Protein AF-A0A420Y438-F1 (afdb_monomer_lite)

Sequence (461 aa):
MMDTTGPNLALWRRELLKSQFRADVASGTARPLVLPFDALGSFLIPLIYLSIPHTRRPWLYRSRFLVLALMFGLNLNMMMRAASTNMAVAYATGLAATWGLLWGMTVLVWTRPQFDAARVERRRTKHRRENGSVHGEVMSGGVKKDIGDLIMEKAPDETVAAALMDGHEYYWQAYPADEGFLTRLDWAYDYVTGFRGAGWTTAIPPIPSFQRPDKPTTSSPVNLSSIPVTTITGYHRHRTVRGFLRSRLFHLTLGYLTLDFCLVTMRHDPYFIFGPDYSPHLLPPHLTSLPASLLEIYRSLLSLGIILSALYMIFSLSQVTQFLLSRRFPNATGCRGDLWQYPSVFGGFTTNILDNGLAGFWGGWWHQTFRMAFVAPTNYLIRWGILPQDKYHPLTQVVGSLVAFGQSSILHAAGSWTTLPREARPWSPPVFFLSSLLGITVQAGWEALLGKGLGRGVRCG

Secondary structure (DSSP, 8-state):
---S----HHHHHHHHHHHHHHHHHHTTS-EE--TTTTHIIIIIHHHHHHTS--TT-HHHHHTHHHHHHHHHHHHHHHHHHEE-SSHHHHHHHHHHHHHHHHHHHIIIII--HHHH-EEEEEEE----------------HHHHHHHHHHHHHH-SSHHHHHHHHTTEEEEEEE--TTS-HHHHHHHHHHHHH-TT-TTBTT--TTS--PPPPSS--TTPBP-GGGS-SB-TT--B--SSHHHHHHHHHHHHHHHHHHHHHHHHHHTTSHHHHH-TT-S-----TTTTTS-HHHHHHHHHHHHHHHHHHHHHHHHHHHHHHHHHHHHHSHHHHGGGGSGGG---SS--HIIIIIHHHHHHIIIIIS-GGGHHHHHHHHHHHHHTTSS-S-TTSHHHHHHHHHHHHHHHHHHHHHHHHTSS-TT--TTHHHHHHHHHHHHHHHHHHHHHHTT-TT-SGGGG-

Structure (mmCIF, N/CA/C/O backbone):
data_AF-A0A420Y438-F1
#
_entry.id   AF-A0A420Y438-F1
#
loop_
_atom_site.group_PDB
_atom_site.id
_atom_site.type_symbol
_atom_site.label_atom_id
_atom_site.label_alt_id
_atom_site.label_comp_id
_atom_site.label_asym_id
_atom_site.label_entity_id
_atom_site.label_seq_id
_atom_site.pdbx_PDB_ins_code
_atom_site.Cartn_x
_atom_site.Cartn_y
_atom_site.Cartn_z
_atom_site.occupancy
_atom_site.B_iso_or_equiv
_atom_site.auth_seq_id
_atom_site.auth_comp_id
_atom_site.auth_asym_id
_atom_site.auth_atom_id
_atom_site.pdbx_PDB_model_num
ATOM 1 N N . MET A 1 1 ? 17.530 -15.247 -47.870 1.00 35.25 1 MET A N 1
ATOM 2 C CA . MET A 1 1 ? 16.387 -15.714 -47.059 1.00 35.25 1 MET A CA 1
ATOM 3 C C . MET A 1 1 ? 16.973 -16.335 -45.805 1.00 35.25 1 MET A C 1
ATOM 5 O O . MET A 1 1 ? 17.429 -17.466 -45.860 1.00 35.25 1 MET A O 1
ATOM 9 N N . MET A 1 2 ? 17.125 -15.544 -44.741 1.00 31.03 2 MET A N 1
ATOM 10 C CA . MET A 1 2 ? 17.541 -16.069 -43.440 1.00 31.03 2 MET A CA 1
ATOM 11 C C . MET A 1 2 ? 16.325 -16.717 -42.787 1.00 31.03 2 MET A C 1
ATOM 13 O O . MET A 1 2 ? 15.243 -16.134 -42.777 1.00 31.03 2 MET A O 1
ATOM 17 N N . ASP A 1 3 ? 16.531 -17.935 -42.313 1.00 30.78 3 ASP A N 1
ATOM 18 C CA . ASP A 1 3 ? 15.550 -18.789 -41.668 1.00 30.78 3 ASP A CA 1
ATOM 19 C C . ASP A 1 3 ? 14.900 -18.077 -40.467 1.00 30.78 3 ASP A C 1
ATOM 21 O O . ASP A 1 3 ? 15.577 -17.654 -39.528 1.00 30.78 3 ASP A O 1
ATOM 25 N N . THR A 1 4 ? 13.582 -17.882 -40.513 1.00 36.56 4 THR A N 1
ATOM 26 C CA . THR A 1 4 ? 12.803 -17.188 -39.474 1.00 36.56 4 THR A CA 1
ATOM 27 C C . THR A 1 4 ? 12.482 -18.078 -38.269 1.00 36.56 4 THR A C 1
ATOM 29 O O . THR A 1 4 ? 11.767 -17.649 -37.366 1.00 36.56 4 THR A O 1
ATOM 32 N N . THR A 1 5 ? 13.017 -19.301 -38.197 1.00 40.12 5 THR A N 1
ATOM 33 C CA . THR A 1 5 ? 12.879 -20.206 -37.043 1.00 40.12 5 THR A CA 1
ATOM 34 C C . THR A 1 5 ? 13.937 -19.954 -35.964 1.00 40.12 5 THR A C 1
ATOM 36 O O . THR A 1 5 ? 14.477 -20.889 -35.369 1.00 40.12 5 THR A O 1
ATOM 39 N N . GLY A 1 6 ? 14.259 -18.687 -35.691 1.00 47.47 6 GLY A N 1
ATOM 40 C CA . GLY A 1 6 ? 15.076 -18.340 -34.532 1.00 47.47 6 GLY A CA 1
ATOM 41 C C . GLY A 1 6 ? 14.402 -18.828 -33.239 1.00 47.47 6 GLY A C 1
ATOM 42 O O . GLY A 1 6 ? 13.170 -18.778 -33.138 1.00 47.47 6 GLY A O 1
ATOM 43 N N . PRO A 1 7 ? 15.157 -19.302 -32.230 1.00 56.88 7 PRO A N 1
ATOM 44 C CA . PRO A 1 7 ? 14.576 -19.628 -30.936 1.00 56.88 7 PRO A CA 1
ATOM 45 C C . PRO A 1 7 ? 13.845 -18.393 -30.408 1.00 56.88 7 PRO A C 1
ATOM 47 O O . PRO A 1 7 ? 14.387 -17.289 -30.443 1.00 56.88 7 PRO A O 1
ATOM 50 N N . ASN A 1 8 ? 12.612 -18.569 -29.928 1.00 80.25 8 ASN A N 1
ATOM 51 C CA . ASN A 1 8 ? 11.868 -17.515 -29.244 1.00 80.25 8 ASN A CA 1
ATOM 52 C C . ASN A 1 8 ? 12.782 -16.915 -28.159 1.00 80.25 8 ASN A C 1
ATOM 54 O O . ASN A 1 8 ? 13.061 -17.569 -27.154 1.00 80.25 8 ASN A O 1
ATOM 58 N N . LEU A 1 9 ? 13.293 -15.702 -28.398 1.00 80.50 9 LEU A N 1
ATOM 59 C CA . LEU A 1 9 ? 14.367 -15.092 -27.605 1.00 80.50 9 LEU A CA 1
ATOM 60 C C . LEU A 1 9 ? 13.984 -14.990 -26.125 1.00 80.50 9 LEU A C 1
ATOM 62 O O . LEU A 1 9 ? 14.815 -15.213 -25.244 1.00 80.50 9 LEU A O 1
ATOM 66 N N . ALA A 1 10 ? 12.703 -14.734 -25.852 1.00 82.25 10 ALA A N 1
ATOM 67 C CA . ALA A 1 10 ? 12.161 -14.716 -24.502 1.00 82.25 10 ALA A CA 1
ATOM 68 C C . ALA A 1 10 ? 12.187 -16.110 -23.852 1.00 82.25 10 ALA A C 1
ATOM 70 O O . ALA A 1 10 ? 12.526 -16.226 -22.673 1.00 82.25 10 ALA A O 1
ATOM 71 N N . LEU A 1 11 ? 11.871 -17.178 -24.599 1.00 86.31 11 LEU A N 1
ATOM 72 C CA . LEU A 1 11 ? 12.008 -18.556 -24.107 1.00 86.31 11 LEU A CA 1
ATOM 73 C C . LEU A 1 11 ? 13.473 -18.916 -23.851 1.00 86.31 11 LEU A C 1
ATOM 75 O O . LEU A 1 11 ? 13.77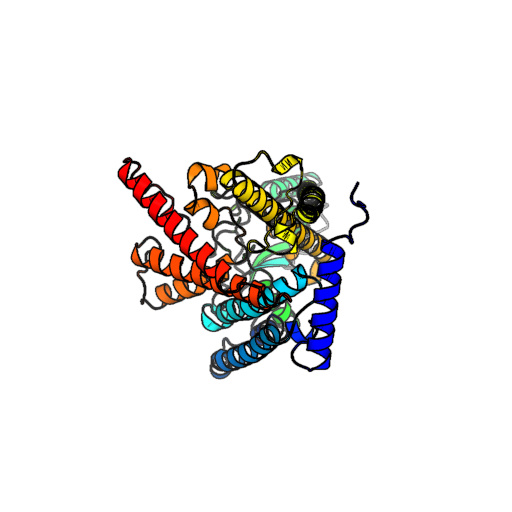7 -19.439 -22.782 1.00 86.31 11 LEU A O 1
ATOM 79 N N . TRP A 1 12 ? 14.378 -18.586 -24.774 1.00 87.56 12 TRP A N 1
ATOM 80 C CA . TRP A 1 12 ? 15.811 -18.830 -24.599 1.00 87.56 12 TRP A CA 1
ATOM 81 C C . TRP A 1 12 ? 16.357 -18.139 -23.340 1.00 87.56 12 TRP A C 1
ATOM 83 O O . TRP A 1 12 ? 16.942 -18.794 -22.475 1.00 87.56 12 TRP A O 1
ATOM 93 N N . ARG A 1 13 ? 16.084 -16.836 -23.172 1.00 86.81 13 ARG A N 1
ATOM 94 C CA . ARG A 1 13 ? 16.510 -16.071 -21.988 1.00 86.81 13 ARG A CA 1
ATOM 95 C C . ARG A 1 13 ? 15.905 -16.639 -20.704 1.00 86.81 13 ARG A C 1
ATOM 97 O O . ARG A 1 13 ? 16.582 -16.700 -19.680 1.00 86.81 13 ARG A O 1
ATOM 104 N N . ARG A 1 14 ? 14.651 -17.096 -20.746 1.00 88.44 14 ARG A N 1
ATOM 105 C CA . ARG A 1 14 ? 13.992 -17.737 -19.601 1.00 88.44 14 ARG A CA 1
ATOM 106 C C . ARG A 1 14 ? 14.677 -19.041 -19.197 1.00 88.44 14 ARG A C 1
ATOM 108 O O . ARG A 1 14 ? 14.833 -19.273 -17.999 1.00 88.44 14 ARG A O 1
ATOM 115 N N . GLU A 1 15 ? 15.072 -19.884 -20.148 1.00 91.50 15 GLU A N 1
ATOM 116 C CA . GLU A 1 15 ? 15.796 -21.121 -19.834 1.00 91.50 15 GLU A CA 1
ATOM 117 C C . GLU A 1 15 ? 17.186 -20.841 -19.253 1.00 91.50 15 GLU A C 1
ATOM 119 O O . GLU A 1 15 ? 17.556 -21.475 -18.266 1.00 91.50 15 GLU A O 1
ATOM 124 N N . LEU A 1 16 ? 17.892 -19.819 -19.750 1.00 90.75 16 LEU A N 1
ATOM 125 C CA . LEU A 1 16 ? 19.165 -19.374 -19.171 1.00 90.75 16 LEU A CA 1
ATOM 126 C C . LEU A 1 16 ? 19.017 -18.932 -17.702 1.00 90.75 16 LEU A C 1
ATOM 128 O O . LEU A 1 16 ? 19.791 -19.343 -16.835 1.00 90.75 16 LEU A O 1
ATOM 132 N N . LEU A 1 17 ? 17.993 -18.130 -17.392 1.00 91.44 17 LEU A N 1
ATOM 133 C CA . LEU A 1 17 ? 17.728 -17.696 -16.014 1.00 91.44 17 LEU A CA 1
ATOM 134 C C . LEU A 1 17 ? 17.332 -18.874 -15.110 1.00 91.44 17 LEU A C 1
ATOM 136 O O . LEU A 1 17 ? 17.726 -18.924 -13.945 1.00 91.44 17 LEU A O 1
ATOM 140 N N . LYS A 1 18 ? 16.589 -19.858 -15.635 1.00 93.25 18 LYS A N 1
ATOM 141 C CA . LYS A 1 18 ? 16.262 -21.088 -14.897 1.00 93.25 18 LYS A CA 1
ATOM 142 C C . LYS A 1 18 ? 17.501 -21.928 -14.607 1.00 93.25 18 LYS A C 1
ATOM 144 O O . LYS A 1 18 ? 17.624 -22.428 -13.489 1.00 93.25 18 LYS A O 1
ATOM 149 N N . SER A 1 19 ? 18.396 -22.112 -15.580 1.00 94.25 19 SER A N 1
ATOM 150 C CA . SER A 1 19 ? 19.634 -22.869 -15.367 1.00 94.25 19 SER A CA 1
ATOM 151 C C . SER A 1 19 ? 20.533 -22.177 -14.350 1.00 94.25 19 SER A C 1
ATOM 153 O O . SER A 1 19 ? 21.052 -22.848 -13.461 1.00 94.25 19 SER A O 1
ATOM 155 N N . GLN A 1 20 ? 20.637 -20.845 -14.417 1.00 92.81 20 GLN A N 1
ATOM 156 C CA . GLN A 1 20 ? 21.375 -20.064 -13.427 1.00 92.81 20 GLN A CA 1
ATOM 157 C C . GLN A 1 20 ? 20.793 -20.264 -12.022 1.00 92.81 20 GLN A C 1
ATOM 159 O O . GLN A 1 20 ? 21.519 -20.652 -11.115 1.00 92.81 20 GLN A O 1
ATOM 164 N N . PHE A 1 21 ? 19.476 -20.101 -11.850 1.00 94.12 21 PHE A N 1
ATOM 165 C CA . PHE A 1 21 ? 18.843 -20.289 -10.544 1.00 94.12 21 PHE A CA 1
ATOM 166 C C . PHE A 1 21 ? 19.051 -21.703 -9.987 1.00 94.12 21 PHE A C 1
ATOM 168 O O . PHE A 1 21 ? 19.290 -21.865 -8.796 1.00 94.12 21 PHE A O 1
ATOM 175 N N . ARG A 1 22 ? 19.001 -22.742 -10.832 1.00 95.38 22 ARG A N 1
ATOM 176 C CA . ARG A 1 22 ? 19.291 -24.121 -10.402 1.00 95.38 22 ARG A CA 1
ATOM 177 C C . ARG A 1 22 ? 20.730 -24.279 -9.912 1.00 95.38 22 ARG A C 1
ATOM 179 O O . ARG A 1 22 ? 20.937 -24.952 -8.908 1.00 95.38 22 ARG A O 1
ATOM 186 N N . ALA A 1 23 ? 21.699 -23.665 -10.590 1.00 94.81 23 ALA A N 1
ATOM 187 C CA . ALA A 1 23 ? 23.095 -23.674 -10.157 1.00 94.81 23 ALA A CA 1
ATOM 188 C C . ALA A 1 23 ? 23.290 -22.905 -8.837 1.00 94.81 23 ALA A C 1
ATOM 190 O O . ALA A 1 23 ? 23.966 -23.392 -7.929 1.00 94.81 23 ALA A O 1
ATOM 191 N N . ASP A 1 24 ? 22.646 -21.746 -8.690 1.00 93.88 24 ASP A N 1
ATOM 192 C CA . ASP A 1 24 ? 22.688 -20.946 -7.461 1.00 93.88 24 ASP A CA 1
ATOM 193 C C . ASP A 1 24 ? 22.048 -21.709 -6.274 1.00 93.88 24 ASP A C 1
ATOM 195 O O . ASP A 1 24 ? 22.575 -21.715 -5.161 1.00 93.88 24 ASP A O 1
ATOM 199 N N . VAL A 1 25 ? 20.963 -22.456 -6.509 1.00 95.88 25 VAL A N 1
ATOM 200 C CA . VAL A 1 25 ? 20.373 -23.356 -5.501 1.00 95.88 25 VAL A CA 1
ATOM 201 C C . VAL A 1 25 ? 21.295 -24.531 -5.167 1.00 95.88 25 VAL A C 1
ATOM 203 O O . VAL A 1 25 ? 21.498 -24.828 -3.992 1.00 95.88 25 VAL A O 1
ATOM 206 N N . ALA A 1 26 ? 21.880 -25.188 -6.172 1.00 96.38 26 ALA A N 1
ATOM 207 C CA . ALA A 1 26 ? 22.780 -26.326 -5.967 1.00 96.38 26 ALA A CA 1
ATOM 208 C C . ALA A 1 26 ? 24.056 -25.941 -5.194 1.00 96.38 26 ALA A C 1
ATOM 210 O O . ALA A 1 26 ? 24.563 -26.733 -4.405 1.00 96.38 26 ALA A O 1
ATOM 211 N N . SER A 1 27 ? 24.548 -24.716 -5.392 1.00 95.88 27 SER A N 1
ATOM 212 C CA . SER A 1 27 ? 25.692 -24.145 -4.665 1.00 95.88 27 SER A CA 1
ATOM 213 C C . SER A 1 27 ? 25.332 -23.554 -3.295 1.00 95.88 27 SER A C 1
ATOM 215 O O . SER A 1 27 ? 26.224 -23.154 -2.548 1.00 95.88 27 SER A O 1
ATOM 217 N N . GLY A 1 28 ? 24.044 -23.490 -2.943 1.00 93.75 28 GLY A N 1
ATOM 218 C CA . GLY A 1 28 ? 23.567 -22.937 -1.674 1.00 93.75 28 GLY A CA 1
ATOM 219 C C . GLY A 1 28 ? 23.594 -21.406 -1.583 1.00 93.75 28 GLY A C 1
ATOM 220 O O . GLY A 1 28 ? 23.395 -20.861 -0.493 1.00 93.75 28 GLY A O 1
ATOM 221 N N . THR A 1 29 ? 23.824 -20.699 -2.694 1.00 92.56 29 THR A N 1
ATOM 222 C CA . THR A 1 29 ? 23.830 -19.227 -2.747 1.00 92.56 29 THR A CA 1
ATOM 223 C C . THR A 1 29 ? 22.421 -18.645 -2.867 1.00 92.56 29 THR A C 1
ATOM 225 O O . THR A 1 29 ? 22.173 -17.548 -2.367 1.00 92.56 29 THR A O 1
ATOM 228 N N . ALA A 1 30 ? 21.478 -19.399 -3.440 1.00 94.00 30 ALA A N 1
ATOM 229 C CA . ALA A 1 30 ? 20.065 -19.041 -3.526 1.00 94.00 30 ALA A CA 1
ATOM 230 C C . ALA A 1 30 ? 19.152 -20.175 -3.034 1.00 94.00 30 ALA A C 1
ATOM 232 O O . ALA A 1 30 ? 19.544 -21.333 -2.919 1.00 94.00 30 ALA A O 1
ATOM 233 N N . ARG A 1 31 ? 17.893 -19.847 -2.750 1.00 94.88 31 ARG A N 1
ATOM 234 C CA . ARG A 1 31 ? 16.820 -20.797 -2.440 1.00 94.88 31 ARG A CA 1
ATOM 235 C C . ARG A 1 31 ? 15.478 -20.278 -2.960 1.00 94.88 31 ARG A C 1
ATOM 237 O O . ARG A 1 31 ? 15.314 -19.067 -3.126 1.00 94.88 31 ARG A O 1
ATOM 244 N N . PRO A 1 32 ? 14.492 -21.155 -3.202 1.00 94.19 32 PRO A N 1
ATOM 245 C CA . PRO A 1 32 ? 13.133 -20.700 -3.460 1.00 94.19 32 PRO A CA 1
ATOM 246 C C . PRO A 1 32 ? 12.549 -19.969 -2.242 1.00 94.19 32 PRO A C 1
ATOM 248 O O . PRO A 1 32 ? 12.932 -20.225 -1.095 1.00 94.19 32 PRO A O 1
ATOM 251 N N . LEU A 1 33 ? 11.590 -19.082 -2.507 1.00 92.81 33 LEU A N 1
ATOM 252 C CA . LEU A 1 33 ? 10.689 -18.546 -1.489 1.00 92.81 33 LEU A CA 1
ATOM 253 C C . LEU A 1 33 ? 9.838 -19.687 -0.907 1.00 92.81 33 LEU A C 1
ATOM 255 O O . LEU A 1 33 ? 9.180 -20.412 -1.654 1.00 92.81 33 LEU A O 1
ATOM 259 N N . VAL A 1 34 ? 9.819 -19.828 0.417 1.00 92.62 34 VAL A N 1
ATOM 260 C CA . VAL A 1 34 ? 9.090 -20.875 1.139 1.00 92.62 34 VAL A CA 1
ATOM 261 C C . VAL A 1 34 ? 8.120 -20.237 2.126 1.00 92.62 34 VAL A C 1
ATOM 263 O O . VAL A 1 34 ? 8.507 -19.697 3.161 1.00 92.62 34 VAL A O 1
ATOM 266 N N . LEU A 1 35 ? 6.826 -20.339 1.835 1.00 90.69 35 LEU A N 1
ATOM 267 C CA . LEU A 1 35 ? 5.767 -19.952 2.766 1.00 90.69 35 LEU A CA 1
ATOM 268 C C . LEU A 1 35 ? 5.387 -21.150 3.661 1.00 90.69 35 LEU A C 1
ATOM 270 O O . LEU A 1 35 ? 5.381 -22.278 3.171 1.00 90.69 35 LEU A O 1
ATOM 274 N N . PRO A 1 36 ? 5.058 -20.943 4.952 1.00 89.81 36 PRO A N 1
ATOM 275 C CA . PRO A 1 36 ? 4.949 -19.656 5.648 1.00 89.81 36 PRO A CA 1
ATOM 276 C C . PRO A 1 36 ? 6.272 -19.133 6.240 1.00 89.81 36 PRO A C 1
ATOM 278 O O . PRO A 1 36 ? 6.275 -18.054 6.826 1.00 89.81 36 PRO A O 1
ATOM 281 N N . PHE A 1 37 ? 7.387 -19.858 6.107 1.00 90.38 37 PHE A N 1
ATOM 282 C CA . PHE A 1 37 ? 8.651 -19.522 6.776 1.00 90.38 37 PHE A CA 1
ATOM 283 C C . PHE A 1 37 ? 9.185 -18.131 6.417 1.00 90.38 37 PHE A C 1
ATOM 285 O O . PHE A 1 37 ? 9.519 -17.355 7.307 1.00 90.38 37 PHE A O 1
ATOM 292 N N . ASP A 1 38 ? 9.188 -17.765 5.138 1.00 92.50 38 ASP A N 1
ATOM 293 C CA . ASP A 1 38 ? 9.621 -16.434 4.702 1.00 92.50 38 ASP A CA 1
ATOM 294 C C . ASP A 1 38 ? 8.644 -15.321 5.108 1.00 92.50 38 ASP A C 1
ATOM 296 O O . ASP A 1 38 ? 9.030 -14.163 5.218 1.00 92.50 38 ASP A O 1
ATOM 300 N N . ALA A 1 39 ? 7.395 -15.659 5.442 1.00 90.75 39 ALA A N 1
ATOM 301 C CA . ALA A 1 39 ? 6.437 -14.705 5.998 1.00 90.75 39 ALA A CA 1
ATOM 302 C C . ALA A 1 39 ? 6.586 -14.504 7.520 1.00 90.75 39 ALA A C 1
ATOM 304 O O . ALA A 1 39 ? 5.933 -13.617 8.080 1.00 90.75 39 ALA A O 1
ATOM 305 N N . LEU A 1 40 ? 7.435 -15.285 8.209 1.00 92.56 40 LEU A N 1
ATOM 306 C CA . LEU A 1 40 ? 7.624 -15.178 9.662 1.00 92.56 40 LEU A CA 1
ATOM 307 C C . LEU A 1 40 ? 8.073 -13.773 10.066 1.00 92.56 40 LEU A C 1
ATOM 309 O O . LEU A 1 40 ? 7.434 -13.132 10.902 1.00 92.56 40 LEU A O 1
ATOM 313 N N . GLY A 1 41 ? 9.152 -13.299 9.439 1.00 90.00 41 GLY A N 1
ATOM 314 C CA . GLY A 1 41 ? 9.749 -11.997 9.720 1.00 90.00 41 GLY A CA 1
ATOM 315 C C . GLY A 1 41 ? 8.877 -10.827 9.281 1.00 90.00 41 GLY A C 1
ATOM 316 O O . GLY A 1 41 ? 8.884 -9.794 9.942 1.00 90.00 41 GLY A O 1
ATOM 31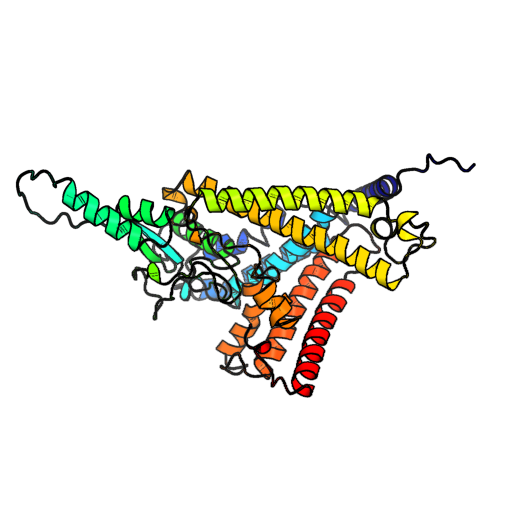7 N N . SER A 1 42 ? 8.142 -10.961 8.176 1.00 89.25 42 SER A N 1
ATOM 318 C CA . SER A 1 42 ? 7.386 -9.847 7.591 1.00 89.25 42 SER A CA 1
ATOM 319 C C . SER A 1 42 ? 5.976 -9.694 8.170 1.00 89.25 42 SER A C 1
ATOM 321 O O . SER A 1 42 ? 5.465 -8.578 8.220 1.00 89.25 42 SER A O 1
ATOM 323 N N . PHE A 1 43 ? 5.346 -10.790 8.614 1.00 89.75 43 PHE A N 1
ATOM 324 C CA . PHE A 1 43 ? 3.929 -10.796 9.001 1.00 89.75 43 PHE A CA 1
ATOM 325 C C . PHE A 1 43 ? 3.644 -11.480 10.339 1.00 89.75 43 PHE A C 1
ATOM 327 O O . PHE A 1 43 ? 2.965 -10.896 11.183 1.00 89.75 43 PHE A O 1
ATOM 334 N N . LEU A 1 44 ? 4.133 -12.704 10.560 1.00 93.81 44 LEU A N 1
ATOM 335 C CA . LEU A 1 44 ? 3.681 -13.507 11.707 1.00 93.81 44 LEU A CA 1
ATOM 336 C C . LEU A 1 44 ? 4.235 -13.001 13.042 1.00 93.81 44 LEU A C 1
ATOM 338 O O . LEU A 1 44 ? 3.491 -12.903 14.014 1.00 93.81 44 LEU A O 1
ATOM 342 N N . ILE A 1 45 ? 5.515 -12.636 13.097 1.00 95.50 45 ILE A N 1
ATOM 343 C CA . ILE A 1 45 ? 6.144 -12.112 14.316 1.00 95.50 45 ILE A CA 1
ATOM 344 C C . ILE A 1 45 ? 5.476 -10.819 14.815 1.00 95.50 45 ILE A C 1
ATOM 346 O O . ILE A 1 45 ? 5.063 -10.802 15.979 1.00 95.50 45 ILE A O 1
ATOM 350 N N . PRO A 1 46 ? 5.321 -9.748 14.004 1.00 94.62 46 PRO A N 1
ATOM 351 C CA . PRO A 1 46 ? 4.666 -8.531 14.482 1.00 94.62 46 PRO A CA 1
ATOM 352 C C . PRO A 1 46 ? 3.201 -8.779 14.863 1.00 94.62 46 PRO A C 1
ATOM 354 O O . PRO A 1 46 ? 2.733 -8.208 15.845 1.00 94.62 46 PRO A O 1
ATOM 357 N N . LEU A 1 47 ? 2.499 -9.671 14.154 1.00 96.19 47 LEU A N 1
ATOM 358 C CA . LEU A 1 47 ? 1.133 -10.075 14.487 1.00 96.19 47 LEU A CA 1
ATOM 359 C C . LEU A 1 47 ? 1.044 -10.737 15.871 1.00 96.19 47 LEU A C 1
ATOM 361 O O . LEU A 1 47 ? 0.254 -10.311 16.716 1.00 96.19 47 LEU A O 1
ATOM 365 N N . ILE A 1 48 ? 1.868 -11.758 16.121 1.00 96.50 48 ILE A N 1
ATOM 366 C CA . ILE A 1 48 ? 1.889 -12.479 17.400 1.00 96.50 48 ILE A CA 1
ATOM 367 C C . ILE A 1 48 ? 2.279 -11.526 18.526 1.00 96.50 48 ILE A C 1
ATOM 369 O O . ILE A 1 48 ? 1.599 -11.484 19.547 1.00 96.50 48 ILE A O 1
ATOM 373 N N . TYR A 1 49 ? 3.325 -10.720 18.324 1.00 97.56 49 TYR A N 1
ATOM 374 C CA . TYR A 1 49 ? 3.767 -9.743 19.314 1.00 97.56 49 TYR A CA 1
ATOM 375 C C . TYR A 1 49 ? 2.644 -8.759 19.667 1.00 97.56 49 TYR A C 1
ATOM 377 O O . TYR A 1 49 ? 2.322 -8.591 20.839 1.00 97.56 49 TYR A O 1
ATOM 385 N N . LEU A 1 50 ? 1.968 -8.172 18.673 1.00 96.94 50 LEU A N 1
ATOM 386 C CA . LEU A 1 50 ? 0.848 -7.253 18.905 1.00 96.94 50 LEU A CA 1
ATOM 387 C C . LEU A 1 50 ? -0.381 -7.910 19.546 1.00 96.94 50 LEU A C 1
ATOM 389 O O . LEU A 1 50 ? -1.204 -7.187 20.101 1.00 96.94 50 LEU A O 1
ATOM 393 N N . SER A 1 51 ? -0.495 -9.239 19.512 1.00 97.88 51 SER A N 1
ATOM 394 C CA . SER A 1 51 ? -1.577 -9.991 20.167 1.00 97.88 51 SER A CA 1
ATOM 395 C C . SER A 1 51 ? -1.345 -10.189 21.673 1.00 97.88 51 SER A C 1
ATOM 397 O O . SER A 1 51 ? -2.237 -10.657 22.392 1.00 97.88 51 SER A O 1
ATOM 399 N N . ILE A 1 52 ? -0.149 -9.858 22.172 1.00 97.38 52 ILE A N 1
ATOM 400 C CA . ILE A 1 52 ? 0.210 -9.945 23.589 1.00 97.38 52 ILE A CA 1
ATOM 401 C C . ILE A 1 52 ? 0.044 -8.555 24.229 1.00 97.38 52 ILE A C 1
ATOM 403 O O . ILE A 1 52 ? 0.555 -7.570 23.704 1.00 97.38 52 ILE A O 1
ATOM 407 N N . PRO A 1 53 ? -0.671 -8.406 25.360 1.00 96.38 53 PRO A N 1
ATOM 408 C CA . PRO A 1 53 ? -0.863 -7.100 25.991 1.00 96.38 53 PRO A CA 1
ATOM 409 C C . PRO A 1 53 ? 0.439 -6.485 26.521 1.00 96.38 53 PRO A C 1
ATOM 411 O O . PRO A 1 53 ? 1.073 -7.020 27.433 1.00 96.38 53 PRO A O 1
ATOM 414 N N . HIS A 1 54 ? 0.806 -5.321 25.987 1.00 94.75 54 HIS A N 1
ATOM 415 C CA . HIS A 1 54 ? 1.980 -4.533 26.378 1.00 94.75 54 HIS A CA 1
ATOM 416 C C . HIS A 1 54 ? 1.631 -3.373 27.311 1.00 94.75 54 HIS A C 1
ATOM 418 O O . HIS A 1 54 ? 2.495 -2.891 28.042 1.00 94.75 54 HIS A O 1
ATOM 424 N N . THR A 1 55 ? 0.370 -2.936 27.308 1.00 90.12 55 THR A N 1
ATOM 425 C CA . THR A 1 55 ? -0.101 -1.711 27.976 1.00 90.12 55 THR A CA 1
ATOM 426 C C . THR A 1 55 ? 0.191 -1.669 29.476 1.00 90.12 55 THR A C 1
ATOM 428 O O . THR A 1 55 ? 0.469 -0.601 30.011 1.00 90.12 55 THR A O 1
ATOM 431 N N . ARG A 1 56 ? 0.201 -2.828 30.149 1.00 92.94 56 ARG A N 1
ATOM 432 C CA . ARG A 1 56 ? 0.531 -2.975 31.581 1.00 92.94 56 ARG A CA 1
ATOM 433 C C . ARG A 1 56 ? 1.894 -3.643 31.830 1.00 92.94 56 ARG A C 1
ATOM 435 O O . ARG A 1 56 ? 2.198 -4.018 32.957 1.00 92.94 56 ARG A O 1
ATOM 442 N N . ARG A 1 57 ? 2.711 -3.852 30.787 1.00 95.06 57 ARG A N 1
ATOM 443 C CA . ARG A 1 57 ? 3.975 -4.617 30.844 1.00 95.06 57 ARG A CA 1
ATOM 444 C C . ARG A 1 57 ? 5.122 -3.845 30.172 1.00 95.06 57 ARG A C 1
ATOM 446 O O . ARG A 1 57 ? 5.488 -4.160 29.037 1.00 95.06 57 ARG A O 1
ATOM 453 N N . PRO A 1 58 ? 5.736 -2.859 30.858 1.00 94.81 58 PRO A N 1
ATOM 454 C CA . PRO A 1 58 ? 6.764 -2.001 30.261 1.00 94.81 58 PRO A CA 1
ATOM 455 C C . PRO A 1 58 ? 7.983 -2.761 29.724 1.00 94.81 58 PRO A C 1
ATOM 457 O O . PRO A 1 58 ? 8.513 -2.400 28.675 1.00 94.81 58 PRO A O 1
ATOM 460 N N . TRP A 1 59 ? 8.413 -3.830 30.403 1.00 96.56 59 TRP A N 1
ATOM 461 C CA . TRP A 1 59 ? 9.522 -4.678 29.947 1.00 96.56 59 TRP A CA 1
ATOM 462 C C . TRP A 1 59 ? 9.206 -5.345 28.601 1.00 96.56 59 TRP A C 1
ATOM 464 O O . TRP A 1 59 ? 10.029 -5.335 27.687 1.00 96.56 59 TRP A O 1
ATOM 474 N N . LEU A 1 60 ? 7.976 -5.839 28.443 1.00 96.19 60 LEU A N 1
ATOM 475 C CA . LEU A 1 60 ? 7.524 -6.486 27.220 1.00 96.19 60 LEU A CA 1
ATOM 476 C C . LEU A 1 60 ? 7.371 -5.458 26.097 1.00 96.19 60 LEU A C 1
ATOM 478 O O . LEU A 1 60 ? 7.806 -5.712 24.978 1.00 96.19 60 LEU A O 1
ATOM 482 N N . TYR A 1 61 ? 6.861 -4.262 26.400 1.00 96.75 61 TYR A N 1
ATOM 483 C CA . TYR A 1 61 ? 6.829 -3.157 25.441 1.00 96.75 61 TYR A CA 1
ATOM 484 C C . TYR A 1 61 ? 8.237 -2.759 24.968 1.00 96.75 61 TYR A C 1
ATOM 486 O O . TYR A 1 61 ? 8.424 -2.472 23.788 1.00 96.75 61 TYR A O 1
ATOM 494 N N . ARG A 1 62 ? 9.244 -2.759 25.856 1.00 96.81 62 ARG A N 1
ATOM 495 C CA . ARG A 1 62 ? 10.653 -2.493 25.500 1.00 96.81 62 ARG A CA 1
ATOM 496 C C . ARG A 1 62 ? 11.270 -3.610 24.651 1.00 96.81 62 ARG A C 1
ATOM 498 O O . ARG A 1 62 ? 12.094 -3.313 23.792 1.00 96.81 62 ARG A O 1
ATOM 505 N N . SER A 1 63 ? 10.829 -4.861 24.814 1.00 96.94 63 SER A N 1
ATOM 506 C CA . SER A 1 63 ? 11.310 -5.996 24.006 1.00 96.94 63 SER A CA 1
ATOM 507 C C . SER A 1 63 ? 11.013 -5.874 22.503 1.00 96.94 63 SER A C 1
ATOM 509 O O . SER A 1 63 ? 11.613 -6.597 21.712 1.00 96.94 63 SER A O 1
ATOM 511 N N . ARG A 1 64 ? 10.179 -4.910 22.077 1.00 96.75 64 ARG A N 1
ATOM 512 C CA . ARG A 1 64 ? 9.924 -4.604 20.660 1.00 96.75 64 ARG A CA 1
ATOM 513 C C . ARG A 1 64 ? 11.189 -4.439 19.817 1.00 96.75 64 ARG A C 1
ATOM 515 O O . ARG A 1 64 ? 11.163 -4.741 18.633 1.00 96.75 64 ARG A O 1
ATOM 522 N N . PHE A 1 65 ? 12.287 -3.961 20.408 1.00 97.50 65 PHE A N 1
ATOM 523 C CA . PHE A 1 65 ? 13.554 -3.785 19.698 1.00 97.50 65 PHE A CA 1
ATOM 524 C C . PHE A 1 65 ? 14.258 -5.123 19.449 1.00 97.50 65 PHE A C 1
ATOM 526 O O . PHE A 1 65 ? 14.849 -5.303 18.391 1.00 97.50 65 PHE A O 1
ATOM 533 N N . LEU A 1 66 ? 14.123 -6.088 20.367 1.00 97.44 66 LEU A N 1
ATOM 534 C CA . LEU A 1 66 ? 14.574 -7.466 20.148 1.00 97.44 66 LEU A CA 1
ATOM 535 C C . LEU A 1 66 ? 13.727 -8.146 19.069 1.00 97.44 66 LEU A C 1
ATOM 537 O O . LEU A 1 66 ? 14.264 -8.800 18.180 1.00 97.44 66 LEU A O 1
ATOM 541 N N . VAL A 1 67 ? 12.408 -7.934 19.107 1.00 97.38 67 VAL A N 1
ATOM 542 C CA . VAL A 1 67 ? 11.485 -8.419 18.070 1.00 97.38 67 VAL A CA 1
ATOM 543 C C . VAL A 1 67 ? 11.852 -7.831 16.708 1.00 97.38 67 VAL A C 1
ATOM 545 O O . VAL A 1 67 ? 11.962 -8.568 15.733 1.00 97.38 67 VAL A O 1
ATOM 548 N N . LEU A 1 68 ? 12.121 -6.526 16.646 1.00 97.25 68 LEU A N 1
ATOM 549 C CA . LEU A 1 68 ? 12.563 -5.858 15.426 1.00 97.25 68 LEU A CA 1
ATOM 550 C C . LEU A 1 68 ? 13.914 -6.392 14.930 1.00 97.25 68 LEU A C 1
ATOM 552 O O . LEU A 1 68 ? 14.066 -6.596 13.731 1.00 97.25 68 LEU A O 1
ATOM 556 N N . ALA A 1 69 ? 14.873 -6.658 15.821 1.00 97.75 69 ALA A N 1
ATOM 557 C CA . ALA A 1 69 ? 16.160 -7.250 15.451 1.00 97.75 69 ALA A CA 1
ATOM 558 C C . ALA A 1 69 ? 15.994 -8.661 14.857 1.00 97.75 69 ALA A C 1
ATOM 560 O O . ALA A 1 69 ? 16.616 -8.986 13.845 1.00 97.75 69 ALA A O 1
ATOM 561 N N . LEU A 1 70 ? 15.097 -9.476 15.423 1.00 97.50 70 LEU A N 1
ATOM 562 C CA . LEU A 1 70 ? 14.742 -10.781 14.863 1.00 97.50 70 LEU A CA 1
ATOM 563 C C . LEU A 1 70 ? 14.088 -10.643 13.481 1.00 97.50 70 LEU A C 1
ATOM 565 O O . LEU A 1 70 ? 14.484 -11.330 12.539 1.00 97.50 70 LEU A O 1
ATOM 569 N N . MET A 1 71 ? 13.120 -9.731 13.335 1.00 97.62 71 MET A N 1
ATOM 570 C CA . MET A 1 71 ? 12.504 -9.428 12.039 1.00 97.62 71 MET A CA 1
ATOM 571 C C . MET A 1 71 ? 13.562 -8.991 11.022 1.00 97.62 71 MET A C 1
ATOM 573 O O . MET A 1 71 ? 13.532 -9.454 9.884 1.00 97.62 71 MET A O 1
ATOM 577 N N . PHE A 1 72 ? 14.515 -8.149 11.427 1.00 96.94 72 PHE A N 1
ATOM 578 C CA . PHE A 1 72 ? 15.627 -7.709 10.588 1.00 96.94 72 PHE A CA 1
ATOM 579 C C . PHE A 1 72 ? 16.451 -8.886 10.073 1.00 96.94 72 PHE A C 1
ATOM 581 O O . PHE A 1 72 ? 16.592 -9.030 8.862 1.00 96.94 72 PHE A O 1
ATOM 588 N N . GLY A 1 73 ? 16.914 -9.773 10.958 1.00 97.38 73 GLY A N 1
ATOM 589 C CA . GLY A 1 73 ? 17.682 -10.955 10.559 1.00 97.38 73 GLY A CA 1
ATOM 590 C C . GLY A 1 73 ? 16.926 -11.868 9.586 1.00 97.38 73 GLY A C 1
ATOM 591 O O . GLY A 1 73 ? 17.487 -12.301 8.579 1.00 97.38 73 GLY A O 1
ATOM 592 N N . LEU A 1 74 ? 15.635 -12.114 9.836 1.00 96.88 74 LEU A N 1
ATOM 593 C CA . LEU A 1 74 ? 14.807 -12.975 8.984 1.00 96.88 74 LEU A CA 1
ATOM 594 C C . LEU A 1 74 ? 14.544 -12.365 7.602 1.00 96.88 74 LEU A C 1
ATOM 596 O O . LEU A 1 74 ? 14.732 -13.044 6.593 1.00 96.88 74 LEU A O 1
ATOM 600 N N . ASN A 1 75 ? 14.151 -11.088 7.539 1.00 96.94 75 ASN A N 1
ATOM 601 C CA . ASN A 1 75 ? 13.904 -10.411 6.263 1.00 96.94 75 ASN A CA 1
ATOM 602 C C . ASN A 1 75 ? 15.212 -10.181 5.487 1.00 96.94 75 ASN A C 1
ATOM 604 O O . ASN A 1 75 ? 15.209 -10.276 4.265 1.00 96.94 75 ASN A O 1
ATOM 608 N N . LEU A 1 76 ? 16.341 -9.939 6.166 1.00 95.50 76 LEU A N 1
ATOM 609 C CA . LEU A 1 76 ? 17.648 -9.849 5.512 1.00 95.50 76 LEU A CA 1
ATOM 610 C C . LEU A 1 76 ? 18.048 -11.198 4.902 1.00 95.50 76 LEU A C 1
ATOM 612 O O . LEU A 1 76 ? 18.449 -11.249 3.744 1.00 95.50 76 LEU A O 1
ATOM 616 N N . ASN A 1 77 ? 17.874 -12.305 5.629 1.00 94.94 77 ASN A N 1
ATOM 617 C CA . ASN A 1 77 ? 18.108 -13.644 5.084 1.00 94.94 77 ASN A CA 1
ATOM 618 C C . ASN A 1 77 ? 17.197 -13.957 3.884 1.00 94.94 77 ASN A C 1
ATOM 620 O O . ASN A 1 77 ? 17.661 -14.517 2.892 1.00 94.94 77 ASN A O 1
ATOM 624 N N . MET A 1 78 ? 15.916 -13.581 3.957 1.00 95.50 78 MET A N 1
ATOM 625 C CA . MET A 1 78 ? 14.982 -13.684 2.833 1.00 95.50 78 MET A CA 1
ATOM 626 C C . MET A 1 78 ? 15.479 -12.868 1.632 1.00 95.50 78 MET A C 1
ATOM 628 O O . MET A 1 78 ? 15.616 -13.419 0.549 1.00 95.50 78 MET A O 1
ATOM 632 N N . MET A 1 79 ? 15.843 -11.600 1.822 1.00 93.94 79 MET A N 1
ATOM 633 C CA . MET A 1 79 ? 16.331 -10.723 0.751 1.00 93.94 79 MET A CA 1
ATOM 634 C C . MET A 1 79 ? 17.654 -11.195 0.128 1.00 93.94 79 MET A C 1
ATOM 636 O O . MET A 1 79 ? 17.868 -11.008 -1.065 1.00 93.94 79 MET A O 1
ATOM 640 N N . MET A 1 80 ? 18.550 -11.798 0.914 1.00 93.06 80 MET A N 1
ATOM 641 C CA . MET A 1 80 ? 19.853 -12.260 0.422 1.00 93.06 80 MET A CA 1
ATOM 642 C C . MET A 1 80 ? 19.790 -13.601 -0.308 1.00 93.06 80 MET A C 1
ATOM 644 O O . MET A 1 80 ? 20.660 -13.867 -1.130 1.00 93.06 80 MET A O 1
ATOM 648 N N . ARG A 1 81 ? 18.828 -14.471 0.028 1.00 93.44 81 ARG A N 1
ATOM 649 C CA . ARG A 1 81 ? 18.839 -15.867 -0.437 1.00 93.44 81 ARG A CA 1
ATOM 650 C C . ARG A 1 81 ? 17.583 -16.297 -1.175 1.00 93.44 81 ARG A C 1
ATOM 652 O O . ARG A 1 81 ? 17.667 -17.218 -1.979 1.00 93.44 81 ARG A O 1
ATOM 659 N N . ALA A 1 82 ? 16.422 -15.715 -0.889 1.00 94.56 82 ALA A N 1
ATOM 660 C CA . ALA A 1 82 ? 15.177 -16.129 -1.521 1.00 94.56 82 ALA A CA 1
ATOM 661 C C . ALA A 1 82 ? 15.004 -15.436 -2.881 1.00 94.56 82 ALA A C 1
ATOM 663 O O . ALA A 1 82 ? 15.051 -14.212 -2.980 1.00 94.56 82 ALA A O 1
ATOM 664 N N . ALA A 1 83 ? 14.769 -16.229 -3.924 1.00 91.56 83 ALA A N 1
ATOM 665 C CA . ALA A 1 83 ? 14.472 -15.745 -5.269 1.00 91.56 83 ALA A CA 1
ATOM 666 C C . ALA A 1 83 ? 13.531 -16.713 -6.008 1.00 91.56 83 ALA A C 1
ATOM 668 O O . ALA A 1 83 ? 13.098 -17.737 -5.470 1.00 91.56 83 ALA A O 1
ATOM 669 N N . SER A 1 84 ? 13.177 -16.382 -7.253 1.00 91.94 84 SER A N 1
ATOM 670 C CA . SER A 1 84 ? 12.299 -17.207 -8.087 1.00 91.94 84 SER A CA 1
ATOM 671 C C . SER A 1 84 ? 12.628 -17.088 -9.571 1.00 91.94 84 SER A C 1
ATOM 673 O O . SER A 1 84 ? 13.006 -16.027 -10.055 1.00 91.94 84 SER A O 1
ATOM 675 N N . THR A 1 85 ? 12.388 -18.164 -10.325 1.00 89.94 85 THR A N 1
ATOM 676 C CA . THR A 1 85 ? 12.429 -18.144 -11.803 1.00 89.94 85 THR A CA 1
ATOM 677 C C . THR A 1 85 ? 11.293 -17.343 -12.428 1.00 89.94 85 THR A C 1
ATOM 679 O O . THR A 1 85 ? 11.349 -17.001 -13.609 1.00 89.94 85 THR A O 1
ATOM 682 N N . ASN A 1 86 ? 10.267 -17.011 -11.645 1.00 89.69 86 ASN A N 1
ATOM 683 C CA . ASN A 1 86 ? 9.269 -16.029 -12.022 1.00 89.69 86 ASN A CA 1
ATOM 684 C C . ASN A 1 86 ? 9.735 -14.641 -11.562 1.00 89.69 86 ASN A C 1
ATOM 686 O O . ASN A 1 86 ? 9.796 -14.377 -10.363 1.00 89.69 86 ASN A O 1
ATOM 690 N N . MET A 1 87 ? 10.015 -13.750 -12.517 1.00 86.88 87 MET A N 1
ATOM 691 C CA . MET A 1 87 ? 10.496 -12.388 -12.252 1.00 86.88 87 MET A CA 1
ATOM 692 C C . MET A 1 87 ? 9.580 -11.602 -11.305 1.00 86.88 87 MET A C 1
ATOM 694 O O . MET A 1 87 ? 10.080 -10.911 -10.424 1.00 86.88 87 MET A O 1
ATOM 698 N N . ALA A 1 88 ? 8.255 -11.722 -11.444 1.00 89.31 88 ALA A N 1
ATOM 699 C CA . ALA A 1 88 ? 7.314 -11.016 -10.578 1.00 89.31 88 ALA A CA 1
ATOM 700 C C . ALA A 1 88 ? 7.379 -11.536 -9.135 1.00 89.31 88 ALA A C 1
ATOM 702 O O . ALA A 1 88 ? 7.373 -10.742 -8.201 1.00 89.31 88 ALA A O 1
ATOM 703 N N . VAL A 1 89 ? 7.497 -12.855 -8.945 1.00 92.31 89 VAL A N 1
ATOM 704 C CA . VAL A 1 89 ? 7.664 -13.462 -7.611 1.00 92.31 89 VAL A CA 1
ATOM 705 C C . VAL A 1 89 ? 9.019 -13.095 -7.008 1.00 92.31 89 VAL A C 1
ATOM 707 O O . VAL A 1 89 ? 9.097 -12.798 -5.819 1.00 92.31 89 VAL A O 1
ATOM 710 N N . ALA A 1 90 ? 10.076 -13.081 -7.821 1.00 93.38 90 ALA A N 1
ATOM 711 C CA . ALA A 1 90 ? 11.408 -12.666 -7.403 1.00 93.38 90 ALA A CA 1
ATOM 712 C C . ALA A 1 90 ? 11.387 -11.206 -6.927 1.00 93.38 90 ALA A C 1
ATOM 714 O O . ALA A 1 90 ? 11.698 -10.940 -5.775 1.00 93.38 90 ALA A O 1
ATOM 715 N N . TYR A 1 91 ? 10.855 -10.290 -7.740 1.00 94.50 91 TYR A N 1
ATOM 716 C CA . TYR A 1 91 ? 10.695 -8.882 -7.373 1.00 94.50 91 TYR A CA 1
ATOM 717 C C . TYR A 1 91 ? 9.818 -8.692 -6.125 1.00 94.50 91 TYR A C 1
ATOM 719 O O . TYR A 1 91 ? 10.153 -7.934 -5.215 1.00 94.50 91 TYR A O 1
ATOM 727 N N . ALA A 1 92 ? 8.702 -9.422 -6.042 1.00 94.44 92 ALA A N 1
ATOM 728 C CA . ALA A 1 92 ? 7.819 -9.403 -4.880 1.00 94.44 92 ALA A CA 1
ATOM 729 C C . ALA A 1 92 ? 8.494 -9.934 -3.607 1.00 94.44 92 ALA A C 1
ATOM 731 O O . ALA A 1 92 ? 8.105 -9.528 -2.517 1.00 94.44 92 ALA A O 1
ATOM 732 N N . THR A 1 93 ? 9.507 -10.796 -3.722 1.00 95.44 93 THR A N 1
ATOM 733 C CA . THR A 1 93 ? 10.278 -11.301 -2.577 1.00 95.44 93 THR A CA 1
ATOM 734 C C . THR A 1 93 ? 11.063 -10.167 -1.923 1.00 95.44 93 THR A C 1
ATOM 736 O O . THR A 1 93 ? 10.926 -9.946 -0.721 1.00 95.44 93 THR A O 1
ATOM 739 N N . GLY A 1 94 ? 11.800 -9.373 -2.703 1.00 96.00 94 GLY A N 1
ATOM 740 C CA . GLY A 1 94 ? 12.488 -8.191 -2.183 1.00 96.00 94 GLY A CA 1
ATOM 741 C C . GLY A 1 94 ? 11.530 -7.143 -1.622 1.00 96.00 94 GLY A C 1
ATOM 742 O O . GLY A 1 94 ? 11.743 -6.644 -0.516 1.00 96.00 94 GLY A O 1
ATOM 743 N N . LEU A 1 95 ? 10.422 -6.879 -2.329 1.00 95.38 95 LEU A N 1
ATOM 744 C CA . LEU A 1 95 ? 9.368 -5.993 -1.828 1.00 95.38 95 LEU A CA 1
ATOM 745 C C . LEU A 1 95 ? 8.820 -6.475 -0.479 1.00 95.38 95 LEU A C 1
ATOM 747 O O . LEU A 1 95 ? 8.702 -5.676 0.443 1.00 95.38 95 LEU A O 1
ATOM 751 N N . ALA A 1 96 ? 8.485 -7.760 -0.349 1.00 95.50 96 ALA A N 1
ATOM 752 C CA . ALA A 1 96 ? 7.914 -8.326 0.870 1.00 95.50 96 ALA A CA 1
ATOM 753 C C . ALA A 1 96 ? 8.896 -8.262 2.046 1.00 95.50 96 ALA A C 1
ATOM 755 O O . ALA A 1 96 ? 8.493 -7.872 3.142 1.00 95.50 96 ALA A O 1
ATOM 756 N N . ALA A 1 97 ? 10.176 -8.567 1.812 1.00 96.25 97 ALA A N 1
ATOM 757 C CA . ALA A 1 97 ? 11.212 -8.494 2.836 1.00 96.25 97 ALA A CA 1
ATOM 758 C C . ALA A 1 97 ? 11.380 -7.061 3.371 1.00 96.25 97 ALA A C 1
ATOM 760 O O . ALA A 1 97 ? 11.303 -6.815 4.577 1.00 96.25 97 ALA A O 1
ATOM 761 N N . THR A 1 98 ? 11.550 -6.079 2.481 1.00 96.94 98 THR A N 1
ATOM 762 C CA . THR A 1 98 ? 11.704 -4.679 2.895 1.00 96.94 98 THR A CA 1
ATOM 763 C C . THR A 1 98 ? 10.408 -4.102 3.457 1.00 96.94 98 THR A C 1
ATOM 765 O O . THR A 1 98 ? 10.449 -3.399 4.466 1.00 96.94 98 THR A O 1
ATOM 768 N N . TRP A 1 99 ? 9.249 -4.427 2.878 1.00 96.12 99 TRP A N 1
ATOM 769 C CA . TRP A 1 99 ? 7.950 -4.033 3.428 1.00 96.12 99 TRP A CA 1
ATOM 770 C C . TRP A 1 99 ? 7.752 -4.580 4.840 1.00 96.12 99 TRP A C 1
ATOM 772 O O . TRP A 1 99 ? 7.331 -3.831 5.715 1.00 96.12 99 TRP A O 1
ATOM 782 N N . GLY A 1 100 ? 8.127 -5.835 5.097 1.00 95.06 100 GLY A N 1
ATOM 783 C CA . GLY A 1 100 ? 8.100 -6.435 6.430 1.00 95.06 100 GLY A CA 1
ATOM 784 C C . GLY A 1 100 ? 8.874 -5.621 7.467 1.00 95.06 100 GLY A C 1
ATOM 785 O O . GLY A 1 100 ? 8.409 -5.442 8.592 1.00 95.06 100 GLY A O 1
ATOM 786 N N . LEU A 1 101 ? 10.017 -5.049 7.077 1.00 96.25 101 LEU A N 1
ATOM 787 C CA . LEU A 1 101 ? 10.808 -4.167 7.937 1.00 96.25 101 LEU A CA 1
ATOM 788 C C . LEU A 1 101 ? 10.191 -2.779 8.090 1.00 96.25 101 LEU A C 1
ATOM 790 O O . LEU A 1 101 ? 10.065 -2.296 9.214 1.00 96.25 101 LEU A O 1
ATOM 794 N N . LEU A 1 102 ? 9.781 -2.139 6.993 1.00 96.94 102 LEU A N 1
ATOM 795 C CA . LEU A 1 102 ? 9.153 -0.815 7.035 1.00 96.94 102 LEU A CA 1
ATOM 796 C C . LEU A 1 102 ? 7.859 -0.837 7.856 1.00 96.94 102 LEU A C 1
ATOM 798 O O . LEU A 1 102 ? 7.640 0.019 8.718 1.00 96.94 102 LEU A O 1
ATOM 802 N N . TRP A 1 103 ? 7.023 -1.845 7.626 1.00 96.31 103 TRP A N 1
ATOM 803 C CA . TRP A 1 103 ? 5.783 -2.052 8.354 1.00 96.31 103 TRP A CA 1
ATOM 804 C C . TRP A 1 103 ? 6.039 -2.474 9.798 1.00 96.31 103 TRP A C 1
ATOM 806 O O . TRP A 1 103 ? 5.441 -1.904 10.706 1.00 96.31 103 TRP A O 1
ATOM 816 N N . GLY A 1 104 ? 7.000 -3.370 10.036 1.00 95.81 104 GLY A N 1
ATOM 817 C CA . GLY A 1 104 ? 7.460 -3.736 11.374 1.00 95.81 104 GLY A CA 1
ATOM 818 C C . GLY A 1 104 ? 7.887 -2.531 12.206 1.00 95.81 104 GLY A C 1
ATOM 819 O O . GLY A 1 104 ? 7.380 -2.320 13.304 1.00 95.81 104 GLY A O 1
ATOM 820 N N . MET A 1 105 ? 8.754 -1.674 11.665 1.00 96.94 105 MET A N 1
ATOM 821 C CA . MET A 1 105 ? 9.140 -0.424 12.326 1.00 96.94 105 MET A CA 1
ATOM 822 C C . MET A 1 105 ? 7.941 0.502 12.542 1.00 96.94 105 MET A C 1
ATOM 824 O O . MET A 1 105 ? 7.832 1.128 13.593 1.00 96.94 105 MET A O 1
ATOM 828 N N . THR A 1 106 ? 7.011 0.561 11.589 1.00 96.62 106 THR A N 1
ATOM 829 C CA . THR A 1 106 ? 5.794 1.370 11.716 1.00 96.62 106 THR A CA 1
ATOM 830 C C . THR A 1 106 ? 4.947 0.927 12.900 1.00 96.62 106 THR A C 1
ATOM 832 O O . THR A 1 106 ? 4.605 1.755 13.745 1.00 96.62 106 THR A O 1
ATOM 835 N N . VAL A 1 107 ? 4.637 -0.365 13.003 1.00 95.56 107 VAL A N 1
ATOM 836 C CA . VAL A 1 107 ? 3.737 -0.886 14.041 1.00 95.56 107 VAL A CA 1
ATOM 837 C C . VAL A 1 107 ? 4.413 -1.059 15.402 1.00 95.56 107 VAL A C 1
ATOM 839 O O . VAL A 1 107 ? 3.730 -1.005 16.422 1.00 95.56 107 VAL A O 1
ATOM 842 N N . LEU A 1 108 ? 5.736 -1.255 15.436 1.00 95.69 108 LEU A N 1
ATOM 843 C CA . LEU A 1 108 ? 6.484 -1.471 16.677 1.00 95.69 108 LEU A CA 1
ATOM 844 C C . LEU A 1 108 ? 7.118 -0.190 17.227 1.00 95.69 108 LEU A C 1
ATOM 846 O O . LEU A 1 108 ? 7.124 -0.002 18.440 1.00 95.69 108 LEU A O 1
ATOM 850 N N . VAL A 1 109 ? 7.677 0.673 16.374 1.00 95.75 109 VAL A N 1
ATOM 851 C CA . VAL A 1 109 ? 8.518 1.811 16.793 1.00 95.75 109 VAL A CA 1
ATOM 852 C C . VAL A 1 109 ? 7.817 3.148 16.579 1.00 95.75 109 VAL A C 1
ATOM 854 O O . VAL A 1 109 ? 7.702 3.937 17.517 1.00 95.75 109 VAL A O 1
ATOM 857 N N . TRP A 1 110 ? 7.349 3.415 15.358 1.00 96.69 110 TRP A N 1
ATOM 858 C CA . TRP A 1 110 ? 6.825 4.734 14.980 1.00 96.69 110 TRP A CA 1
ATOM 859 C C . TRP A 1 110 ? 5.416 4.997 15.506 1.00 96.69 110 TRP A C 1
ATOM 861 O O . TRP A 1 110 ? 5.006 6.148 15.670 1.00 96.69 110 TRP A O 1
ATOM 871 N N . THR A 1 111 ? 4.670 3.934 15.788 1.00 94.69 111 THR A N 1
ATOM 872 C CA . THR A 1 111 ? 3.317 3.997 16.336 1.00 94.69 111 THR A CA 1
ATOM 873 C C . THR A 1 111 ? 3.203 3.159 17.603 1.00 94.69 111 THR A C 1
ATOM 875 O O . THR A 1 111 ? 4.109 2.414 17.969 1.00 94.69 111 THR A O 1
ATOM 878 N N . ARG A 1 112 ? 2.076 3.309 18.305 1.00 94.56 112 ARG A N 1
ATOM 879 C CA . ARG A 1 112 ? 1.769 2.556 19.525 1.00 94.56 112 ARG A CA 1
ATOM 880 C C . ARG A 1 112 ? 0.346 2.003 19.436 1.00 94.56 112 ARG A C 1
ATOM 882 O O . ARG A 1 112 ? -0.538 2.500 20.133 1.00 94.56 112 ARG A O 1
ATOM 889 N N . PRO A 1 113 ? 0.092 1.005 18.568 1.00 94.75 113 PRO A N 1
ATOM 890 C CA . PRO A 1 113 ? -1.270 0.604 18.220 1.00 94.75 113 PRO A CA 1
ATOM 891 C C . PRO A 1 113 ? -2.110 0.219 19.440 1.00 94.75 113 PRO A C 1
ATOM 893 O O . PRO A 1 113 ? -3.234 0.682 19.573 1.00 94.75 113 PRO A O 1
ATOM 896 N N . GLN A 1 114 ? -1.539 -0.534 20.387 1.00 94.94 114 GLN A N 1
ATOM 897 C CA . GLN A 1 114 ? -2.267 -0.967 21.586 1.00 94.94 114 GLN A CA 1
ATOM 898 C C . GLN A 1 114 ? -2.683 0.173 22.535 1.00 94.94 114 GLN A C 1
ATOM 900 O O . GLN A 1 114 ? -3.500 -0.045 23.424 1.00 94.94 114 GLN A O 1
ATOM 905 N N . PHE A 1 115 ? -2.089 1.358 22.386 1.00 92.94 115 PHE A N 1
ATOM 906 C CA . PHE A 1 115 ? -2.336 2.518 23.242 1.00 92.94 115 PHE A CA 1
ATOM 907 C C . PHE A 1 115 ? -3.247 3.533 22.550 1.00 92.94 115 PHE A C 1
ATOM 909 O O . PHE A 1 115 ? -4.149 4.079 23.175 1.00 92.94 115 PHE A O 1
ATOM 916 N N . ASP A 1 116 ? -3.005 3.764 21.257 1.00 91.88 116 ASP A N 1
ATOM 917 C CA . ASP A 1 116 ? -3.529 4.932 20.549 1.00 91.88 116 ASP A CA 1
ATOM 918 C C . ASP A 1 116 ? -4.558 4.562 19.454 1.00 91.88 116 ASP A C 1
ATOM 920 O O . ASP A 1 116 ? -5.303 5.428 18.990 1.00 91.88 116 ASP A O 1
ATOM 924 N N . ALA A 1 117 ? -4.600 3.301 18.999 1.00 94.12 117 ALA A N 1
ATOM 925 C CA . ALA A 1 117 ? -5.457 2.889 17.887 1.00 94.12 117 ALA A CA 1
ATOM 926 C C . ALA A 1 117 ? -6.804 2.328 18.361 1.00 94.12 117 ALA A C 1
ATOM 928 O O . ALA A 1 117 ? -6.889 1.566 19.325 1.00 94.12 117 ALA A O 1
ATOM 929 N N . ALA A 1 118 ? -7.856 2.662 17.615 1.00 94.81 118 ALA A N 1
ATOM 930 C CA . ALA A 1 118 ? -9.167 2.047 17.743 1.00 94.81 118 ALA A CA 1
ATOM 931 C C . ALA A 1 118 ? -9.730 1.736 16.353 1.00 94.81 118 ALA A C 1
ATOM 933 O O . ALA A 1 118 ? -9.505 2.500 15.408 1.00 94.81 118 ALA A O 1
ATOM 934 N N . ARG A 1 119 ? -10.464 0.627 16.244 1.00 95.19 119 ARG A N 1
ATOM 935 C CA . ARG A 1 119 ? -11.199 0.247 15.032 1.00 95.19 119 ARG A CA 1
ATOM 936 C C . ARG A 1 119 ? -12.693 0.433 15.212 1.00 95.19 119 ARG A C 1
ATOM 938 O O . ARG A 1 119 ? -13.191 0.365 16.330 1.00 95.19 119 ARG A O 1
ATOM 945 N N . VAL A 1 120 ? -13.404 0.625 14.117 1.00 95.88 120 VAL A N 1
ATOM 946 C CA . VAL A 1 120 ? -14.857 0.513 14.072 1.00 95.88 120 VAL A CA 1
ATOM 947 C C . VAL A 1 120 ? -15.222 -0.963 14.141 1.00 95.88 120 VAL A C 1
ATOM 949 O O . VAL A 1 120 ? -14.861 -1.741 13.261 1.00 95.88 120 VAL A O 1
ATOM 952 N N . GLU A 1 121 ? -15.960 -1.334 15.179 1.00 94.88 121 GLU A N 1
ATOM 953 C CA . GLU A 1 121 ? -16.505 -2.674 15.369 1.00 94.88 121 GLU A CA 1
ATOM 954 C C . GLU A 1 121 ? -18.012 -2.592 15.625 1.00 94.88 121 GLU A C 1
ATOM 956 O O . GLU A 1 121 ? -18.535 -1.531 15.982 1.00 94.88 121 GLU A O 1
ATOM 961 N N . ARG A 1 122 ? -18.720 -3.707 15.439 1.00 93.38 122 ARG A N 1
ATOM 962 C CA . ARG A 1 122 ? -20.146 -3.809 15.751 1.00 93.38 122 ARG A CA 1
ATOM 963 C C . ARG A 1 122 ? -20.429 -4.832 16.838 1.00 93.38 122 ARG A C 1
ATOM 965 O O . ARG A 1 122 ? -19.764 -5.857 16.949 1.00 93.38 122 ARG A O 1
ATOM 972 N N . ARG A 1 123 ? -21.471 -4.577 17.623 1.00 91.75 123 ARG A N 1
ATOM 973 C CA . ARG A 1 123 ? -22.000 -5.512 18.627 1.00 91.75 123 ARG A CA 1
ATOM 974 C C . ARG A 1 123 ? -23.517 -5.504 18.593 1.00 91.75 123 ARG A C 1
ATOM 976 O O . ARG A 1 123 ? -24.112 -4.511 18.193 1.00 91.75 123 ARG A O 1
ATOM 983 N N . ARG A 1 124 ? -24.145 -6.589 19.041 1.00 90.81 124 ARG A N 1
ATOM 984 C CA . ARG A 1 124 ? -25.597 -6.601 19.245 1.00 90.81 124 ARG A CA 1
ATOM 985 C C . ARG A 1 124 ? -25.966 -5.689 20.406 1.00 90.81 124 ARG A C 1
ATOM 987 O O . ARG A 1 124 ? -25.381 -5.798 21.488 1.00 90.81 124 ARG A O 1
ATOM 994 N N . THR A 1 125 ? -26.945 -4.820 20.193 1.00 84.50 125 THR A N 1
ATOM 995 C CA . THR A 1 125 ? -27.493 -3.972 21.246 1.00 84.50 125 THR A CA 1
ATOM 996 C C . THR A 1 125 ? -28.151 -4.877 22.284 1.00 84.50 125 THR A C 1
ATOM 998 O O . THR A 1 125 ? -29.101 -5.607 21.995 1.00 84.50 125 THR A O 1
ATOM 1001 N N . LYS A 1 126 ? -27.641 -4.860 23.521 1.00 67.31 126 LYS A N 1
ATOM 1002 C CA . LYS A 1 126 ? -28.339 -5.473 24.653 1.00 67.31 126 LYS A CA 1
ATOM 1003 C C . LYS A 1 126 ? -29.541 -4.589 24.960 1.00 67.31 126 LYS A C 1
ATOM 1005 O O . LYS A 1 126 ? -29.433 -3.679 25.776 1.00 67.31 126 LYS A O 1
ATOM 1010 N N . HIS A 1 127 ? -30.683 -4.824 24.317 1.00 52.62 127 HIS A N 1
ATOM 1011 C CA . HIS A 1 127 ? -31.920 -4.268 24.846 1.00 52.62 127 HIS A CA 1
ATOM 1012 C C . HIS A 1 127 ? -32.086 -4.821 26.266 1.00 52.62 127 HIS A C 1
ATOM 1014 O O . HIS A 1 127 ? -32.196 -6.029 26.479 1.00 52.62 127 HIS A O 1
ATOM 1020 N N . ARG A 1 128 ? -31.992 -3.907 27.232 1.00 42.41 128 ARG A N 1
ATOM 1021 C CA . ARG A 1 128 ? -32.269 -4.069 28.656 1.00 42.41 128 ARG A CA 1
ATOM 1022 C C . ARG A 1 128 ? -33.550 -4.900 28.796 1.00 42.41 128 ARG A C 1
ATOM 1024 O O . ARG A 1 128 ? -34.641 -4.386 28.574 1.00 42.41 128 ARG A O 1
ATOM 1031 N N . ARG A 1 129 ? -33.426 -6.190 29.134 1.00 36.38 129 ARG A N 1
ATOM 1032 C CA . ARG A 1 129 ? -34.508 -6.944 29.782 1.00 36.38 129 ARG A CA 1
ATOM 1033 C C . ARG A 1 129 ? -34.680 -6.328 31.167 1.00 36.38 129 ARG A C 1
ATOM 1035 O O . ARG A 1 129 ? -34.191 -6.868 32.150 1.00 36.38 129 ARG A O 1
ATOM 1042 N N . GLU A 1 130 ? -35.294 -5.160 31.234 1.00 38.44 130 GLU A N 1
ATOM 1043 C CA . GLU A 1 130 ? -35.905 -4.708 32.470 1.00 38.44 130 GLU A CA 1
ATOM 1044 C C . GLU A 1 130 ? -37.390 -4.996 32.389 1.00 38.44 130 GLU A C 1
ATOM 1046 O O . GLU A 1 130 ? -38.113 -4.423 31.582 1.00 38.44 130 GLU A O 1
ATOM 1051 N N . ASN A 1 131 ? -37.773 -5.985 33.192 1.00 38.06 131 ASN A N 1
ATOM 1052 C CA . ASN A 1 131 ? -39.042 -6.133 33.885 1.00 38.06 131 ASN A CA 1
ATOM 1053 C C . ASN A 1 131 ? -40.147 -5.161 33.459 1.00 38.06 131 ASN A C 1
ATOM 1055 O O . ASN A 1 131 ? -40.340 -4.101 34.044 1.00 38.06 131 ASN A O 1
ATOM 1059 N N . GLY A 1 132 ? -40.932 -5.614 32.494 1.00 35.81 132 GLY A N 1
ATOM 1060 C CA . GLY A 1 132 ? -42.272 -5.129 32.233 1.00 35.81 132 GLY A CA 1
ATOM 1061 C C . GLY A 1 132 ? -43.055 -6.289 31.655 1.00 35.81 132 GLY A C 1
ATOM 1062 O O . GLY A 1 132 ? -43.056 -6.499 30.447 1.00 35.81 132 GLY A O 1
ATOM 1063 N N . SER A 1 133 ? -43.668 -7.093 32.520 1.00 42.31 133 SER A N 1
ATOM 1064 C CA . SER A 1 133 ? -44.767 -7.961 32.119 1.00 42.31 133 SER A CA 1
ATOM 1065 C C . SER A 1 133 ? -45.900 -7.058 31.633 1.00 42.31 133 SER A C 1
ATOM 1067 O O . SER A 1 133 ? -46.697 -6.579 32.436 1.00 42.31 133 SER A O 1
ATOM 1069 N N . VAL A 1 134 ? -45.951 -6.774 30.338 1.00 39.25 134 VAL A N 1
ATOM 1070 C CA . VAL A 1 134 ? -47.134 -6.190 29.713 1.00 39.25 134 VAL A CA 1
ATOM 1071 C C . VAL A 1 134 ? -47.438 -7.019 28.481 1.00 39.25 134 VAL A C 1
ATOM 1073 O O . VAL A 1 134 ? -46.548 -7.385 27.715 1.00 39.25 134 VAL A O 1
ATOM 1076 N N . HIS A 1 135 ? -48.706 -7.401 28.408 1.00 36.84 135 HIS A N 1
ATOM 1077 C CA . HIS A 1 135 ? -49.333 -8.263 27.426 1.00 36.84 135 HIS A CA 1
ATOM 1078 C C . HIS A 1 135 ? -48.847 -8.056 25.991 1.00 36.84 135 HIS A C 1
ATOM 1080 O O . HIS A 1 135 ? -48.524 -6.949 25.575 1.00 36.84 135 HIS A O 1
ATOM 1086 N N . GLY A 1 136 ? -48.853 -9.157 25.232 1.00 42.47 136 GLY A N 1
ATOM 1087 C CA . GLY A 1 136 ? -48.557 -9.176 23.808 1.00 42.47 136 GLY A CA 1
ATOM 1088 C C . GLY A 1 136 ? -49.414 -8.180 23.040 1.00 42.47 136 GLY A C 1
ATOM 1089 O O . GLY A 1 136 ? -50.557 -8.464 22.699 1.00 42.47 136 GLY A O 1
ATOM 1090 N N . GLU A 1 137 ? -48.822 -7.034 22.737 1.00 38.25 137 GLU A N 1
ATOM 1091 C CA . GLU A 1 137 ? -49.322 -6.110 21.740 1.00 38.25 137 GLU A CA 1
ATOM 1092 C C . GLU A 1 137 ?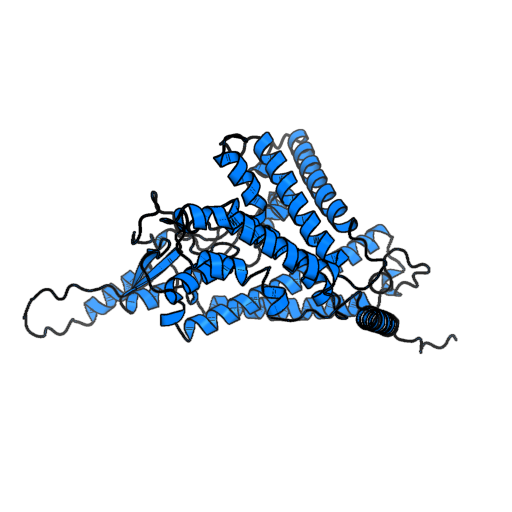 -48.558 -6.384 20.447 1.00 38.25 137 GLU A C 1
ATOM 1094 O O . GLU A 1 137 ? -47.328 -6.298 20.363 1.00 38.25 137 GLU A O 1
ATOM 1099 N N . VAL A 1 138 ? -49.308 -6.804 19.435 1.00 45.00 138 VAL A N 1
ATOM 1100 C CA . VAL A 1 138 ? -48.826 -6.981 18.072 1.00 45.00 138 VAL A CA 1
ATOM 1101 C C . VAL A 1 138 ? -48.308 -5.622 17.607 1.00 45.00 138 VAL A C 1
ATOM 1103 O O . VAL A 1 138 ? -49.097 -4.740 17.282 1.00 45.00 138 VAL A O 1
ATOM 1106 N N . MET A 1 139 ? -46.983 -5.429 17.596 1.00 47.72 139 MET A N 1
ATOM 1107 C CA . MET A 1 139 ? -46.382 -4.229 17.012 1.00 47.72 139 MET A CA 1
ATOM 1108 C C . MET A 1 139 ? -46.878 -4.087 15.568 1.00 47.72 139 MET A C 1
ATOM 1110 O O . MET A 1 139 ? -46.517 -4.886 14.699 1.00 47.72 139 MET A O 1
ATOM 1114 N N . SER A 1 140 ? -47.733 -3.086 15.350 1.00 50.81 140 SER A N 1
ATOM 1115 C CA . SER A 1 140 ? -48.342 -2.742 14.067 1.00 50.81 140 SER A CA 1
ATOM 1116 C C . SER A 1 140 ? -47.285 -2.625 12.964 1.00 50.81 140 SER A C 1
ATOM 1118 O O . SER A 1 140 ? -46.213 -2.046 13.163 1.00 50.81 140 SER A O 1
ATOM 1120 N N . GLY A 1 141 ? -47.594 -3.153 11.775 1.00 56.84 141 GLY A N 1
ATOM 1121 C CA . GLY A 1 141 ? -46.709 -3.118 10.607 1.00 56.84 141 GLY A CA 1
ATOM 1122 C C . GLY A 1 141 ? -46.289 -1.707 10.169 1.00 56.84 141 GLY A C 1
ATOM 1123 O O . GLY A 1 141 ? -45.246 -1.575 9.534 1.00 56.84 141 GLY A O 1
ATOM 1124 N N . GLY A 1 142 ? -47.037 -0.664 10.554 1.00 60.72 142 GLY A N 1
ATOM 1125 C CA . GLY A 1 142 ? -46.680 0.737 10.289 1.00 60.72 142 GLY A CA 1
ATOM 1126 C C . GLY A 1 142 ? -45.408 1.182 11.019 1.00 60.72 142 GLY A C 1
ATOM 1127 O O . GLY A 1 142 ? -44.479 1.665 10.387 1.00 60.72 142 GLY A O 1
ATOM 1128 N N . VAL A 1 143 ? -45.293 0.894 12.320 1.00 62.09 143 VAL A N 1
ATOM 1129 C CA . VAL A 1 143 ? -44.142 1.324 13.143 1.00 62.09 143 VAL A CA 1
ATOM 1130 C C . VAL A 1 143 ? -42.847 0.620 12.723 1.00 62.09 143 VAL A C 1
ATOM 1132 O O . VAL A 1 143 ? -41.778 1.226 12.700 1.00 62.09 143 VAL A O 1
ATOM 1135 N N . LYS A 1 144 ? -42.924 -0.662 12.338 1.00 63.19 144 LYS A N 1
ATOM 1136 C CA . LYS A 1 144 ? -41.760 -1.387 11.797 1.00 63.19 144 LYS A CA 1
ATOM 1137 C C . LYS A 1 144 ? -41.292 -0.821 10.458 1.00 63.19 144 LYS A C 1
ATOM 1139 O O . LYS A 1 144 ? -40.091 -0.822 10.199 1.00 63.19 144 LYS A O 1
ATOM 1144 N N . LYS A 1 145 ? -42.225 -0.357 9.623 1.00 68.00 145 LYS A N 1
ATOM 1145 C CA . LYS A 1 145 ? -41.915 0.271 8.339 1.00 68.00 145 LYS A CA 1
ATOM 1146 C C . LYS A 1 145 ? -41.234 1.626 8.547 1.00 68.00 145 LYS A C 1
ATOM 1148 O O . LYS A 1 145 ? -40.163 1.831 7.993 1.00 68.00 145 LYS A O 1
ATOM 1153 N N . ASP A 1 146 ? -41.759 2.456 9.447 1.00 73.12 146 ASP A N 1
ATOM 1154 C CA . ASP A 1 146 ? -41.182 3.770 9.762 1.00 73.12 146 ASP A CA 1
ATOM 1155 C C . ASP A 1 146 ? -39.763 3.662 10.351 1.00 73.12 146 ASP A C 1
ATOM 1157 O O . ASP A 1 146 ? -38.860 4.403 9.964 1.00 73.12 146 ASP A O 1
ATOM 1161 N N . ILE A 1 147 ? -39.518 2.695 11.246 1.00 74.81 147 ILE A N 1
ATOM 1162 C CA . ILE A 1 147 ? -38.171 2.433 11.785 1.00 74.81 147 ILE A CA 1
ATOM 1163 C C . ILE A 1 147 ? -37.224 1.931 10.685 1.00 74.81 147 ILE A C 1
ATOM 1165 O O . ILE A 1 147 ? -36.062 2.338 10.642 1.00 74.81 147 ILE A O 1
ATOM 1169 N N . GLY A 1 148 ? -37.705 1.059 9.794 1.00 73.94 148 GLY A N 1
ATOM 1170 C CA . GLY A 1 148 ? -36.932 0.565 8.655 1.00 73.94 148 GLY A CA 1
ATOM 1171 C C . GLY A 1 148 ? -36.511 1.689 7.708 1.00 73.94 148 GLY A C 1
ATOM 1172 O O . GLY A 1 148 ? -35.334 1.784 7.360 1.00 73.94 148 GLY A O 1
ATOM 1173 N N . ASP A 1 149 ? -37.439 2.579 7.365 1.00 75.69 149 ASP A N 1
ATOM 1174 C CA . ASP A 1 149 ? -37.186 3.712 6.474 1.00 75.69 149 ASP A CA 1
ATOM 1175 C C . ASP A 1 149 ? -36.176 4.699 7.098 1.00 75.69 149 ASP A C 1
ATOM 1177 O O . ASP A 1 149 ? -35.214 5.102 6.438 1.00 75.69 149 ASP A O 1
ATOM 1181 N N . LEU A 1 150 ? -36.287 4.982 8.403 1.00 77.25 150 LEU A N 1
ATOM 1182 C CA . LEU A 1 150 ? -35.320 5.809 9.144 1.00 77.25 150 LEU A CA 1
ATOM 1183 C C . LEU A 1 150 ? -33.909 5.195 9.202 1.00 77.25 150 LEU A C 1
ATOM 1185 O O . LEU A 1 150 ? -32.908 5.916 9.147 1.00 77.25 150 LEU A O 1
ATOM 1189 N N . ILE A 1 151 ? -33.801 3.869 9.341 1.00 80.25 151 ILE A N 1
ATOM 1190 C CA . ILE A 1 151 ? -32.509 3.164 9.321 1.00 80.25 151 ILE A CA 1
ATOM 1191 C C . ILE A 1 151 ? -31.881 3.257 7.932 1.00 80.25 151 ILE A C 1
ATOM 1193 O O . ILE A 1 151 ? -30.686 3.536 7.821 1.00 80.25 151 ILE A O 1
ATOM 1197 N N . MET A 1 152 ? -32.675 3.053 6.881 1.00 75.50 152 MET A N 1
ATOM 1198 C CA . MET A 1 152 ? -32.206 3.129 5.497 1.00 75.50 152 MET A CA 1
ATOM 1199 C C . MET A 1 152 ? -31.733 4.539 5.129 1.00 75.50 152 MET A C 1
ATOM 1201 O O . MET A 1 152 ? -30.763 4.674 4.386 1.00 75.50 152 MET A O 1
ATOM 1205 N N . GLU A 1 153 ? -32.357 5.579 5.684 1.00 78.69 153 GLU A N 1
ATOM 1206 C CA . GLU A 1 153 ? -31.928 6.969 5.500 1.00 78.69 153 GLU A CA 1
ATOM 1207 C C . GLU A 1 153 ? -30.591 7.273 6.200 1.00 78.69 153 GLU A C 1
ATOM 1209 O O . GLU A 1 153 ? -29.734 7.969 5.651 1.00 78.69 153 GLU A O 1
ATOM 1214 N N . LYS A 1 154 ? -30.378 6.735 7.410 1.00 83.12 154 LYS A N 1
ATOM 1215 C CA . LYS A 1 154 ? -29.180 7.016 8.224 1.00 83.12 154 LYS A CA 1
ATOM 1216 C C . LYS A 1 154 ? -27.987 6.111 7.921 1.00 83.12 154 LYS A C 1
ATOM 1218 O O . LYS A 1 154 ? -26.853 6.466 8.253 1.00 83.12 154 LYS A O 1
ATOM 1223 N N . ALA A 1 155 ? -28.215 4.939 7.336 1.00 92.56 155 ALA A N 1
ATOM 1224 C CA . ALA A 1 155 ? -27.155 3.991 7.044 1.00 92.56 155 ALA A CA 1
ATOM 1225 C C . ALA A 1 155 ? -26.270 4.478 5.878 1.00 92.56 155 ALA A C 1
ATOM 1227 O O . ALA A 1 155 ? -26.769 4.842 4.813 1.00 92.56 155 ALA A O 1
ATOM 1228 N N . PRO A 1 156 ? -24.934 4.441 6.018 1.00 94.44 156 PRO A N 1
ATOM 1229 C CA . PRO A 1 156 ? -24.027 4.896 4.972 1.00 94.44 156 PRO A CA 1
ATOM 1230 C C . PRO A 1 156 ? -24.057 4.004 3.724 1.00 94.44 156 PRO A C 1
ATOM 1232 O O . PRO A 1 156 ? -23.657 4.472 2.651 1.00 94.44 156 PRO A O 1
ATOM 1235 N N . ASP A 1 157 ? -24.455 2.738 3.858 1.00 96.06 157 ASP A N 1
ATOM 1236 C CA . ASP A 1 157 ? -24.544 1.738 2.795 1.00 96.06 157 ASP A CA 1
ATOM 1237 C C . ASP A 1 157 ? -25.443 0.556 3.204 1.00 96.06 157 ASP A C 1
ATOM 1239 O O . ASP A 1 157 ? -25.842 0.428 4.364 1.00 96.06 157 ASP A O 1
ATOM 1243 N N . GLU A 1 158 ? -25.757 -0.320 2.244 1.00 95.69 158 GLU A N 1
ATOM 1244 C CA . GLU A 1 158 ? -26.672 -1.449 2.462 1.00 95.69 158 GLU A CA 1
ATOM 1245 C C . GLU A 1 158 ? -26.163 -2.476 3.486 1.00 95.69 158 GLU A C 1
ATOM 1247 O O . GLU A 1 158 ? -26.970 -3.134 4.142 1.00 95.69 158 GLU A O 1
ATOM 1252 N N . THR A 1 159 ? -24.841 -2.627 3.644 1.00 95.81 159 THR A N 1
ATOM 1253 C CA . THR A 1 159 ? -24.275 -3.580 4.611 1.00 95.81 159 THR A CA 1
ATOM 1254 C C . THR A 1 159 ? -24.448 -3.085 6.038 1.00 95.81 159 THR A C 1
ATOM 1256 O O . THR A 1 159 ? -24.848 -3.859 6.908 1.00 95.81 159 THR A O 1
ATOM 1259 N N . VAL A 1 160 ? -24.254 -1.783 6.257 1.00 95.81 160 VAL A N 1
ATOM 1260 C CA . VAL A 1 160 ? -24.539 -1.155 7.547 1.00 95.81 160 VAL A CA 1
ATOM 1261 C C . VAL A 1 160 ? -26.041 -1.144 7.823 1.00 95.81 160 VAL A C 1
ATOM 1263 O O . VAL A 1 160 ? -26.445 -1.490 8.929 1.00 95.81 160 VAL A O 1
ATOM 1266 N N . ALA A 1 161 ? -26.880 -0.839 6.827 1.00 95.56 161 ALA A N 1
ATOM 1267 C CA . ALA A 1 161 ? -28.335 -0.882 6.986 1.00 95.56 161 ALA A CA 1
ATOM 1268 C C . ALA A 1 161 ? -28.816 -2.268 7.444 1.00 95.56 161 ALA A C 1
ATOM 1270 O O . ALA A 1 161 ? -29.566 -2.381 8.412 1.00 95.56 161 ALA A O 1
ATOM 1271 N N . ALA A 1 162 ? -28.323 -3.332 6.800 1.00 93.56 162 ALA A N 1
ATOM 1272 C CA . ALA A 1 162 ? -28.635 -4.707 7.176 1.00 93.56 162 ALA A CA 1
ATOM 1273 C C . ALA A 1 162 ? -28.192 -5.045 8.609 1.00 93.56 162 ALA A C 1
ATOM 1275 O O . ALA A 1 162 ? -28.938 -5.686 9.345 1.00 93.56 162 ALA A O 1
ATOM 1276 N N . ALA A 1 163 ? -27.005 -4.593 9.026 1.00 93.62 163 ALA A N 1
ATOM 1277 C CA . ALA A 1 163 ? -26.514 -4.818 10.382 1.00 93.62 163 ALA A CA 1
ATOM 1278 C C . ALA A 1 163 ? -27.367 -4.095 11.439 1.00 93.62 163 ALA A C 1
ATOM 1280 O O . ALA A 1 163 ? -27.713 -4.698 12.456 1.00 93.62 163 ALA A O 1
ATOM 1281 N N . LEU A 1 164 ? -27.741 -2.835 11.184 1.00 93.69 164 LEU A N 1
ATOM 1282 C CA . LEU A 1 164 ? -28.617 -2.053 12.063 1.00 93.69 164 LEU A CA 1
ATOM 1283 C C . LEU A 1 164 ? -30.005 -2.701 12.195 1.00 93.69 164 LEU A C 1
ATOM 1285 O O . LEU A 1 164 ? -30.531 -2.791 13.302 1.00 93.69 164 LEU A O 1
ATOM 1289 N N . MET A 1 165 ? -30.571 -3.217 11.096 1.00 91.81 165 MET A N 1
ATOM 1290 C CA . MET A 1 165 ? -31.840 -3.959 11.124 1.00 91.81 165 MET A CA 1
ATOM 1291 C C . MET A 1 165 ? -31.761 -5.265 11.935 1.00 91.81 165 MET A C 1
ATOM 1293 O O . MET A 1 165 ? -32.749 -5.639 12.562 1.00 91.81 165 MET A O 1
ATOM 1297 N N . ASP A 1 166 ? -30.600 -5.932 11.988 1.00 90.88 166 ASP A N 1
ATOM 1298 C CA . ASP A 1 166 ? -30.361 -7.099 12.865 1.00 90.88 166 ASP A CA 1
ATOM 1299 C C . ASP A 1 166 ? -30.076 -6.704 14.333 1.00 90.88 166 ASP A C 1
ATOM 1301 O O . ASP A 1 166 ? -29.665 -7.532 15.147 1.00 90.88 166 ASP A O 1
ATOM 1305 N N . GLY A 1 167 ? -30.258 -5.429 14.694 1.00 91.81 167 GLY A N 1
ATOM 1306 C CA . GLY A 1 167 ? -30.064 -4.935 16.057 1.00 91.81 167 GLY A CA 1
ATOM 1307 C C . GLY A 1 167 ? -28.596 -4.785 16.459 1.00 91.81 167 GLY A C 1
ATOM 1308 O O . GLY A 1 167 ? -28.262 -4.952 17.635 1.00 91.81 167 GLY A O 1
ATOM 1309 N N . HIS A 1 168 ? -27.704 -4.514 15.502 1.00 93.44 168 HIS A N 1
ATOM 1310 C CA . HIS A 1 168 ? -26.324 -4.140 15.806 1.00 93.44 168 HIS A CA 1
ATOM 1311 C C . HIS A 1 168 ? -26.168 -2.631 15.994 1.00 93.44 168 HIS A C 1
ATOM 1313 O O . HIS A 1 168 ? -26.830 -1.832 15.341 1.00 93.44 168 HIS A O 1
ATOM 1319 N N . GLU A 1 169 ? -25.200 -2.252 16.821 1.00 94.00 169 GLU A N 1
ATOM 1320 C CA . GLU A 1 169 ? -24.675 -0.895 16.924 1.00 94.00 169 GLU A CA 1
ATOM 1321 C C . GLU A 1 169 ? -23.173 -0.876 16.617 1.00 94.00 169 GLU A C 1
ATOM 1323 O O . GLU A 1 169 ? -22.467 -1.860 16.859 1.00 94.00 169 GLU A O 1
ATOM 1328 N N . TYR A 1 170 ? -22.688 0.256 16.102 1.00 95.06 170 TYR A N 1
ATOM 1329 C CA . TYR A 1 170 ? -21.284 0.469 15.746 1.00 95.06 170 TYR A CA 1
ATOM 1330 C C . TYR A 1 170 ? -20.578 1.322 16.800 1.00 95.06 170 TYR A C 1
ATOM 1332 O O . TYR A 1 170 ? -21.080 2.374 17.205 1.00 95.06 170 TYR A O 1
ATOM 1340 N N . TYR A 1 171 ? -19.391 0.890 17.215 1.00 94.38 171 TYR A N 1
ATOM 1341 C CA . TYR A 1 171 ? -18.605 1.539 18.258 1.00 94.38 171 TYR A CA 1
ATOM 1342 C C . TYR A 1 171 ? -17.105 1.516 17.945 1.00 94.38 171 TYR A C 1
ATOM 1344 O O . TYR A 1 171 ? -16.614 0.694 17.172 1.00 94.38 171 TYR A O 1
ATOM 1352 N N . TRP A 1 172 ? -16.359 2.422 18.575 1.00 94.94 172 TRP A N 1
ATOM 1353 C CA . TRP A 1 172 ? -14.901 2.424 18.537 1.00 94.94 172 TRP A CA 1
ATOM 1354 C C . TRP A 1 172 ? -14.336 1.421 19.550 1.00 94.94 172 TRP A C 1
ATOM 1356 O O . TRP A 1 172 ? -14.511 1.553 20.765 1.00 94.94 172 TRP A O 1
ATOM 1366 N N . GLN A 1 173 ? -13.637 0.408 19.047 1.00 94.44 173 GLN A N 1
ATOM 1367 C CA . GLN A 1 173 ? -12.964 -0.623 19.822 1.00 94.44 173 GLN A CA 1
ATOM 1368 C C . GLN A 1 173 ? -11.463 -0.324 19.922 1.00 94.44 173 GLN A C 1
ATOM 1370 O O . GLN A 1 173 ? -10.706 -0.518 18.966 1.00 94.44 173 GLN A O 1
ATOM 1375 N N . ALA A 1 174 ? -11.030 0.122 21.102 1.00 94.56 174 ALA A N 1
ATOM 1376 C CA . ALA A 1 174 ? -9.618 0.171 21.476 1.00 94.56 174 ALA A CA 1
ATOM 1377 C C . ALA A 1 174 ? -9.034 -1.247 21.639 1.00 94.56 174 ALA A C 1
ATOM 1379 O O . ALA A 1 174 ? -9.758 -2.241 21.571 1.00 94.56 174 ALA A O 1
ATOM 1380 N N . TYR A 1 175 ? -7.725 -1.353 21.873 1.00 95.00 175 TYR A N 1
ATOM 1381 C CA . TYR A 1 175 ? -7.075 -2.650 22.057 1.00 95.00 175 TYR A CA 1
ATOM 1382 C C . TYR A 1 175 ? -7.722 -3.473 23.192 1.00 95.00 175 TYR A C 1
ATOM 1384 O O . TYR A 1 175 ? -7.769 -3.004 24.335 1.00 95.00 175 TYR A O 1
ATOM 1392 N N . PRO A 1 176 ? -8.190 -4.706 22.918 1.00 94.50 176 PRO A N 1
ATOM 1393 C CA . PRO A 1 176 ? -8.923 -5.515 23.885 1.00 94.50 176 PRO A CA 1
ATOM 1394 C C . PRO A 1 176 ? -7.965 -6.228 24.856 1.00 94.50 176 PRO A C 1
ATOM 1396 O O . PRO A 1 176 ? -7.782 -7.444 24.813 1.00 94.50 176 PRO A O 1
ATOM 1399 N N . ALA A 1 177 ? -7.303 -5.457 25.724 1.00 93.56 177 ALA A N 1
ATOM 1400 C CA . ALA A 1 177 ? -6.230 -5.945 26.596 1.00 93.56 177 ALA A CA 1
ATOM 1401 C C . ALA A 1 177 ? -6.663 -7.107 27.508 1.00 93.56 177 ALA A C 1
ATOM 1403 O O . ALA A 1 177 ? -5.894 -8.056 27.686 1.00 93.56 177 ALA A O 1
ATOM 1404 N N . ASP A 1 178 ? -7.888 -7.033 28.032 1.00 93.75 178 ASP A N 1
ATOM 1405 C CA . ASP A 1 178 ? -8.447 -7.964 29.018 1.00 93.75 178 ASP A CA 1
ATOM 1406 C C . ASP A 1 178 ? -9.208 -9.153 28.388 1.00 93.75 178 ASP A C 1
ATOM 1408 O O . ASP A 1 178 ? -9.687 -10.026 29.105 1.00 93.75 178 ASP A O 1
ATOM 1412 N N . GLU A 1 179 ? -9.292 -9.226 27.055 1.00 94.25 179 GLU A N 1
ATOM 1413 C CA . GLU A 1 179 ? -10.014 -10.288 26.336 1.00 94.25 179 GLU A CA 1
ATOM 1414 C C . GLU A 1 179 ? -9.163 -11.549 26.092 1.00 94.25 179 GLU A C 1
ATOM 1416 O O . GLU A 1 179 ? -7.965 -11.605 26.377 1.00 94.25 179 GLU A O 1
ATOM 1421 N N . GLY A 1 180 ? -9.766 -12.592 25.519 1.00 96.12 180 GLY A N 1
ATOM 1422 C CA . GLY A 1 180 ? -9.053 -13.802 25.097 1.00 96.12 180 GLY A CA 1
ATOM 1423 C C . GLY A 1 180 ? -7.983 -13.551 24.020 1.00 96.12 180 GLY A C 1
ATOM 1424 O O . GLY A 1 180 ? -8.016 -12.564 23.283 1.00 96.12 180 GLY A O 1
ATOM 1425 N N . PHE A 1 181 ? -7.028 -14.482 23.890 1.00 96.81 181 PHE A N 1
ATOM 1426 C CA . PHE A 1 181 ? -5.956 -14.384 22.887 1.00 96.81 181 PHE A CA 1
ATOM 1427 C C . PHE A 1 181 ? -6.494 -14.256 21.457 1.00 96.81 181 PHE A C 1
ATOM 1429 O O . PHE A 1 181 ? -5.995 -13.423 20.710 1.00 96.81 181 PHE A O 1
ATOM 1436 N N . LEU A 1 182 ? -7.530 -15.019 21.095 1.00 95.88 182 LEU A N 1
ATOM 1437 C CA . LEU A 1 182 ? -8.113 -14.977 19.750 1.00 95.88 182 LEU A CA 1
ATOM 1438 C C . LEU A 1 182 ? -8.728 -13.612 19.416 1.00 95.88 182 LEU A C 1
ATOM 1440 O O . LEU A 1 182 ? -8.566 -13.142 18.297 1.00 95.88 182 LEU A O 1
ATOM 1444 N N . THR A 1 183 ? -9.350 -12.936 20.385 1.00 94.81 183 THR A N 1
ATOM 1445 C CA . THR A 1 183 ? -9.884 -11.577 20.203 1.00 94.81 183 THR A CA 1
ATOM 1446 C C . THR A 1 183 ? -8.764 -10.568 19.947 1.00 94.81 183 THR A C 1
ATOM 1448 O O . THR A 1 183 ? -8.875 -9.711 19.074 1.00 94.81 183 THR A O 1
ATOM 1451 N N . ARG A 1 184 ? -7.645 -10.682 20.676 1.00 96.94 184 ARG A N 1
ATOM 1452 C CA . ARG A 1 184 ? -6.468 -9.825 20.456 1.00 96.94 184 ARG A CA 1
ATOM 1453 C C . ARG A 1 184 ? -5.759 -10.138 19.145 1.00 96.94 184 ARG A C 1
ATOM 1455 O O . ARG A 1 184 ? -5.297 -9.213 18.485 1.00 96.94 184 ARG A O 1
ATOM 1462 N N . LEU A 1 185 ? -5.702 -11.413 18.768 1.00 97.19 185 LEU A N 1
ATOM 1463 C CA . LEU A 1 185 ? -5.160 -11.855 17.489 1.00 97.19 185 LEU A CA 1
ATOM 1464 C C . LEU A 1 185 ? -5.994 -11.327 16.324 1.00 97.19 185 LEU A C 1
ATOM 1466 O O . LEU A 1 185 ? -5.418 -10.820 15.370 1.00 97.19 185 LEU A O 1
ATOM 1470 N N . ASP A 1 186 ? -7.324 -11.381 16.415 1.00 95.75 186 ASP A N 1
ATOM 1471 C CA . ASP A 1 186 ? -8.220 -10.791 15.418 1.00 95.75 186 ASP A CA 1
ATOM 1472 C C . ASP A 1 186 ? -7.995 -9.278 15.285 1.00 95.75 186 ASP A C 1
ATOM 1474 O O . ASP A 1 186 ? -7.820 -8.774 14.175 1.00 95.75 186 ASP A O 1
ATOM 1478 N N . TRP A 1 187 ? -7.928 -8.565 16.413 1.00 96.38 187 TRP A N 1
ATOM 1479 C CA . TRP A 1 187 ? -7.652 -7.128 16.438 1.00 96.38 187 TRP A CA 1
ATOM 1480 C C . TRP A 1 187 ? -6.291 -6.793 15.814 1.00 96.38 187 TRP A C 1
ATOM 1482 O O . TRP A 1 187 ? -6.183 -5.893 14.980 1.00 96.38 187 TRP A O 1
ATOM 1492 N N . ALA A 1 188 ? -5.243 -7.539 16.177 1.00 97.25 188 ALA A N 1
ATOM 1493 C CA . ALA A 1 188 ? -3.896 -7.338 15.653 1.00 97.25 188 ALA A CA 1
ATOM 1494 C C . ALA A 1 188 ? -3.807 -7.695 14.164 1.00 97.25 188 ALA A C 1
ATOM 1496 O O . ALA A 1 188 ? -3.165 -6.973 13.403 1.00 97.25 188 ALA A O 1
ATOM 1497 N N . TYR A 1 189 ? -4.479 -8.765 13.733 1.00 95.94 189 TYR A N 1
ATOM 1498 C CA . TYR A 1 189 ? -4.563 -9.171 12.332 1.00 95.94 189 TYR A CA 1
ATOM 1499 C C . TYR A 1 189 ? -5.211 -8.079 11.492 1.00 95.94 189 TYR A C 1
ATOM 1501 O O . TYR A 1 189 ? -4.664 -7.689 10.462 1.00 95.94 189 TYR A O 1
ATOM 1509 N N . ASP A 1 190 ? -6.332 -7.541 11.963 1.00 95.62 190 ASP A N 1
ATOM 1510 C CA . ASP A 1 190 ? -7.031 -6.445 11.303 1.00 95.62 190 ASP A CA 1
ATOM 1511 C C . ASP A 1 190 ? -6.148 -5.203 11.150 1.00 95.62 190 ASP A C 1
ATOM 1513 O O . ASP A 1 190 ? -6.043 -4.637 10.066 1.00 95.62 190 ASP A O 1
ATOM 1517 N N . TYR A 1 191 ? -5.435 -4.822 12.213 1.00 95.69 191 TYR A N 1
ATOM 1518 C CA . TYR A 1 191 ? -4.541 -3.667 12.180 1.00 95.69 191 TYR A CA 1
ATOM 1519 C C . TYR A 1 191 ? -3.354 -3.875 11.231 1.00 95.69 191 TYR A C 1
ATOM 1521 O O . TYR A 1 191 ? -3.016 -3.001 10.435 1.00 95.69 191 TYR A O 1
ATOM 1529 N N . VAL A 1 192 ? -2.706 -5.042 11.310 1.00 94.19 192 VAL A N 1
ATOM 1530 C CA . VAL A 1 192 ? -1.502 -5.359 10.527 1.00 94.19 192 VAL A CA 1
ATOM 1531 C C . VAL A 1 192 ? -1.825 -5.532 9.044 1.00 94.19 192 VAL A C 1
ATOM 1533 O O . VAL A 1 192 ? -0.979 -5.202 8.215 1.00 94.19 192 VAL A O 1
ATOM 1536 N N . THR A 1 193 ? -3.013 -6.032 8.700 1.00 91.75 193 THR A N 1
ATOM 1537 C CA . THR A 1 193 ? -3.429 -6.257 7.303 1.00 91.75 193 THR A CA 1
ATOM 1538 C C . THR A 1 193 ? -4.223 -5.091 6.709 1.00 91.75 193 THR A C 1
ATOM 1540 O O . THR A 1 193 ? -4.257 -4.923 5.488 1.00 91.75 193 THR A O 1
ATOM 1543 N N . GLY A 1 194 ? -4.788 -4.220 7.546 1.00 91.19 194 GLY A N 1
ATOM 1544 C CA . GLY A 1 194 ? -5.455 -2.982 7.160 1.00 91.19 194 GLY A CA 1
ATOM 1545 C C . GLY A 1 194 ? -4.478 -1.862 6.799 1.00 91.19 194 GLY A C 1
ATOM 1546 O O . GLY A 1 194 ? -4.512 -0.802 7.413 1.00 91.19 194 GLY A O 1
ATOM 1547 N N . PHE A 1 195 ? -3.628 -2.047 5.781 1.00 89.81 195 PHE A N 1
ATOM 1548 C CA . PHE A 1 195 ? -2.532 -1.116 5.438 1.00 89.81 195 PHE A CA 1
ATOM 1549 C C . PHE A 1 195 ? -2.951 0.356 5.258 1.00 89.81 195 PHE A C 1
ATOM 1551 O O . PHE A 1 195 ? -2.181 1.272 5.539 1.00 89.81 195 PHE A O 1
ATOM 1558 N N . ARG A 1 196 ? -4.185 0.598 4.797 1.00 94.81 196 ARG A N 1
ATOM 1559 C CA . ARG A 1 196 ? -4.748 1.949 4.605 1.00 94.81 196 ARG A CA 1
ATOM 1560 C C . ARG A 1 196 ? -5.550 2.444 5.814 1.00 94.81 196 ARG A C 1
ATOM 1562 O O . ARG A 1 196 ? -5.905 3.618 5.867 1.00 94.81 196 ARG A O 1
ATOM 1569 N N . GLY A 1 197 ? -5.831 1.559 6.766 1.00 95.00 197 GLY A N 1
ATOM 1570 C CA . GLY A 1 197 ? -6.571 1.839 7.990 1.00 95.00 197 GLY A CA 1
ATOM 1571 C C . GLY A 1 197 ? -8.047 2.169 7.767 1.00 95.00 197 GLY A C 1
ATOM 1572 O O . GLY A 1 197 ? -8.585 2.982 8.508 1.00 95.00 197 GLY A O 1
ATOM 1573 N N . ALA A 1 198 ? -8.717 1.601 6.757 1.00 95.38 198 ALA A N 1
ATOM 1574 C CA . ALA A 1 198 ? -10.167 1.779 6.619 1.00 95.38 198 ALA A CA 1
ATOM 1575 C C . ALA A 1 198 ? -10.866 1.304 7.909 1.00 95.38 198 ALA A C 1
ATOM 1577 O O . ALA A 1 198 ? -10.581 0.219 8.401 1.00 95.38 198 ALA A O 1
ATOM 1578 N N . GLY A 1 199 ? -11.705 2.152 8.510 1.00 94.88 199 GLY A N 1
ATOM 1579 C CA . GLY A 1 199 ? -12.325 1.871 9.815 1.00 94.88 199 GLY A CA 1
ATOM 1580 C C . GLY A 1 199 ? -11.427 2.050 11.033 1.00 94.88 199 GLY A C 1
ATOM 1581 O O . GLY A 1 199 ? -11.875 1.777 12.138 1.00 94.88 199 GLY A O 1
ATOM 1582 N N . TRP A 1 200 ? -10.193 2.520 10.877 1.00 96.19 200 TRP A N 1
ATOM 1583 C CA . TRP A 1 200 ? -9.278 2.761 11.989 1.00 96.19 200 TRP A CA 1
ATOM 1584 C C . TRP A 1 200 ? -9.112 4.251 12.272 1.00 96.19 200 TRP A C 1
ATOM 1586 O O . TRP A 1 200 ? -9.118 5.082 11.365 1.00 96.19 200 TRP A O 1
ATOM 1596 N N . THR A 1 201 ? -8.845 4.613 13.528 1.00 94.31 201 THR A N 1
ATOM 1597 C CA . THR A 1 201 ? -8.431 5.985 13.882 1.00 94.31 201 THR A CA 1
ATOM 1598 C C . THR A 1 201 ? -7.109 6.388 13.222 1.00 94.31 201 THR A C 1
ATOM 1600 O O . THR A 1 201 ? -6.812 7.574 13.083 1.00 94.31 201 THR A O 1
ATOM 1603 N N . THR A 1 202 ? -6.328 5.409 12.765 1.00 93.38 202 THR A N 1
ATOM 1604 C CA . THR A 1 202 ? -5.076 5.580 12.022 1.00 93.38 202 THR A CA 1
ATOM 1605 C C . THR A 1 202 ? -5.263 5.606 10.500 1.00 93.38 202 THR A C 1
ATOM 1607 O O . THR A 1 202 ? -4.261 5.646 9.791 1.00 93.38 202 THR A O 1
ATOM 1610 N N . ALA A 1 203 ? -6.505 5.630 9.988 1.00 95.25 203 ALA A N 1
ATOM 1611 C CA . ALA A 1 203 ? -6.805 5.736 8.557 1.00 95.25 203 ALA A CA 1
ATOM 1612 C C . ALA A 1 203 ? -5.973 6.820 7.863 1.00 95.25 203 ALA A C 1
ATOM 1614 O O . ALA A 1 203 ? -5.836 7.942 8.374 1.00 95.25 203 ALA A O 1
ATOM 1615 N N . ILE A 1 204 ? -5.454 6.501 6.675 1.00 94.94 204 ILE A N 1
ATOM 1616 C CA . ILE A 1 204 ? -4.735 7.485 5.866 1.00 94.94 204 ILE A CA 1
ATOM 1617 C C . ILE A 1 204 ? -5.699 8.593 5.397 1.00 94.94 204 ILE A C 1
ATOM 1619 O O . ILE A 1 204 ? -6.829 8.284 5.018 1.00 94.94 204 ILE A O 1
ATOM 1623 N N . PRO A 1 205 ? -5.281 9.873 5.364 1.00 92.25 205 PRO A N 1
ATOM 1624 C CA . PRO A 1 205 ? -6.182 10.977 5.017 1.00 92.25 205 PRO A CA 1
ATOM 1625 C C . PRO A 1 205 ? -6.910 10.857 3.663 1.00 92.25 205 PRO A C 1
ATOM 1627 O O . PRO A 1 205 ? -8.065 11.269 3.594 1.00 92.25 205 PRO A O 1
ATOM 1630 N N . PRO A 1 206 ? -6.307 10.296 2.588 1.00 94.00 206 PRO A N 1
ATOM 1631 C CA . PRO A 1 206 ? -6.976 10.258 1.288 1.00 94.00 206 PRO A CA 1
ATOM 1632 C C . PRO A 1 206 ? -8.238 9.387 1.209 1.00 94.00 206 PRO A C 1
ATOM 1634 O O . PRO A 1 206 ? -9.019 9.577 0.279 1.00 94.00 206 PRO A O 1
ATOM 1637 N N . ILE A 1 207 ? -8.449 8.422 2.114 1.00 95.69 207 ILE A N 1
ATOM 1638 C CA . ILE A 1 207 ? -9.563 7.463 2.000 1.00 95.69 207 ILE A CA 1
ATOM 1639 C C . ILE A 1 207 ? -10.803 7.882 2.792 1.00 95.69 207 ILE A C 1
ATOM 1641 O O . ILE A 1 207 ? -10.674 8.576 3.802 1.00 95.69 207 ILE A O 1
ATOM 1645 N N . PRO A 1 208 ? -12.009 7.426 2.389 1.00 96.81 208 PRO A N 1
ATOM 1646 C CA . PRO A 1 208 ? -13.199 7.577 3.213 1.00 96.81 208 PRO A CA 1
ATOM 1647 C C . PRO A 1 208 ? -12.957 6.993 4.605 1.00 96.81 208 PRO A C 1
ATOM 1649 O O . PRO A 1 208 ? -12.556 5.837 4.744 1.00 96.81 208 PRO A O 1
ATOM 1652 N N . SER A 1 209 ? -13.186 7.798 5.635 1.00 96.06 209 SER A N 1
ATOM 1653 C CA . SER A 1 209 ? -13.046 7.393 7.030 1.00 96.06 209 SER A CA 1
ATOM 1654 C C . SER A 1 209 ? -14.128 8.053 7.873 1.00 96.06 209 SER A C 1
ATOM 1656 O O . SER A 1 209 ? -14.644 9.114 7.520 1.00 96.06 209 SER A O 1
ATOM 1658 N N . PHE A 1 210 ? -14.504 7.392 8.965 1.00 95.75 210 PHE A N 1
ATOM 1659 C CA . PHE A 1 210 ? -15.405 7.967 9.955 1.00 95.75 210 PHE A CA 1
ATOM 1660 C C . PHE A 1 210 ? -14.694 9.074 10.734 1.00 95.75 210 PHE A C 1
ATOM 1662 O O . PHE A 1 210 ? -13.474 9.034 10.927 1.00 95.75 210 PHE A O 1
ATOM 1669 N N . GLN A 1 211 ? -15.470 10.033 11.230 1.00 92.81 211 GLN A N 1
ATOM 1670 C CA . GLN A 1 211 ? -14.975 11.038 12.157 1.00 92.81 211 GLN A CA 1
ATOM 1671 C C . GLN A 1 211 ? -14.356 10.353 13.379 1.00 92.81 211 GLN A C 1
ATOM 1673 O O . GLN A 1 211 ? -14.979 9.511 14.031 1.00 92.81 211 GLN A O 1
ATOM 1678 N N . ARG A 1 212 ? -13.103 10.712 13.665 1.00 90.06 212 ARG A N 1
ATOM 1679 C CA . ARG A 1 212 ? -12.351 10.168 14.797 1.00 90.06 212 ARG A CA 1
ATOM 1680 C C . ARG A 1 212 ? -12.972 10.664 16.107 1.00 90.06 212 ARG A C 1
ATOM 1682 O O . ARG A 1 212 ? -13.406 11.814 16.153 1.00 90.06 212 ARG A O 1
ATOM 1689 N N . PRO A 1 213 ? -12.997 9.838 17.162 1.00 84.44 213 PRO A N 1
ATOM 1690 C CA . PRO A 1 213 ? -13.446 10.289 18.469 1.00 84.44 213 PRO A CA 1
ATOM 1691 C C . PRO A 1 213 ? -12.414 11.257 19.071 1.00 84.44 213 PRO A C 1
ATOM 1693 O O . PRO A 1 213 ? -11.211 11.075 18.876 1.00 84.44 213 PRO A O 1
ATOM 1696 N N . ASP A 1 214 ? -12.875 12.258 19.827 1.00 74.56 214 ASP A N 1
ATOM 1697 C CA . ASP A 1 214 ? -12.003 13.276 20.445 1.00 74.56 214 ASP A CA 1
ATOM 1698 C C . ASP A 1 214 ? -10.999 12.671 21.433 1.00 74.56 214 ASP A C 1
ATOM 1700 O O . ASP A 1 214 ? -9.880 13.159 21.600 1.00 74.56 214 ASP A O 1
ATOM 1704 N N . LYS A 1 215 ? -11.390 11.573 22.085 1.00 68.38 215 LYS A N 1
ATOM 1705 C CA . LYS A 1 215 ? -10.514 10.735 22.902 1.00 68.38 215 LYS A CA 1
ATOM 1706 C C . LYS A 1 215 ? -10.719 9.280 22.487 1.00 68.38 215 LYS A C 1
ATOM 1708 O O . LYS A 1 215 ? -11.864 8.885 22.273 1.00 68.38 215 LYS A O 1
ATOM 1713 N N . PRO A 1 216 ? -9.658 8.463 22.377 1.00 60.50 216 PRO A N 1
ATOM 1714 C CA . PRO A 1 216 ? -9.793 7.030 22.157 1.00 60.50 216 PRO A CA 1
ATOM 1715 C C . PRO A 1 216 ? -10.394 6.388 23.414 1.00 60.50 216 PRO A C 1
ATOM 1717 O O . PRO A 1 216 ? -9.688 5.921 24.302 1.00 60.50 216 PRO A O 1
ATOM 1720 N N . THR A 1 217 ? -11.717 6.422 23.524 1.00 59.69 217 THR A N 1
ATOM 1721 C CA . THR A 1 217 ? -12.470 5.770 24.591 1.00 59.69 217 THR A CA 1
ATOM 1722 C C . THR A 1 217 ? -13.111 4.503 24.054 1.00 59.69 217 THR A C 1
ATOM 1724 O O . THR A 1 217 ? -13.775 4.497 23.017 1.00 59.69 217 THR A O 1
ATOM 1727 N N . THR A 1 218 ? -12.897 3.407 24.774 1.00 66.19 218 THR A N 1
ATOM 1728 C CA . THR A 1 218 ? -13.526 2.117 24.505 1.00 66.19 218 THR A CA 1
ATOM 1729 C C . THR A 1 218 ? -15.047 2.280 24.495 1.00 66.19 218 THR A C 1
ATOM 1731 O O . THR A 1 218 ? -15.615 2.784 25.460 1.00 66.19 218 THR A O 1
ATOM 1734 N N . SER A 1 219 ? -15.712 1.794 23.445 1.00 82.56 219 SER A N 1
ATOM 1735 C CA . SER A 1 219 ? -17.180 1.749 23.316 1.00 82.56 219 SER A CA 1
ATOM 1736 C C . SER A 1 219 ? -17.898 3.057 22.969 1.00 82.56 219 SER A C 1
ATOM 1738 O O . SER A 1 219 ? -19.124 3.093 23.062 1.00 82.56 219 SER A O 1
ATOM 1740 N N . SER A 1 220 ? -17.201 4.109 22.531 1.00 87.56 220 SER A N 1
ATOM 1741 C CA . SER A 1 220 ? -17.888 5.298 22.006 1.00 87.56 220 SER A CA 1
ATOM 1742 C C . SER A 1 220 ? -18.653 4.973 20.719 1.00 87.56 220 SER A C 1
ATOM 1744 O O . SER A 1 220 ? -18.090 4.295 19.854 1.00 87.56 220 SER A O 1
ATOM 1746 N N . PRO A 1 221 ? -19.897 5.460 20.553 1.00 91.94 221 PRO A N 1
ATOM 1747 C CA . PRO A 1 221 ? -20.667 5.224 19.338 1.00 91.94 221 PRO A CA 1
ATOM 1748 C C . PRO A 1 221 ? -19.989 5.868 18.123 1.00 91.94 221 PRO A C 1
ATOM 1750 O O . PRO A 1 221 ? -19.390 6.942 18.217 1.00 91.94 221 PRO A O 1
ATOM 1753 N N . VAL A 1 222 ? -20.081 5.206 16.970 1.00 93.62 222 VAL A N 1
ATOM 1754 C CA . VAL A 1 222 ? -19.542 5.721 15.703 1.00 93.62 222 VAL A CA 1
ATOM 1755 C C . VAL A 1 222 ? -20.579 6.619 15.037 1.00 93.62 222 VAL A C 1
ATOM 1757 O O . VAL A 1 222 ? -21.724 6.217 14.836 1.00 93.62 222 VAL A O 1
ATOM 1760 N N . ASN A 1 223 ? -20.172 7.825 14.634 1.00 93.25 223 ASN A N 1
ATOM 1761 C CA . ASN A 1 223 ? -21.016 8.697 13.823 1.00 93.25 223 ASN A CA 1
ATOM 1762 C C . ASN A 1 223 ? -21.100 8.167 12.378 1.00 93.25 223 ASN A C 1
ATOM 1764 O O . ASN A 1 223 ? -20.258 8.492 11.538 1.00 93.25 223 ASN A O 1
ATOM 1768 N N . LEU A 1 224 ? -22.106 7.342 12.085 1.00 94.25 224 LEU A N 1
ATOM 1769 C CA . LEU A 1 224 ? -22.251 6.659 10.794 1.00 94.25 224 LEU A CA 1
ATOM 1770 C C . LEU A 1 224 ? -22.478 7.603 9.602 1.00 94.25 224 LEU A C 1
ATOM 1772 O O . LEU A 1 224 ? -22.096 7.256 8.486 1.00 94.25 224 LEU A O 1
ATOM 1776 N N . SER A 1 225 ? -23.029 8.801 9.817 1.00 92.56 225 SER A N 1
ATOM 1777 C CA . SER A 1 225 ? -23.235 9.787 8.746 1.00 92.56 225 SER A CA 1
ATOM 1778 C C . SER A 1 225 ? -21.961 10.553 8.376 1.00 92.56 225 SER A C 1
ATOM 1780 O O . SER A 1 225 ? -21.921 11.216 7.342 1.00 92.56 225 SER A O 1
ATOM 1782 N N . SER A 1 226 ? -20.896 10.440 9.180 1.00 94.62 226 SER A N 1
ATOM 1783 C CA . SER A 1 226 ? -19.645 11.173 8.951 1.00 94.62 226 SER A CA 1
ATOM 1784 C C . SER A 1 226 ? -18.801 10.640 7.792 1.00 94.62 226 SER A C 1
ATOM 1786 O O . SER A 1 226 ? -17.959 11.372 7.276 1.00 94.62 226 SER A O 1
ATOM 1788 N N . ILE A 1 227 ? -18.992 9.381 7.374 1.00 96.62 227 ILE A N 1
ATOM 1789 C CA . ILE A 1 227 ? -18.155 8.779 6.332 1.00 96.62 227 ILE A CA 1
ATOM 1790 C C . ILE A 1 227 ? -18.612 9.203 4.923 1.00 96.62 227 ILE A C 1
ATOM 1792 O O . ILE A 1 227 ? -19.698 8.814 4.464 1.00 96.62 227 ILE A O 1
ATOM 1796 N N . PRO A 1 228 ? -17.776 9.939 4.166 1.00 96.50 228 PRO A N 1
ATOM 1797 C CA . PRO A 1 228 ? -18.153 10.400 2.837 1.00 96.50 228 PRO A CA 1
ATOM 1798 C C . PRO A 1 228 ? -18.231 9.235 1.845 1.00 96.50 228 PRO A C 1
ATOM 1800 O O . PRO A 1 228 ? -17.616 8.183 2.032 1.00 96.50 228 PRO A O 1
ATOM 1803 N N . VAL A 1 229 ? -18.985 9.416 0.758 1.00 96.50 229 VAL A N 1
ATOM 1804 C CA . VAL A 1 229 ? -18.970 8.465 -0.371 1.00 96.50 229 VAL A CA 1
ATOM 1805 C C . VAL A 1 229 ? -17.685 8.609 -1.167 1.00 96.50 229 VAL A C 1
ATOM 1807 O O . VAL A 1 229 ? -17.067 7.604 -1.501 1.00 96.50 229 VAL A O 1
ATOM 1810 N N . THR A 1 230 ? -17.284 9.853 -1.425 1.00 97.06 230 THR A N 1
ATOM 1811 C CA . THR A 1 230 ? -16.087 10.206 -2.184 1.00 97.06 230 THR A CA 1
ATOM 1812 C C . THR A 1 230 ? -15.301 11.254 -1.410 1.00 97.06 230 THR A C 1
ATOM 1814 O O . THR A 1 230 ? -15.886 12.200 -0.886 1.00 97.06 230 THR A O 1
ATOM 1817 N N . THR A 1 231 ? -13.987 11.086 -1.309 1.00 96.44 231 THR A N 1
ATOM 1818 C CA . THR A 1 231 ? -13.102 12.071 -0.682 1.00 96.44 231 THR A CA 1
ATOM 1819 C C . THR A 1 231 ? -12.730 13.189 -1.647 1.00 96.44 231 THR A C 1
ATOM 1821 O O . THR A 1 231 ? -12.886 13.072 -2.860 1.00 96.44 231 THR A O 1
ATOM 1824 N N . ILE A 1 232 ? -12.154 14.258 -1.102 1.00 92.94 232 ILE A N 1
ATOM 1825 C CA . ILE A 1 232 ? -11.558 15.371 -1.858 1.00 92.94 232 ILE A CA 1
ATOM 1826 C C . ILE A 1 232 ? -10.532 14.871 -2.893 1.00 92.94 232 ILE A C 1
ATOM 1828 O O . ILE A 1 232 ? -10.457 15.397 -3.996 1.00 92.94 232 ILE A O 1
ATOM 1832 N N . THR A 1 233 ? -9.766 13.829 -2.563 1.00 93.81 233 THR A N 1
ATOM 1833 C CA . THR A 1 233 ? -8.771 13.223 -3.461 1.00 93.81 233 THR A CA 1
ATOM 1834 C C . THR A 1 233 ? -9.382 12.178 -4.403 1.00 93.81 233 THR A C 1
ATOM 1836 O O . THR A 1 233 ? -8.659 11.474 -5.109 1.00 93.81 233 THR A O 1
ATOM 1839 N N . GLY A 1 234 ? -10.709 12.052 -4.445 1.00 96.00 234 GLY A N 1
ATOM 1840 C CA . GLY A 1 234 ? -11.434 11.200 -5.386 1.00 96.00 234 GLY A CA 1
ATOM 1841 C C . GLY A 1 234 ? -11.436 9.708 -5.044 1.00 96.00 234 GLY A C 1
ATOM 1842 O O . GLY A 1 234 ? -11.787 8.893 -5.898 1.00 96.00 234 GLY A O 1
ATOM 1843 N N . TYR A 1 235 ? -11.068 9.318 -3.819 1.00 96.94 235 TYR A N 1
ATOM 1844 C CA . TYR A 1 235 ? -11.295 7.943 -3.369 1.00 96.94 235 TYR A CA 1
ATOM 1845 C C . TYR A 1 235 ? -12.762 7.738 -3.059 1.00 96.94 235 TYR A C 1
ATOM 1847 O O . TYR A 1 235 ? -13.336 8.520 -2.308 1.00 96.94 235 TYR A O 1
ATOM 1855 N N . HIS A 1 236 ? -13.349 6.664 -3.576 1.00 96.31 236 HIS A N 1
ATOM 1856 C CA . HIS A 1 236 ? -14.770 6.391 -3.392 1.00 96.31 236 HIS A CA 1
ATOM 1857 C C . HIS A 1 236 ? -15.025 5.033 -2.739 1.00 96.31 236 HIS A C 1
ATOM 1859 O O . HIS A 1 236 ? -14.275 4.075 -2.950 1.00 96.31 236 HIS A O 1
ATOM 1865 N N . ARG A 1 237 ? -16.118 4.946 -1.980 1.00 96.31 237 ARG A N 1
ATOM 1866 C CA . ARG A 1 237 ? -16.712 3.696 -1.487 1.00 96.31 237 ARG A CA 1
ATOM 1867 C C . ARG A 1 237 ? -18.028 3.412 -2.208 1.00 96.31 237 ARG A C 1
ATOM 1869 O O . ARG A 1 237 ? -18.702 4.322 -2.686 1.00 96.31 237 ARG A O 1
ATOM 1876 N N . HIS A 1 238 ? -18.403 2.140 -2.265 1.00 97.50 238 HIS A N 1
ATOM 1877 C CA . HIS A 1 238 ? -19.677 1.713 -2.844 1.00 97.50 238 HIS A CA 1
ATOM 1878 C C . HIS A 1 238 ? -20.769 1.688 -1.777 1.00 97.50 238 HIS A C 1
ATOM 1880 O O . HIS A 1 238 ? -20.507 1.324 -0.635 1.00 97.50 238 HIS A O 1
ATOM 1886 N N . ARG A 1 239 ? -21.998 2.059 -2.156 1.00 96.69 239 ARG A N 1
ATOM 1887 C CA . ARG A 1 239 ? -23.179 1.971 -1.276 1.00 96.69 239 ARG A CA 1
ATOM 1888 C C . ARG A 1 239 ? -23.932 0.647 -1.398 1.00 96.69 239 ARG A C 1
ATOM 1890 O O . ARG A 1 239 ? -24.722 0.326 -0.519 1.00 96.69 239 ARG A O 1
ATOM 1897 N N . THR A 1 240 ? -23.687 -0.098 -2.479 1.00 97.75 240 THR A N 1
ATOM 1898 C CA . THR A 1 240 ? -24.343 -1.379 -2.759 1.00 97.75 240 THR A CA 1
ATOM 1899 C C . THR A 1 240 ? -23.336 -2.477 -3.087 1.00 97.75 240 THR A C 1
ATOM 1901 O O . THR A 1 240 ? -22.307 -2.220 -3.721 1.00 97.75 240 THR A O 1
ATOM 1904 N N . VAL A 1 241 ? -23.643 -3.724 -2.717 1.00 97.88 241 VAL A N 1
ATOM 1905 C CA . VAL A 1 241 ? -22.842 -4.916 -3.037 1.00 97.88 241 VAL A CA 1
ATOM 1906 C C . VAL A 1 241 ? -22.754 -5.097 -4.534 1.00 97.88 241 VAL A C 1
ATOM 1908 O O . VAL A 1 241 ? -21.679 -5.373 -5.062 1.00 97.88 241 VAL A O 1
ATOM 1911 N N . ARG A 1 242 ? -23.874 -4.918 -5.241 1.00 97.94 242 ARG A N 1
ATOM 1912 C CA . ARG A 1 242 ? -23.902 -5.043 -6.700 1.00 97.94 242 ARG A CA 1
ATOM 1913 C C . ARG A 1 242 ? -22.953 -4.035 -7.350 1.00 97.94 242 ARG A C 1
ATOM 1915 O O . ARG A 1 242 ? -22.205 -4.416 -8.247 1.00 97.94 242 ARG A O 1
ATOM 1922 N N . GLY A 1 243 ? -22.961 -2.780 -6.892 1.00 97.94 243 GLY A N 1
ATOM 1923 C CA . GLY A 1 243 ? -22.050 -1.741 -7.377 1.00 97.94 243 GLY A CA 1
ATOM 1924 C C . GLY A 1 243 ? -20.586 -2.085 -7.106 1.00 97.94 243 GLY A C 1
ATOM 1925 O O . GLY A 1 243 ? -19.765 -2.046 -8.025 1.00 97.94 243 GLY A O 1
ATOM 1926 N N . PHE A 1 244 ? -20.286 -2.523 -5.881 1.00 98.31 244 PHE A N 1
ATOM 1927 C CA . PHE A 1 244 ? -18.951 -2.961 -5.480 1.00 98.31 244 PHE A CA 1
ATOM 1928 C C . PHE A 1 244 ? -18.432 -4.117 -6.338 1.00 98.31 244 PHE A C 1
ATOM 1930 O O . PHE A 1 244 ? -17.384 -3.991 -6.971 1.00 98.31 244 PHE A O 1
ATOM 1937 N N . LEU A 1 245 ? -19.178 -5.223 -6.413 1.00 98.25 245 LEU A N 1
ATOM 1938 C CA . LEU A 1 245 ? -18.763 -6.412 -7.154 1.00 98.25 245 LEU A CA 1
ATOM 1939 C C . LEU A 1 245 ? -18.627 -6.117 -8.647 1.00 98.25 245 LEU A C 1
ATOM 1941 O O . LEU A 1 245 ? -17.613 -6.475 -9.238 1.00 98.25 245 LEU A O 1
ATOM 1945 N N . ARG A 1 246 ? -19.583 -5.397 -9.253 1.00 98.31 246 ARG A N 1
ATOM 1946 C CA . ARG A 1 246 ? -19.487 -4.985 -10.663 1.00 98.31 246 ARG A CA 1
ATOM 1947 C C . ARG A 1 246 ? -18.235 -4.149 -10.911 1.00 98.31 246 ARG A C 1
ATOM 1949 O O . ARG A 1 246 ? -17.528 -4.393 -11.883 1.00 98.31 246 ARG A O 1
ATOM 1956 N N . SER A 1 247 ? -17.945 -3.191 -10.031 1.00 97.62 247 SER A N 1
ATOM 1957 C CA . SER A 1 247 ? -16.746 -2.360 -10.134 1.00 97.62 247 SER A CA 1
ATOM 1958 C C . SER A 1 247 ? -15.473 -3.201 -10.043 1.00 97.62 247 SER A C 1
ATOM 1960 O O . SER A 1 247 ? -14.593 -3.060 -10.888 1.00 97.62 247 SER A O 1
ATOM 1962 N N . ARG A 1 248 ? -15.353 -4.104 -9.063 1.00 97.62 248 ARG A N 1
ATOM 1963 C CA . ARG A 1 248 ? -14.147 -4.931 -8.897 1.00 97.62 248 ARG A CA 1
ATOM 1964 C C . ARG A 1 248 ? -13.964 -5.950 -10.013 1.00 97.62 248 ARG A C 1
ATOM 1966 O O . ARG A 1 248 ? -12.851 -6.079 -10.508 1.00 97.62 248 ARG A O 1
ATOM 1973 N N . LEU A 1 249 ? -15.039 -6.594 -10.463 1.00 97.38 249 LEU A N 1
ATOM 1974 C CA . LEU A 1 249 ? -15.004 -7.498 -11.614 1.00 97.38 249 LEU A CA 1
ATOM 1975 C C . LEU A 1 249 ? -14.596 -6.763 -12.892 1.00 97.38 249 LEU A C 1
ATOM 1977 O O . LEU A 1 249 ? -13.752 -7.261 -13.625 1.00 97.38 249 LEU A O 1
ATOM 1981 N N . PHE A 1 250 ? -15.108 -5.551 -13.120 1.00 97.75 250 PHE A N 1
ATOM 1982 C CA . PHE A 1 250 ? -14.682 -4.732 -14.255 1.00 97.75 250 PHE A CA 1
ATOM 1983 C C . PHE A 1 250 ? -13.171 -4.457 -14.236 1.00 97.75 250 PHE A C 1
ATOM 1985 O O . PHE A 1 250 ? -12.504 -4.670 -15.244 1.00 97.75 250 PHE A O 1
ATOM 1992 N N . HIS A 1 251 ? -12.611 -4.045 -13.092 1.00 97.12 251 HIS A N 1
ATOM 1993 C CA . HIS A 1 251 ? -11.169 -3.791 -12.977 1.00 97.12 251 HIS A CA 1
ATOM 1994 C C . HIS A 1 251 ? -10.330 -5.069 -13.094 1.00 97.12 251 HIS A C 1
ATOM 1996 O O . HIS A 1 251 ? -9.231 -5.016 -13.638 1.00 97.12 251 HIS A O 1
ATOM 2002 N N . LEU A 1 252 ? -10.834 -6.211 -12.614 1.00 97.75 252 LEU A N 1
ATOM 2003 C CA . LEU A 1 252 ? -10.180 -7.508 -12.799 1.00 97.75 252 LEU A CA 1
ATOM 2004 C C . LEU A 1 252 ? -10.111 -7.883 -14.280 1.00 97.75 252 LEU A C 1
ATOM 2006 O O . LEU A 1 252 ? -9.035 -8.217 -14.767 1.00 97.75 252 LEU A O 1
ATOM 2010 N N . THR A 1 253 ? -11.230 -7.773 -14.999 1.00 97.88 253 THR A N 1
ATOM 2011 C CA . THR A 1 253 ? -11.294 -8.075 -16.432 1.00 97.88 253 THR A CA 1
ATOM 2012 C C . THR A 1 253 ? -10.425 -7.116 -17.240 1.00 97.88 253 THR A C 1
ATOM 2014 O O . THR A 1 253 ? -9.585 -7.559 -18.016 1.00 97.88 253 THR A O 1
ATOM 2017 N N . LEU A 1 254 ? -10.579 -5.804 -17.038 1.00 97.88 254 LEU A N 1
ATOM 2018 C CA . LEU A 1 254 ? -9.804 -4.800 -17.765 1.00 97.88 254 LEU A CA 1
ATOM 2019 C C . LEU A 1 254 ? -8.306 -4.914 -17.464 1.00 97.88 254 LEU A C 1
ATOM 2021 O O . LEU A 1 254 ? -7.490 -4.847 -18.381 1.00 97.88 254 LEU A O 1
ATOM 2025 N N . GLY A 1 255 ? -7.947 -5.116 -16.194 1.00 97.44 255 GLY A N 1
ATOM 2026 C CA . GLY A 1 255 ? -6.564 -5.333 -15.785 1.00 97.44 255 GLY A CA 1
ATOM 2027 C C . GLY A 1 255 ? -5.973 -6.582 -16.433 1.00 97.44 255 GLY A C 1
ATOM 2028 O O . GLY A 1 255 ? -4.866 -6.516 -16.952 1.00 97.44 255 GLY A O 1
ATOM 2029 N N . TYR A 1 256 ? -6.720 -7.688 -16.492 1.00 97.44 256 TYR A N 1
ATOM 2030 C CA . TYR A 1 256 ? -6.261 -8.911 -17.154 1.00 97.44 256 TYR A CA 1
ATOM 2031 C C . TYR A 1 256 ? -6.000 -8.689 -18.648 1.00 97.44 256 TYR A C 1
ATOM 2033 O O . TYR A 1 256 ? -4.912 -8.999 -19.126 1.00 97.44 256 TYR A O 1
ATOM 2041 N N . LEU A 1 257 ? -6.964 -8.102 -19.367 1.00 98.19 257 LEU A N 1
ATOM 2042 C CA . LEU A 1 257 ? -6.839 -7.830 -20.803 1.00 98.19 257 LEU A CA 1
ATOM 2043 C C . LEU A 1 257 ? -5.669 -6.886 -21.107 1.00 98.19 257 LEU A C 1
ATOM 2045 O O . LEU A 1 257 ? -4.913 -7.113 -22.048 1.00 98.19 257 LEU A O 1
ATOM 2049 N N . THR A 1 258 ? -5.497 -5.845 -20.290 1.00 97.94 258 THR A N 1
ATOM 2050 C CA . THR A 1 258 ? -4.407 -4.872 -20.454 1.00 97.94 258 THR A CA 1
ATOM 2051 C C . THR A 1 258 ? -3.053 -5.515 -20.166 1.00 97.94 258 THR A C 1
ATOM 2053 O O . THR A 1 258 ? -2.101 -5.325 -20.920 1.00 97.94 258 THR A O 1
ATOM 2056 N N . LEU A 1 259 ? -2.963 -6.311 -19.099 1.00 95.81 259 LEU A N 1
ATOM 2057 C CA . LEU A 1 259 ? -1.747 -7.026 -18.728 1.00 95.81 259 LEU A CA 1
ATOM 2058 C C . LEU A 1 259 ? -1.344 -8.039 -19.805 1.00 95.81 259 LEU A C 1
ATOM 2060 O O . LEU A 1 259 ? -0.167 -8.092 -20.156 1.00 95.81 259 LEU A O 1
ATOM 2064 N N . ASP A 1 260 ? -2.293 -8.796 -20.361 1.00 96.00 260 ASP A N 1
ATOM 2065 C CA . ASP A 1 260 ? -2.017 -9.737 -21.450 1.00 96.00 260 ASP A CA 1
ATOM 2066 C C . ASP A 1 260 ? -1.533 -9.009 -22.711 1.00 96.00 260 ASP A C 1
ATOM 2068 O O . ASP A 1 260 ? -0.452 -9.315 -23.219 1.00 96.00 260 ASP A O 1
ATOM 2072 N N . PHE A 1 261 ? -2.251 -7.965 -23.141 1.00 96.38 261 PHE A N 1
ATOM 2073 C CA . PHE A 1 261 ? -1.859 -7.131 -24.278 1.00 96.38 261 PHE A CA 1
ATOM 2074 C C . PHE A 1 261 ? -0.436 -6.572 -24.125 1.00 96.38 261 PHE A C 1
ATOM 2076 O O . PHE A 1 261 ? 0.403 -6.734 -25.018 1.00 96.38 261 PHE A O 1
ATOM 2083 N N . CYS A 1 262 ? -0.126 -5.956 -22.980 1.00 96.00 262 CYS A N 1
ATOM 2084 C CA . CYS A 1 262 ? 1.197 -5.394 -22.732 1.00 96.00 262 CYS A CA 1
ATOM 2085 C C . CYS A 1 262 ? 2.280 -6.481 -22.679 1.00 96.00 262 CYS A C 1
ATOM 2087 O O . CYS A 1 262 ? 3.333 -6.306 -23.286 1.00 96.00 262 CYS A O 1
ATOM 2089 N N . LEU A 1 263 ? 2.041 -7.621 -22.016 1.00 92.44 263 LEU A N 1
ATOM 2090 C CA . LEU A 1 263 ? 3.026 -8.708 -21.935 1.00 92.44 263 LEU A CA 1
ATOM 2091 C C . LEU A 1 263 ? 3.270 -9.393 -23.282 1.00 92.44 263 LEU A C 1
ATOM 2093 O O . LEU A 1 263 ? 4.400 -9.788 -23.567 1.00 92.44 263 LEU A O 1
ATOM 2097 N N . VAL A 1 264 ? 2.241 -9.584 -24.115 1.00 92.00 264 VAL A N 1
ATOM 2098 C CA . VAL A 1 264 ? 2.415 -10.043 -25.506 1.00 92.00 264 VAL A CA 1
ATOM 2099 C C . VAL A 1 264 ? 3.302 -9.055 -26.253 1.00 92.00 264 VAL A C 1
ATOM 2101 O O . VAL A 1 264 ? 4.332 -9.451 -26.789 1.00 92.00 264 VAL A O 1
ATOM 2104 N N . THR A 1 265 ? 2.962 -7.770 -26.202 1.00 91.38 265 THR A N 1
ATOM 2105 C CA . THR A 1 265 ? 3.694 -6.712 -26.905 1.00 91.38 265 THR A CA 1
ATOM 2106 C C . THR A 1 265 ? 5.164 -6.637 -26.473 1.00 91.38 265 THR A C 1
ATOM 2108 O O . THR A 1 265 ? 6.062 -6.644 -27.312 1.00 91.38 265 THR A O 1
ATOM 2111 N N . MET A 1 266 ? 5.437 -6.657 -25.165 1.00 91.06 266 MET A N 1
ATOM 2112 C CA . MET A 1 266 ? 6.799 -6.601 -24.622 1.00 91.06 266 MET A CA 1
ATOM 2113 C C . MET A 1 266 ? 7.649 -7.816 -25.001 1.00 91.06 266 MET A C 1
ATOM 2115 O O . MET A 1 266 ? 8.854 -7.679 -25.176 1.00 91.06 266 MET A O 1
ATOM 2119 N N . ARG A 1 267 ? 7.047 -9.003 -25.172 1.00 87.94 267 ARG A N 1
ATOM 2120 C CA . ARG A 1 267 ? 7.769 -10.213 -25.609 1.00 87.94 267 ARG A CA 1
ATOM 2121 C C . ARG A 1 267 ? 8.303 -10.119 -27.039 1.00 87.94 267 ARG A C 1
ATOM 2123 O O . ARG A 1 267 ? 9.137 -10.941 -27.406 1.00 87.94 267 ARG A O 1
ATOM 2130 N N . HIS A 1 268 ? 7.837 -9.156 -27.831 1.00 86.31 268 HIS A N 1
ATOM 2131 C CA . HIS A 1 268 ? 8.331 -8.922 -29.186 1.00 86.31 268 HIS A CA 1
ATOM 2132 C C . HIS A 1 268 ? 9.402 -7.829 -29.266 1.00 86.31 268 HIS A C 1
ATOM 2134 O O . HIS A 1 268 ? 10.057 -7.728 -30.297 1.00 86.31 268 HIS A O 1
ATOM 2140 N N . ASP A 1 269 ? 9.619 -7.040 -28.211 1.00 88.56 269 ASP A N 1
ATOM 2141 C CA . ASP A 1 269 ? 10.656 -6.004 -28.181 1.00 88.56 269 ASP A CA 1
ATOM 2142 C C . ASP A 1 269 ? 11.891 -6.515 -27.403 1.00 88.56 269 ASP A C 1
ATOM 2144 O O . ASP A 1 269 ? 11.800 -6.748 -26.191 1.00 88.56 269 ASP A O 1
ATOM 2148 N N . PRO A 1 270 ? 13.060 -6.679 -28.064 1.00 87.56 270 PRO A N 1
ATOM 2149 C CA . PRO A 1 270 ? 14.293 -7.147 -27.427 1.00 87.56 270 PRO A CA 1
ATOM 2150 C C . PRO A 1 270 ? 14.709 -6.352 -26.183 1.00 87.56 270 PRO A C 1
ATOM 2152 O O . PRO A 1 270 ? 15.359 -6.913 -25.300 1.00 87.56 270 PRO A O 1
ATOM 2155 N N . TYR A 1 271 ? 14.303 -5.082 -26.076 1.00 88.50 271 TYR A N 1
ATOM 2156 C CA . TYR A 1 271 ? 14.555 -4.247 -24.900 1.00 88.50 271 TYR A CA 1
ATOM 2157 C C . TYR A 1 271 ? 14.030 -4.873 -23.606 1.00 88.50 271 TYR A C 1
ATOM 2159 O O . TYR A 1 271 ? 14.727 -4.869 -22.595 1.00 88.50 271 TYR A O 1
ATOM 2167 N N . PHE A 1 272 ? 12.833 -5.467 -23.616 1.00 88.81 272 PHE A N 1
ATOM 2168 C CA . PHE A 1 272 ? 12.256 -6.069 -22.408 1.00 88.81 272 PHE A CA 1
ATOM 2169 C C . PHE A 1 272 ? 12.800 -7.467 -22.102 1.00 88.81 272 PHE A C 1
ATOM 2171 O O . PHE A 1 272 ? 12.602 -7.974 -20.999 1.00 88.81 272 PHE A O 1
ATOM 2178 N N . ILE A 1 273 ? 13.476 -8.098 -23.065 1.00 87.44 273 ILE A N 1
ATOM 2179 C CA . ILE A 1 273 ? 14.059 -9.435 -22.909 1.00 87.44 273 ILE A CA 1
ATOM 2180 C C . ILE A 1 273 ? 15.492 -9.333 -22.380 1.00 87.44 273 ILE A C 1
ATOM 2182 O O . ILE A 1 273 ? 15.862 -10.049 -21.447 1.00 87.44 273 ILE A O 1
ATOM 2186 N N . PHE A 1 274 ? 16.298 -8.456 -22.980 1.00 84.94 274 PHE A N 1
ATOM 2187 C CA . PHE A 1 274 ? 17.731 -8.350 -22.702 1.00 84.94 274 PHE A CA 1
ATOM 2188 C C . PHE A 1 274 ? 18.112 -7.111 -21.894 1.00 84.94 274 PHE A C 1
ATOM 2190 O O . PHE A 1 274 ? 19.184 -7.091 -21.294 1.00 84.94 274 PHE A O 1
ATOM 2197 N N . GLY A 1 275 ? 17.231 -6.115 -21.828 1.00 86.06 275 GLY A N 1
ATOM 2198 C CA . GLY A 1 275 ? 17.497 -4.838 -21.185 1.00 86.06 275 GLY A CA 1
ATOM 2199 C C . GLY A 1 275 ? 17.995 -3.762 -22.159 1.00 86.06 275 GLY A C 1
ATOM 2200 O O . GLY A 1 275 ? 18.199 -4.020 -23.349 1.00 86.06 275 GLY A O 1
ATOM 2201 N N . PRO A 1 276 ? 18.191 -2.535 -21.648 1.00 83.50 276 PRO A N 1
ATOM 2202 C CA . PRO A 1 276 ? 18.518 -1.361 -22.456 1.00 83.50 276 PRO A CA 1
ATOM 2203 C C . PRO A 1 276 ? 19.921 -1.388 -23.080 1.00 83.50 276 PRO A C 1
ATOM 2205 O O . PRO A 1 276 ? 20.153 -0.666 -24.040 1.00 83.50 276 PRO A O 1
ATOM 2208 N N . ASP A 1 277 ? 20.853 -2.196 -22.564 1.00 82.50 277 ASP A N 1
ATOM 2209 C CA . ASP A 1 277 ? 22.250 -2.198 -23.035 1.00 82.50 277 ASP A CA 1
ATOM 2210 C C . ASP A 1 277 ? 22.507 -3.168 -24.202 1.00 82.50 277 ASP A C 1
ATOM 2212 O O . ASP A 1 277 ? 23.623 -3.253 -24.715 1.00 82.50 277 ASP A O 1
ATOM 2216 N N . TYR A 1 278 ? 21.505 -3.954 -24.602 1.00 77.44 278 TYR A N 1
ATOM 2217 C CA . TYR A 1 278 ? 21.676 -4.992 -25.615 1.00 77.44 278 TYR A CA 1
ATOM 2218 C C . TYR A 1 278 ? 21.681 -4.418 -27.039 1.00 77.44 278 TYR A C 1
ATOM 2220 O O . TYR A 1 278 ? 20.639 -4.042 -27.551 1.00 77.44 278 TYR A O 1
ATOM 2228 N N . SER A 1 279 ? 22.819 -4.437 -27.734 1.00 65.50 279 SER A N 1
ATOM 2229 C CA . SER A 1 279 ? 22.925 -4.058 -29.154 1.00 65.50 279 SER A CA 1
ATOM 2230 C C . SER A 1 279 ? 23.374 -5.258 -30.005 1.00 65.50 279 SER A C 1
ATOM 2232 O O . SER A 1 279 ? 24.268 -5.982 -29.558 1.00 65.50 279 SER A O 1
ATOM 2234 N N . PRO A 1 280 ? 22.816 -5.501 -31.214 1.00 62.53 280 PRO A N 1
ATOM 2235 C CA . PRO A 1 280 ? 21.884 -4.654 -31.965 1.00 62.53 280 PRO A CA 1
ATOM 2236 C C . PRO A 1 280 ? 20.400 -4.947 -31.681 1.00 62.53 280 PRO A C 1
ATOM 2238 O O . PRO A 1 280 ? 19.931 -6.083 -31.764 1.00 62.53 280 PRO A O 1
ATOM 2241 N N . HIS A 1 281 ? 19.628 -3.889 -31.421 1.00 65.00 281 HIS A N 1
ATOM 2242 C CA . HIS A 1 281 ? 18.171 -3.961 -31.327 1.00 65.00 281 HIS A CA 1
ATOM 2243 C C . HIS A 1 281 ? 17.565 -4.071 -32.732 1.00 65.00 281 HIS A C 1
ATOM 2245 O O . HIS A 1 281 ? 17.259 -3.059 -33.363 1.00 65.00 281 HIS A O 1
ATOM 2251 N N . LEU A 1 282 ? 17.361 -5.286 -33.241 1.00 76.75 282 LEU A N 1
ATOM 2252 C CA . LEU A 1 282 ? 16.430 -5.473 -34.355 1.00 76.75 282 LEU A CA 1
ATOM 2253 C C . LEU A 1 282 ? 15.023 -5.140 -33.841 1.00 76.75 282 LEU A C 1
ATOM 2255 O O . LEU A 1 282 ? 14.365 -5.966 -33.208 1.00 76.75 282 LEU A O 1
ATOM 2259 N N . LEU A 1 283 ? 14.611 -3.885 -34.029 1.00 80.69 283 LEU A N 1
ATOM 2260 C CA . LEU A 1 283 ? 13.308 -3.401 -33.592 1.00 80.69 283 LEU A CA 1
ATOM 2261 C C . LEU A 1 283 ? 12.197 -4.098 -34.391 1.00 80.69 283 LEU A C 1
ATOM 2263 O O . LEU A 1 283 ? 12.356 -4.332 -35.593 1.00 80.69 283 LEU A O 1
ATOM 2267 N N . PRO A 1 284 ? 11.044 -4.382 -33.762 1.00 81.31 284 PRO A N 1
ATOM 2268 C CA . PRO A 1 284 ? 9.839 -4.760 -34.485 1.00 81.31 284 PRO A CA 1
ATOM 2269 C C . PRO A 1 284 ? 9.534 -3.766 -35.617 1.00 81.31 284 PRO A C 1
ATOM 2271 O O . PRO A 1 284 ? 9.651 -2.560 -35.386 1.00 81.31 284 PRO A O 1
ATOM 2274 N N . PRO A 1 285 ? 9.067 -4.214 -36.800 1.00 84.56 285 PRO A N 1
ATOM 2275 C CA . PRO A 1 285 ? 8.833 -3.330 -37.948 1.00 84.56 285 PRO A CA 1
ATOM 2276 C C . PRO A 1 285 ? 7.910 -2.134 -37.669 1.00 84.56 285 PRO A C 1
ATOM 2278 O O . PRO A 1 285 ? 8.048 -1.085 -38.282 1.00 84.56 285 PRO A O 1
ATOM 2281 N N . HIS A 1 286 ? 6.978 -2.260 -36.721 1.00 84.06 286 HIS A N 1
ATOM 2282 C CA . HIS A 1 286 ? 6.080 -1.168 -36.335 1.00 84.06 286 HIS A CA 1
ATOM 2283 C C . HIS A 1 286 ? 6.740 -0.108 -35.428 1.00 84.06 286 HIS A C 1
ATOM 2285 O O . HIS A 1 286 ? 6.149 0.943 -35.201 1.00 84.06 286 HIS A O 1
ATOM 2291 N N . LEU A 1 287 ? 7.940 -0.373 -34.897 1.00 87.94 287 LEU A N 1
ATOM 2292 C CA . LEU A 1 287 ? 8.704 0.543 -34.040 1.00 87.94 287 LEU A CA 1
ATOM 2293 C C . LEU A 1 287 ? 9.905 1.170 -34.760 1.00 87.94 287 LEU A C 1
ATOM 2295 O O . LEU A 1 287 ? 10.460 2.142 -34.255 1.00 87.94 287 LEU A O 1
ATOM 2299 N N . THR A 1 288 ? 10.310 0.661 -35.930 1.00 86.50 288 THR A N 1
ATOM 2300 C CA . THR A 1 288 ? 11.517 1.127 -36.641 1.00 86.50 288 THR A CA 1
ATOM 2301 C C . THR A 1 288 ? 11.435 2.582 -37.098 1.00 86.50 288 THR A C 1
ATOM 2303 O O . THR A 1 288 ? 12.467 3.218 -37.280 1.00 86.50 288 THR A O 1
ATOM 2306 N N . SER A 1 289 ? 10.227 3.120 -37.292 1.00 87.31 289 SER A N 1
ATOM 2307 C CA . SER A 1 289 ? 10.009 4.513 -37.695 1.00 87.31 289 SER A CA 1
ATOM 2308 C C . SER A 1 289 ? 9.930 5.494 -36.521 1.00 87.31 289 SER A C 1
ATOM 2310 O O . SER A 1 289 ? 9.791 6.695 -36.750 1.00 87.31 289 SER A O 1
ATOM 2312 N N . LEU A 1 290 ? 9.962 5.018 -35.270 1.00 88.50 290 LEU A N 1
ATOM 2313 C CA . LEU A 1 290 ? 9.836 5.886 -34.101 1.00 88.50 290 LEU A CA 1
ATOM 2314 C C . LEU A 1 290 ? 11.195 6.486 -33.702 1.00 88.50 290 LEU A C 1
ATOM 2316 O O . LEU A 1 290 ? 12.185 5.757 -33.613 1.00 88.50 290 LEU A O 1
ATOM 2320 N N . PRO A 1 291 ? 11.263 7.794 -33.389 1.00 91.00 291 PRO A N 1
ATOM 2321 C CA . PRO A 1 291 ? 12.448 8.383 -32.781 1.00 91.00 291 PRO A CA 1
ATOM 2322 C C . PRO A 1 291 ? 12.672 7.821 -31.371 1.00 91.00 291 PRO A C 1
ATOM 2324 O O . PRO A 1 291 ? 11.726 7.438 -30.678 1.00 91.00 291 PRO A O 1
ATOM 2327 N N . ALA A 1 292 ? 13.926 7.833 -30.913 1.00 87.88 292 ALA A N 1
ATOM 2328 C CA . ALA A 1 292 ? 14.333 7.222 -29.645 1.00 87.88 292 ALA A CA 1
ATOM 2329 C C . ALA A 1 292 ? 13.523 7.711 -28.427 1.00 87.88 292 ALA A C 1
ATOM 2331 O O . ALA A 1 292 ? 13.148 6.915 -27.572 1.00 87.88 292 ALA A O 1
ATOM 2332 N N . SER A 1 293 ? 13.185 9.003 -28.366 1.00 89.81 293 SER A N 1
ATOM 2333 C CA . SER A 1 293 ? 12.379 9.566 -27.274 1.00 89.81 293 SER A CA 1
ATOM 2334 C C . SER A 1 293 ? 10.961 8.990 -27.222 1.00 89.81 293 SER A C 1
ATOM 2336 O O . SER A 1 293 ? 10.469 8.657 -26.145 1.00 89.81 293 SER A O 1
ATOM 2338 N N . LEU A 1 294 ? 10.307 8.829 -28.378 1.00 92.00 294 LEU A N 1
ATOM 2339 C CA . LEU A 1 294 ? 8.974 8.228 -28.455 1.00 92.00 294 LEU A CA 1
ATOM 2340 C C . LEU A 1 294 ? 9.012 6.731 -28.149 1.00 92.00 294 LEU A C 1
ATOM 2342 O O . LEU A 1 294 ? 8.068 6.217 -27.552 1.00 92.00 294 LEU A O 1
ATOM 2346 N N . LEU A 1 295 ? 10.104 6.048 -28.496 1.00 90.88 295 LEU A N 1
ATOM 2347 C CA . LEU A 1 295 ? 10.307 4.645 -28.149 1.00 90.88 295 LEU A CA 1
ATOM 2348 C C . LEU A 1 295 ? 10.408 4.443 -26.627 1.00 90.88 295 LEU A C 1
ATOM 2350 O O . LEU A 1 295 ? 9.761 3.549 -26.083 1.00 90.88 295 LEU A O 1
ATOM 2354 N N . GLU A 1 296 ? 11.142 5.306 -25.922 1.00 90.50 296 GLU A N 1
ATOM 2355 C CA . GLU A 1 296 ? 11.229 5.256 -24.455 1.00 90.50 296 GLU A CA 1
ATOM 2356 C C . GLU A 1 296 ? 9.899 5.613 -23.777 1.00 90.50 296 GLU A C 1
ATOM 2358 O O . GLU A 1 296 ? 9.505 4.959 -22.806 1.00 90.50 296 GLU A O 1
ATOM 2363 N N . ILE A 1 297 ? 9.151 6.588 -24.312 1.00 93.88 297 ILE A N 1
ATOM 2364 C CA . ILE A 1 297 ? 7.791 6.894 -23.838 1.00 93.88 297 ILE A CA 1
ATOM 2365 C C . ILE A 1 297 ? 6.882 5.675 -24.022 1.00 93.88 297 ILE A C 1
ATOM 2367 O O . ILE A 1 297 ? 6.212 5.261 -23.078 1.00 93.88 297 ILE A O 1
ATOM 2371 N N . TYR A 1 298 ? 6.887 5.062 -25.206 1.00 93.44 298 TYR A N 1
ATOM 2372 C CA . TYR A 1 298 ? 6.110 3.861 -25.505 1.00 93.44 298 TYR A CA 1
ATOM 2373 C C . TYR A 1 298 ? 6.425 2.715 -24.531 1.00 93.44 298 TYR A C 1
ATOM 2375 O O . TYR A 1 298 ? 5.517 2.147 -23.918 1.00 93.44 298 TYR A O 1
ATOM 2383 N N . ARG A 1 299 ? 7.711 2.420 -24.311 1.00 93.62 299 ARG A N 1
ATOM 2384 C CA . ARG A 1 299 ? 8.154 1.365 -23.384 1.00 93.62 299 ARG A CA 1
ATOM 2385 C C . ARG A 1 299 ? 7.769 1.657 -21.934 1.00 93.62 299 ARG A C 1
ATOM 2387 O O . ARG A 1 299 ? 7.355 0.753 -21.199 1.00 93.62 299 ARG A O 1
ATOM 2394 N N . SER A 1 300 ? 7.854 2.924 -21.535 1.00 94.12 300 SER A N 1
ATOM 2395 C CA . SER A 1 300 ? 7.434 3.388 -20.211 1.00 94.12 300 SER A CA 1
ATOM 2396 C C . SER A 1 300 ? 5.923 3.251 -20.019 1.00 94.12 300 SER A C 1
ATOM 2398 O O . SER A 1 300 ? 5.483 2.795 -18.965 1.00 94.12 300 SER A O 1
ATOM 2400 N N . LEU A 1 301 ? 5.122 3.569 -21.041 1.00 96.00 301 LEU A N 1
ATOM 2401 C CA . LEU A 1 301 ? 3.665 3.415 -21.012 1.00 96.00 301 LEU A CA 1
ATOM 2402 C C . LEU A 1 301 ? 3.243 1.946 -20.916 1.00 96.00 301 LEU A C 1
ATOM 2404 O O . LEU A 1 301 ? 2.348 1.634 -20.132 1.00 96.00 301 LEU A O 1
ATOM 2408 N N . LEU A 1 302 ? 3.908 1.034 -21.635 1.00 96.12 302 LEU A N 1
ATOM 2409 C CA . LEU A 1 302 ? 3.671 -0.409 -21.494 1.00 96.12 302 LEU A CA 1
ATOM 2410 C C . LEU A 1 302 ? 3.975 -0.898 -20.073 1.00 96.12 302 LEU A C 1
ATOM 2412 O O . LEU A 1 302 ? 3.167 -1.602 -19.463 1.00 96.12 302 LEU A O 1
ATOM 2416 N N . SER A 1 303 ? 5.118 -0.480 -19.526 1.00 94.75 303 SER A N 1
ATOM 2417 C CA . SER A 1 303 ? 5.538 -0.844 -18.168 1.00 94.75 303 SER A CA 1
ATOM 2418 C C . SER A 1 303 ? 4.561 -0.308 -17.118 1.00 94.75 303 SER A C 1
ATOM 2420 O O . SER A 1 303 ? 4.116 -1.049 -16.239 1.00 94.75 303 SER A O 1
ATOM 2422 N N . LEU A 1 304 ? 4.163 0.961 -17.238 1.00 95.12 304 LEU A N 1
ATOM 2423 C CA . LEU A 1 304 ? 3.162 1.581 -16.373 1.00 95.12 304 LEU A CA 1
ATOM 2424 C C . LEU A 1 304 ? 1.800 0.883 -16.497 1.00 95.12 304 LEU A C 1
ATOM 2426 O O . LEU A 1 304 ? 1.149 0.642 -15.481 1.00 95.12 304 LEU A O 1
ATOM 2430 N N . GLY A 1 305 ? 1.396 0.510 -17.715 1.00 96.94 305 GLY A N 1
ATOM 2431 C CA . GLY A 1 305 ? 0.169 -0.234 -17.993 1.00 96.94 305 GLY A CA 1
ATOM 2432 C C . GLY A 1 305 ? 0.119 -1.573 -17.260 1.00 96.94 305 GLY A C 1
ATOM 2433 O O . GLY A 1 305 ? -0.879 -1.869 -16.599 1.00 96.94 305 GLY A O 1
ATOM 2434 N N . ILE A 1 306 ? 1.209 -2.347 -17.283 1.00 96.00 306 ILE A N 1
ATOM 2435 C CA . ILE A 1 306 ? 1.311 -3.601 -16.518 1.00 96.00 306 ILE A CA 1
ATOM 2436 C C . ILE A 1 306 ? 1.250 -3.349 -15.021 1.00 96.00 306 ILE A C 1
ATOM 2438 O O . ILE A 1 306 ? 0.521 -4.056 -14.328 1.00 96.00 306 ILE A O 1
ATOM 2442 N N . ILE A 1 307 ? 1.985 -2.359 -14.511 1.00 94.69 307 ILE A N 1
ATOM 2443 C CA . ILE A 1 307 ? 2.016 -2.077 -13.072 1.00 94.69 307 ILE A CA 1
ATOM 2444 C C . ILE A 1 307 ? 0.621 -1.672 -12.584 1.00 94.69 307 ILE A C 1
ATOM 2446 O O . ILE A 1 307 ? 0.120 -2.250 -11.620 1.00 94.69 307 ILE A O 1
ATOM 2450 N N . LEU A 1 308 ? -0.041 -0.733 -13.266 1.00 95.88 308 LEU A N 1
ATOM 2451 C CA . LEU A 1 308 ? -1.402 -0.312 -12.927 1.00 95.88 308 LEU A CA 1
ATOM 2452 C C . LEU A 1 308 ? -2.379 -1.488 -12.990 1.00 95.88 308 LEU A C 1
ATOM 2454 O O . LEU A 1 308 ? -3.151 -1.689 -12.052 1.00 95.88 308 LEU A O 1
ATOM 2458 N N . SER A 1 309 ? -2.310 -2.296 -14.049 1.00 97.00 309 SER A N 1
ATOM 2459 C CA . SER A 1 309 ? -3.169 -3.470 -14.223 1.00 97.00 309 SER A CA 1
ATOM 2460 C C . SER A 1 309 ? -2.963 -4.498 -13.114 1.00 97.00 309 SER A C 1
ATOM 2462 O O . SER A 1 309 ? -3.932 -4.935 -12.495 1.00 97.00 309 SER A O 1
ATOM 2464 N N . ALA A 1 310 ? -1.710 -4.829 -12.794 1.00 95.31 310 ALA A N 1
ATOM 2465 C CA . ALA A 1 310 ? -1.367 -5.763 -11.728 1.00 95.31 310 ALA A CA 1
ATOM 2466 C C . ALA A 1 310 ? -1.849 -5.264 -10.359 1.00 95.31 310 ALA A C 1
ATOM 2468 O O . ALA A 1 310 ? -2.433 -6.036 -9.599 1.00 95.31 310 ALA A O 1
ATOM 2469 N N . LEU A 1 311 ? -1.676 -3.972 -10.056 1.00 95.44 311 LEU A N 1
ATOM 2470 C CA . LEU A 1 311 ? -2.179 -3.374 -8.818 1.00 95.44 311 LEU A CA 1
ATOM 2471 C C . LEU A 1 311 ? -3.711 -3.445 -8.762 1.00 95.44 311 LEU A C 1
ATOM 2473 O O . LEU A 1 311 ? -4.263 -3.963 -7.790 1.00 95.44 311 LEU A O 1
ATOM 2477 N N . TYR A 1 312 ? -4.416 -2.998 -9.805 1.00 96.00 312 TYR A N 1
ATOM 2478 C CA . TYR A 1 312 ? -5.876 -3.096 -9.851 1.00 96.00 312 TYR A CA 1
ATOM 2479 C C . TYR A 1 312 ? -6.361 -4.531 -9.669 1.00 96.00 312 TYR A C 1
ATOM 2481 O O . TYR A 1 312 ? -7.293 -4.746 -8.894 1.00 96.00 312 TYR A O 1
ATOM 2489 N N . MET A 1 313 ? -5.725 -5.501 -10.325 1.00 96.19 313 MET A N 1
ATOM 2490 C CA . MET A 1 313 ? -6.086 -6.909 -10.202 1.00 96.19 313 MET A CA 1
ATOM 2491 C C . MET A 1 313 ? -5.851 -7.439 -8.789 1.00 96.19 313 MET A C 1
ATOM 2493 O O . MET A 1 313 ? -6.785 -7.949 -8.177 1.00 96.19 313 MET A O 1
ATOM 2497 N N . ILE A 1 314 ? -4.640 -7.293 -8.242 1.00 95.44 314 ILE A N 1
ATOM 2498 C CA . ILE A 1 314 ? -4.278 -7.838 -6.925 1.00 95.44 314 ILE A CA 1
ATOM 2499 C C . ILE A 1 314 ? -5.159 -7.228 -5.833 1.00 95.44 314 ILE A C 1
ATOM 2501 O O . ILE A 1 314 ? -5.725 -7.960 -5.018 1.00 95.44 314 ILE A O 1
ATOM 2505 N N . PHE A 1 315 ? -5.339 -5.903 -5.828 1.00 95.56 315 PHE A N 1
ATOM 2506 C CA . PHE A 1 315 ? -6.177 -5.259 -4.818 1.00 95.56 315 PHE A CA 1
ATOM 2507 C C . PHE A 1 315 ? -7.654 -5.562 -5.022 1.00 95.56 315 PHE A C 1
ATOM 2509 O O . PHE A 1 315 ? -8.333 -5.846 -4.042 1.00 95.56 315 PHE A O 1
ATOM 2516 N N . SER A 1 316 ? -8.168 -5.575 -6.253 1.00 97.06 316 SER A N 1
ATOM 2517 C CA . SER A 1 316 ? -9.581 -5.910 -6.475 1.00 97.06 316 SER A CA 1
ATOM 2518 C C . SER A 1 316 ? -9.888 -7.355 -6.094 1.00 97.06 316 SER A C 1
ATOM 2520 O O . SER A 1 316 ? -10.897 -7.601 -5.436 1.00 97.06 316 SER A O 1
ATOM 2522 N N . LEU A 1 317 ? -9.002 -8.296 -6.434 1.00 97.44 317 LEU A N 1
ATOM 2523 C CA . LEU A 1 317 ? -9.130 -9.700 -6.052 1.00 97.44 317 LEU A CA 1
ATOM 2524 C C . LEU A 1 317 ? -9.088 -9.857 -4.532 1.00 97.44 317 LEU A C 1
ATOM 2526 O O . LEU A 1 317 ? -9.939 -10.539 -3.965 1.00 97.44 317 LEU A O 1
ATOM 2530 N N . SER A 1 318 ? -8.134 -9.196 -3.874 1.00 95.69 318 SER A N 1
ATOM 2531 C CA . SER A 1 318 ? -8.010 -9.203 -2.417 1.00 95.69 318 SER A CA 1
ATOM 2532 C C . SER A 1 318 ? -9.268 -8.646 -1.744 1.00 95.69 318 SER A C 1
ATOM 2534 O O . SER A 1 318 ? -9.846 -9.309 -0.887 1.00 95.69 318 SER A O 1
ATOM 2536 N N . GLN A 1 319 ? -9.768 -7.489 -2.191 1.00 96.38 319 GLN A N 1
ATOM 2537 C CA . GLN A 1 319 ? -10.981 -6.877 -1.645 1.00 96.38 319 GLN A CA 1
ATOM 2538 C C . GLN A 1 319 ? -12.219 -7.762 -1.847 1.00 96.38 319 GLN A C 1
ATOM 2540 O O . GLN A 1 319 ? -12.977 -7.957 -0.903 1.00 96.38 319 GLN A O 1
ATOM 2545 N N . VAL A 1 320 ? -12.423 -8.340 -3.039 1.00 97.56 320 VAL A N 1
ATOM 2546 C CA . VAL A 1 320 ? -13.553 -9.255 -3.297 1.00 97.56 320 VAL A CA 1
ATOM 2547 C C . VAL A 1 320 ? -13.447 -10.511 -2.437 1.00 97.56 320 VAL A C 1
ATOM 2549 O O . VAL A 1 320 ? -14.429 -10.912 -1.819 1.00 97.56 320 VAL A O 1
ATOM 2552 N N . THR A 1 321 ? -12.261 -11.111 -2.358 1.00 96.75 321 THR A N 1
ATOM 2553 C CA . THR A 1 321 ? -12.037 -12.332 -1.574 1.00 96.75 321 THR A CA 1
ATOM 2554 C C . THR A 1 321 ? -12.309 -12.081 -0.095 1.00 96.75 321 THR A C 1
ATOM 2556 O O . THR A 1 321 ? -13.089 -12.805 0.519 1.00 96.75 321 THR A O 1
ATOM 2559 N N . GLN A 1 322 ? -11.732 -11.019 0.472 1.00 94.94 322 GLN A N 1
ATOM 2560 C CA . GLN A 1 322 ? -11.951 -10.649 1.870 1.00 94.94 322 GLN A CA 1
ATOM 2561 C C . GLN A 1 322 ? -13.419 -10.322 2.146 1.00 94.94 322 GLN A C 1
ATOM 2563 O O . GLN A 1 322 ? -13.961 -10.785 3.148 1.00 94.94 322 GLN A O 1
ATOM 2568 N N . PHE A 1 323 ? -14.074 -9.589 1.244 1.00 96.56 323 PHE A N 1
ATOM 2569 C CA . PHE A 1 323 ? -15.481 -9.235 1.377 1.00 96.56 323 PHE A CA 1
ATOM 2570 C C . PHE A 1 323 ? -16.374 -10.479 1.425 1.00 96.56 323 PHE A C 1
ATOM 2572 O O . PHE A 1 323 ? -17.181 -10.638 2.340 1.00 96.56 323 PHE A O 1
ATOM 2579 N N . LEU A 1 324 ? -16.210 -11.393 0.463 1.00 96.12 324 LEU A N 1
ATOM 2580 C CA . LEU A 1 324 ? -17.023 -12.606 0.365 1.00 96.12 324 LEU A CA 1
ATOM 2581 C C . LEU A 1 324 ? -16.778 -13.559 1.542 1.00 96.12 324 LEU A C 1
ATOM 2583 O O . LEU A 1 324 ? -17.740 -14.068 2.119 1.00 96.12 324 LEU A O 1
ATOM 2587 N N . LEU A 1 325 ? -15.516 -13.760 1.935 1.00 94.94 325 LEU A N 1
ATOM 2588 C CA . LEU A 1 325 ? -15.173 -14.588 3.094 1.00 94.94 325 LEU A CA 1
ATOM 2589 C C . LEU A 1 325 ? -15.743 -13.998 4.389 1.00 94.94 325 LEU A C 1
ATOM 2591 O O . LEU A 1 325 ? -16.359 -14.719 5.172 1.00 94.94 325 LEU A O 1
ATOM 2595 N N . SER A 1 326 ? -15.626 -12.683 4.585 1.00 94.56 326 SER A N 1
ATOM 2596 C CA . SER A 1 326 ? -16.145 -12.011 5.783 1.00 94.56 326 SER A CA 1
ATOM 2597 C C . SER A 1 326 ? -17.670 -12.053 5.851 1.00 94.56 326 SER A C 1
ATOM 2599 O O . SER A 1 326 ? -18.253 -12.318 6.900 1.00 94.56 326 SER A O 1
ATOM 2601 N N . ARG A 1 327 ? -18.352 -11.890 4.713 1.00 91.94 327 ARG A N 1
ATOM 2602 C CA . ARG A 1 327 ? -19.811 -12.041 4.652 1.00 91.94 327 ARG A CA 1
ATOM 2603 C C . ARG A 1 327 ? -20.288 -13.462 4.930 1.00 91.94 327 ARG A C 1
ATOM 2605 O O . ARG A 1 327 ? -21.405 -13.628 5.413 1.00 91.94 327 ARG A O 1
ATOM 2612 N N . ARG A 1 328 ? -19.473 -14.478 4.636 1.00 92.69 328 ARG A N 1
ATOM 2613 C CA . ARG A 1 328 ? -19.805 -15.877 4.934 1.00 92.69 328 ARG A CA 1
ATOM 2614 C C . ARG A 1 328 ? -19.696 -16.204 6.426 1.00 92.69 328 ARG A C 1
ATOM 2616 O O . ARG A 1 328 ? -20.403 -17.109 6.882 1.00 92.69 328 ARG A O 1
ATOM 2623 N N . PHE A 1 329 ? -18.855 -15.474 7.163 1.00 89.94 329 PHE A N 1
ATOM 2624 C CA . PHE A 1 329 ? -18.558 -15.693 8.583 1.00 89.94 329 PHE A CA 1
ATOM 2625 C C . PHE A 1 329 ? -18.654 -14.397 9.419 1.00 89.94 329 PHE A C 1
ATOM 2627 O O . PHE A 1 329 ? -17.702 -14.036 10.115 1.00 89.94 329 PHE A O 1
ATOM 2634 N N . PRO A 1 330 ? -19.813 -13.708 9.425 1.00 83.69 330 PRO A N 1
ATOM 2635 C CA . PRO A 1 330 ? -19.945 -12.357 9.982 1.00 83.69 330 PRO A CA 1
ATOM 2636 C C . PRO A 1 330 ? -19.661 -12.269 11.488 1.00 83.69 330 PRO A C 1
ATOM 2638 O O . PRO A 1 330 ? -19.230 -11.220 11.961 1.00 83.69 330 PRO A O 1
ATOM 2641 N N . ASN A 1 331 ? -19.864 -13.361 12.232 1.00 83.31 331 ASN A N 1
ATOM 2642 C CA . ASN A 1 331 ? -19.587 -13.426 13.671 1.00 83.31 331 ASN A CA 1
ATOM 2643 C C . ASN A 1 331 ? -18.086 -13.520 13.987 1.00 83.31 331 ASN A C 1
ATOM 2645 O O . ASN A 1 331 ? -17.678 -13.159 15.084 1.00 83.31 331 ASN A O 1
ATOM 2649 N N . ALA A 1 332 ? -17.275 -14.021 13.051 1.00 84.62 332 ALA A N 1
ATOM 2650 C CA . ALA A 1 332 ? -15.831 -14.167 13.231 1.00 84.62 332 ALA A CA 1
ATOM 2651 C C . ALA A 1 332 ? -15.056 -12.960 12.691 1.00 84.62 332 ALA A C 1
ATOM 2653 O O . ALA A 1 332 ? -13.966 -12.668 13.167 1.00 84.62 332 ALA A O 1
ATOM 2654 N N . THR A 1 333 ? -15.603 -12.267 11.689 1.00 88.06 333 THR A N 1
ATOM 2655 C CA . THR A 1 333 ? -14.878 -11.212 10.969 1.00 88.06 333 THR A CA 1
ATOM 2656 C C . THR A 1 333 ? -15.336 -9.793 11.301 1.00 88.06 333 THR A C 1
ATOM 2658 O O . THR A 1 333 ? -14.743 -8.850 10.774 1.00 88.06 333 THR A O 1
ATOM 2661 N N . GLY A 1 334 ? -16.369 -9.628 12.134 1.00 90.31 334 GLY A N 1
ATOM 2662 C CA . GLY A 1 334 ? -16.867 -8.320 12.568 1.00 90.31 334 GLY A CA 1
ATOM 2663 C C . GLY A 1 334 ? -17.309 -7.444 11.392 1.00 90.31 334 GLY A C 1
ATOM 2664 O O . GLY A 1 334 ? -17.991 -7.908 10.472 1.00 90.31 334 GLY A O 1
ATOM 2665 N N . CYS A 1 335 ? -16.868 -6.187 11.395 1.00 94.94 335 CYS A N 1
ATOM 2666 C CA . CYS A 1 335 ? -17.135 -5.203 10.339 1.00 94.94 335 CYS A CA 1
ATOM 2667 C C . CYS A 1 335 ? -16.412 -5.441 9.000 1.00 94.94 335 CYS A C 1
ATOM 2669 O O . CYS A 1 335 ? -16.623 -4.681 8.057 1.00 94.94 335 CYS A O 1
ATOM 2671 N N . ARG A 1 336 ? -15.556 -6.463 8.854 1.00 94.12 336 ARG A N 1
ATOM 2672 C CA . ARG A 1 336 ? -14.831 -6.697 7.583 1.00 94.12 336 ARG A CA 1
ATOM 2673 C C . ARG A 1 336 ? -15.751 -7.073 6.419 1.00 94.12 336 ARG A C 1
ATOM 2675 O O . ARG A 1 336 ? -15.360 -6.973 5.269 1.00 94.12 336 ARG A O 1
ATOM 2682 N N . GLY A 1 337 ? -16.986 -7.484 6.700 1.00 94.69 337 GLY A N 1
ATOM 2683 C CA . GLY A 1 337 ? -18.007 -7.718 5.676 1.00 94.69 337 GLY A CA 1
ATOM 2684 C C . GLY A 1 337 ? -18.706 -6.453 5.167 1.00 94.69 337 GLY A C 1
ATOM 2685 O O . GLY A 1 337 ? -19.595 -6.585 4.325 1.00 94.69 337 GLY A O 1
ATOM 2686 N N . ASP A 1 338 ? -18.351 -5.266 5.664 1.00 96.31 338 ASP A N 1
ATOM 2687 C CA . ASP A 1 338 ? -19.025 -4.016 5.314 1.00 96.31 338 ASP A CA 1
ATOM 2688 C C . ASP A 1 338 ? -18.340 -3.300 4.139 1.00 96.31 338 ASP A C 1
ATOM 2690 O O . ASP A 1 338 ? -17.117 -3.287 4.000 1.00 96.31 338 ASP A O 1
ATOM 2694 N N . LEU A 1 339 ? -19.133 -2.663 3.274 1.00 97.25 339 LEU A N 1
ATOM 2695 C CA . LEU A 1 339 ? -18.662 -2.076 2.013 1.00 97.25 339 LEU A CA 1
ATOM 2696 C C . LEU A 1 339 ? -17.657 -0.935 2.195 1.00 97.25 339 LEU A C 1
ATOM 2698 O O . LEU A 1 339 ? -16.764 -0.752 1.363 1.00 97.25 339 LEU A O 1
ATOM 2702 N N . TRP A 1 340 ? -17.783 -0.165 3.275 1.00 96.25 340 TRP A N 1
ATOM 2703 C CA . TRP A 1 340 ? -16.897 0.962 3.558 1.00 96.25 340 TRP A CA 1
ATOM 2704 C C . TRP A 1 340 ? -15.436 0.549 3.806 1.00 96.25 340 TRP A C 1
ATOM 2706 O O . TRP A 1 340 ? -14.545 1.385 3.656 1.00 96.25 340 TRP A O 1
ATOM 2716 N N . GLN A 1 341 ? -15.168 -0.727 4.107 1.00 96.19 341 GLN A N 1
ATOM 2717 C CA . GLN A 1 341 ? -13.812 -1.276 4.255 1.00 96.19 341 GLN A CA 1
ATOM 2718 C C . GLN A 1 341 ? -13.018 -1.282 2.941 1.00 96.19 341 GLN A C 1
ATOM 2720 O O . GLN A 1 341 ? -11.789 -1.377 2.946 1.00 96.19 341 GLN A O 1
ATOM 2725 N N . TYR A 1 342 ? -13.704 -1.170 1.798 1.00 96.56 342 TYR A N 1
ATOM 2726 C CA . TYR A 1 342 ? -13.135 -1.442 0.479 1.00 96.56 342 TYR A CA 1
ATOM 2727 C C . TYR A 1 342 ? -13.178 -0.231 -0.469 1.00 96.56 342 TYR A C 1
ATOM 2729 O O . TYR A 1 342 ? -13.756 -0.320 -1.562 1.00 96.56 342 TYR A O 1
ATOM 2737 N N . PRO A 1 343 ? -12.548 0.908 -0.114 1.00 96.25 343 PRO A N 1
ATOM 2738 C CA . PRO A 1 343 ? -12.475 2.062 -1.002 1.00 96.25 343 PRO A CA 1
ATOM 2739 C C . PRO A 1 343 ? -11.681 1.746 -2.279 1.00 96.25 343 PRO A C 1
ATOM 2741 O O . PRO A 1 343 ? -10.938 0.760 -2.363 1.00 96.25 343 PRO A O 1
ATOM 2744 N N . SER A 1 344 ? -11.835 2.595 -3.298 1.00 96.12 344 SER A N 1
ATOM 2745 C CA . SER A 1 344 ? -11.105 2.498 -4.567 1.00 96.12 344 SER A CA 1
ATOM 2746 C C . SER A 1 344 ? -9.587 2.387 -4.381 1.00 96.12 344 SER A C 1
ATOM 2748 O O . SER A 1 344 ? -9.012 2.899 -3.416 1.00 96.12 344 SER A O 1
ATOM 2750 N N . VAL A 1 345 ? -8.930 1.680 -5.305 1.00 94.44 345 VAL A N 1
ATOM 2751 C CA . VAL A 1 345 ? -7.479 1.421 -5.256 1.00 94.44 345 VAL A CA 1
ATOM 2752 C C . VAL A 1 345 ? -6.680 2.712 -5.464 1.00 94.44 345 VAL A C 1
ATOM 2754 O O . VAL A 1 345 ? -5.729 2.959 -4.728 1.00 94.44 345 VAL A O 1
ATOM 2757 N N . PHE A 1 346 ? -7.128 3.556 -6.396 1.00 95.81 346 PHE A N 1
ATOM 2758 C CA . PHE A 1 346 ? -6.548 4.862 -6.719 1.00 95.81 346 PHE A CA 1
ATOM 2759 C C . PHE A 1 346 ? -7.557 5.990 -6.465 1.00 95.81 346 PHE A C 1
ATOM 2761 O O . PHE A 1 346 ? -8.770 5.746 -6.364 1.00 95.81 346 PHE A O 1
ATOM 2768 N N . GLY A 1 347 ? -7.030 7.209 -6.343 1.00 94.75 347 GLY A N 1
ATOM 2769 C CA . GLY A 1 347 ? -7.813 8.440 -6.253 1.00 94.75 347 GLY A CA 1
ATOM 2770 C C . GLY A 1 347 ? -8.336 8.901 -7.617 1.00 94.75 347 GLY A C 1
ATOM 2771 O O . GLY A 1 347 ? -8.146 8.238 -8.639 1.00 94.75 347 GLY A O 1
ATOM 2772 N N . GLY A 1 348 ? -8.975 10.070 -7.649 1.00 95.50 348 GLY A N 1
ATOM 2773 C CA . GLY A 1 348 ? -9.447 10.683 -8.893 1.00 95.50 348 GLY A CA 1
ATOM 2774 C C . GLY A 1 348 ? -8.276 11.146 -9.762 1.00 95.50 348 GLY A C 1
ATOM 2775 O O . GLY A 1 348 ? -7.381 11.829 -9.271 1.00 95.50 348 GLY A O 1
ATOM 2776 N N . PHE A 1 349 ? -8.256 10.778 -11.045 1.00 94.94 349 PHE A N 1
ATOM 2777 C CA . PHE A 1 349 ? -7.168 11.175 -11.947 1.00 94.94 349 PHE A CA 1
ATOM 2778 C C . PHE A 1 349 ? -7.134 12.695 -12.141 1.00 94.94 349 PHE A C 1
ATOM 2780 O O . PHE A 1 349 ? -6.114 13.318 -11.876 1.00 94.94 349 PHE A O 1
ATOM 2787 N N . THR A 1 350 ? -8.264 13.305 -12.512 1.00 94.44 350 THR A N 1
ATOM 2788 C CA . THR A 1 350 ? -8.370 14.756 -12.733 1.00 94.44 350 THR A CA 1
ATOM 2789 C C . THR A 1 350 ? -7.978 15.548 -11.489 1.00 94.44 350 THR A C 1
ATOM 2791 O O . THR A 1 350 ? -7.029 16.322 -11.526 1.00 94.44 350 THR A O 1
ATOM 2794 N N . THR A 1 351 ? -8.626 15.250 -10.360 1.00 93.12 351 THR A N 1
ATOM 2795 C CA . THR A 1 351 ? -8.466 15.991 -9.100 1.00 93.12 351 THR A CA 1
ATOM 2796 C C . THR A 1 351 ? -7.049 15.963 -8.542 1.00 93.12 351 THR A C 1
ATOM 2798 O O . THR A 1 351 ? -6.679 16.830 -7.761 1.00 93.12 351 THR A O 1
ATOM 2801 N N . ASN A 1 352 ? -6.253 14.949 -8.880 1.00 95.19 352 ASN A N 1
ATOM 2802 C CA . ASN A 1 352 ? -4.891 14.822 -8.373 1.00 95.19 352 ASN A CA 1
ATOM 2803 C C . ASN A 1 352 ? -3.852 15.151 -9.447 1.00 95.19 352 ASN A C 1
ATOM 2805 O O . ASN A 1 352 ? -2.945 15.925 -9.188 1.00 95.19 352 ASN A O 1
ATOM 2809 N N . ILE A 1 353 ? -3.958 14.593 -10.649 1.00 94.75 353 ILE A N 1
ATOM 2810 C CA . ILE A 1 353 ? -2.909 14.719 -11.669 1.00 94.75 353 ILE A CA 1
ATOM 2811 C C . ILE A 1 353 ? -3.124 15.954 -12.534 1.00 94.75 353 ILE A C 1
ATOM 2813 O O . ILE A 1 353 ? -2.190 16.727 -12.714 1.00 94.75 353 ILE A O 1
ATOM 2817 N N . LEU A 1 354 ? -4.334 16.162 -13.057 1.00 94.25 354 LEU A N 1
ATOM 2818 C CA . LEU A 1 354 ? -4.591 17.319 -13.920 1.00 94.25 354 LEU A CA 1
ATOM 2819 C C . LEU A 1 354 ? -4.588 18.625 -13.116 1.00 94.25 354 LEU A C 1
ATOM 2821 O O . LEU A 1 354 ? -4.062 19.626 -13.592 1.00 94.25 354 LEU A O 1
ATOM 2825 N N . ASP A 1 355 ? -5.091 18.582 -11.881 1.00 91.44 355 ASP A N 1
ATOM 2826 C CA . ASP A 1 355 ? -5.188 19.770 -11.029 1.00 91.44 355 ASP A CA 1
ATOM 2827 C C . ASP A 1 355 ? -3.922 20.035 -10.196 1.00 91.44 355 ASP A C 1
ATOM 2829 O O . ASP A 1 355 ? -3.636 21.189 -9.886 1.00 91.44 355 ASP A O 1
ATOM 2833 N N . ASN A 1 356 ? -3.166 18.994 -9.806 1.00 90.31 356 ASN A N 1
ATOM 2834 C CA . ASN A 1 356 ? -2.020 19.119 -8.883 1.00 90.31 356 ASN A CA 1
ATOM 2835 C C . ASN A 1 356 ? -0.714 18.467 -9.394 1.00 90.31 356 ASN A C 1
ATOM 2837 O O . ASN A 1 356 ? 0.252 18.335 -8.635 1.00 90.31 356 ASN A O 1
ATOM 2841 N N . GLY A 1 357 ? -0.664 18.035 -10.658 1.00 94.38 357 GLY A N 1
ATOM 2842 C CA . GLY A 1 357 ? 0.547 17.554 -11.331 1.00 94.38 357 GLY A CA 1
ATOM 2843 C C . GLY A 1 357 ? 1.284 16.415 -10.625 1.00 94.38 357 GLY A C 1
ATOM 2844 O O . GLY A 1 357 ? 0.668 15.490 -10.093 1.00 94.38 357 GLY A O 1
ATOM 2845 N N . LEU A 1 358 ? 2.623 16.473 -10.618 1.00 94.38 358 LEU A N 1
ATOM 2846 C CA . LEU A 1 358 ? 3.470 15.432 -10.020 1.00 94.38 358 LEU A CA 1
ATOM 2847 C C . LEU A 1 358 ? 3.250 15.291 -8.509 1.00 94.38 358 LEU A C 1
ATOM 2849 O O . LEU A 1 358 ? 3.253 14.174 -7.988 1.00 94.38 358 LEU A O 1
ATOM 2853 N N . ALA A 1 359 ? 3.019 16.400 -7.802 1.00 92.31 359 ALA A N 1
ATOM 2854 C CA . ALA A 1 359 ? 2.734 16.359 -6.372 1.00 92.31 359 ALA A CA 1
ATOM 2855 C C . ALA A 1 359 ? 1.432 15.596 -6.093 1.00 92.31 359 ALA A C 1
ATOM 2857 O O . ALA A 1 359 ? 1.396 14.736 -5.215 1.00 92.31 359 ALA A O 1
ATOM 2858 N N . GLY A 1 360 ? 0.377 15.844 -6.875 1.00 94.00 360 GLY A N 1
ATOM 2859 C CA . GLY A 1 360 ? -0.876 15.102 -6.754 1.00 94.00 360 GLY A CA 1
ATOM 2860 C C . GLY A 1 360 ? -0.786 13.660 -7.257 1.00 94.00 360 GLY A C 1
ATOM 2861 O O . GLY A 1 360 ? -1.400 12.773 -6.657 1.00 94.00 360 GLY A O 1
ATOM 2862 N N . PHE A 1 361 ? 0.029 13.388 -8.284 1.00 95.31 361 PHE A N 1
ATOM 2863 C CA . PHE A 1 361 ? 0.320 12.025 -8.736 1.00 95.31 361 PHE A CA 1
ATOM 2864 C C . PHE A 1 361 ? 0.804 11.164 -7.566 1.00 95.31 361 PHE A C 1
ATOM 2866 O O . PHE A 1 361 ? 0.171 10.160 -7.252 1.00 95.31 361 PHE A O 1
ATOM 2873 N N . TRP A 1 362 ? 1.863 11.577 -6.865 1.00 94.56 362 TRP A N 1
ATOM 2874 C CA . TRP A 1 362 ? 2.430 10.807 -5.751 1.00 94.56 362 TRP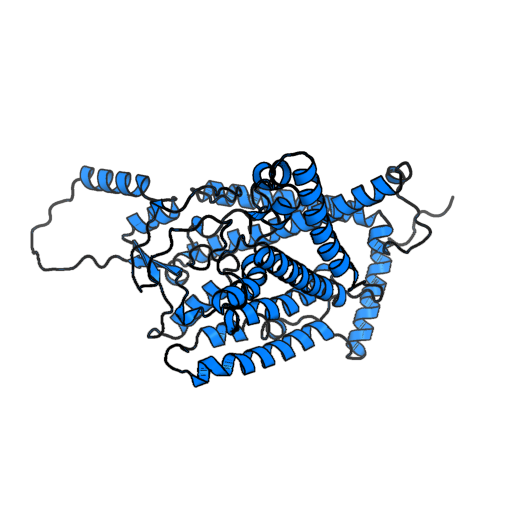 A CA 1
ATOM 2875 C C . TRP A 1 362 ? 1.632 10.956 -4.448 1.00 94.56 362 TRP A C 1
ATOM 2877 O O . TRP A 1 362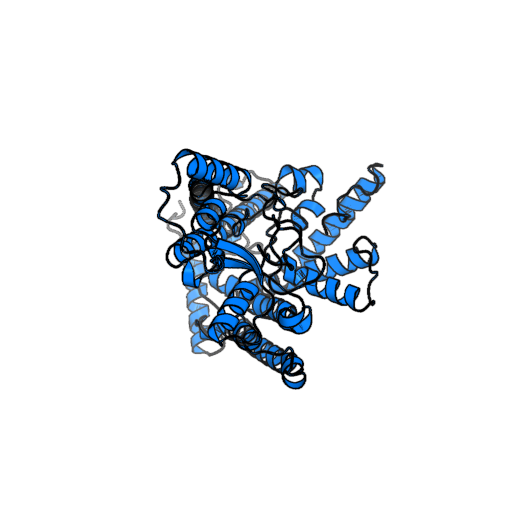 ? 1.471 9.999 -3.686 1.00 94.56 362 TRP A O 1
ATOM 2887 N N . GLY A 1 363 ? 1.119 12.158 -4.188 1.00 91.00 363 GLY A N 1
ATOM 2888 C CA . GLY A 1 363 ? 0.489 12.539 -2.927 1.00 91.00 363 GLY A CA 1
ATOM 2889 C C . GLY A 1 363 ? -0.984 12.160 -2.797 1.00 91.00 363 GLY A C 1
ATOM 2890 O O . GLY A 1 363 ? -1.482 12.109 -1.675 1.00 91.00 363 GLY A O 1
ATOM 2891 N N . GLY A 1 364 ? -1.691 11.859 -3.888 1.00 91.56 364 GLY A N 1
ATOM 2892 C CA . GLY A 1 364 ? -3.125 11.560 -3.816 1.00 91.56 364 GLY A CA 1
ATOM 2893 C C . GLY A 1 364 ? -3.612 10.484 -4.778 1.00 91.56 364 GLY A C 1
ATOM 2894 O O . GLY A 1 364 ? -4.480 9.690 -4.408 1.00 91.56 364 GLY A O 1
ATOM 2895 N N . TRP A 1 365 ? -3.036 10.377 -5.975 1.00 95.75 365 TRP A N 1
ATOM 2896 C CA . TRP A 1 365 ? -3.486 9.386 -6.952 1.00 95.75 365 TRP A CA 1
ATOM 2897 C C . TRP A 1 365 ? -2.822 8.018 -6.776 1.00 95.75 365 TRP A C 1
ATOM 2899 O O . TRP A 1 365 ? -3.522 7.021 -6.599 1.00 95.75 365 TRP A O 1
ATOM 2909 N N . TRP A 1 366 ? -1.489 7.973 -6.811 1.00 94.44 366 TRP A N 1
ATOM 2910 C CA . TRP A 1 366 ? -0.689 6.754 -6.896 1.00 94.44 366 TRP A CA 1
ATOM 2911 C C . TRP A 1 366 ? -0.798 5.896 -5.635 1.00 94.44 366 TRP A C 1
ATOM 2913 O O . TRP A 1 366 ? -0.631 6.390 -4.524 1.00 94.44 366 TRP A O 1
ATOM 2923 N N . HIS A 1 367 ? -1.075 4.606 -5.834 1.00 83.94 367 HIS A N 1
ATOM 2924 C CA . HIS A 1 367 ? -1.144 3.504 -4.871 1.00 83.94 367 HIS A CA 1
ATOM 2925 C C . HIS A 1 367 ? -0.819 3.834 -3.391 1.00 83.94 367 HIS A C 1
ATOM 2927 O O . HIS A 1 367 ? 0.270 3.576 -2.876 1.00 83.94 367 HIS A O 1
ATOM 2933 N N . GLN A 1 368 ? -1.824 4.338 -2.668 1.00 92.81 368 GLN A N 1
ATOM 2934 C CA . GLN A 1 368 ? -1.689 4.859 -1.298 1.00 92.81 368 GLN A CA 1
ATOM 2935 C C . GLN A 1 368 ? -1.587 3.787 -0.194 1.00 92.81 368 GLN A C 1
ATOM 2937 O O . GLN A 1 368 ? -1.611 4.112 0.992 1.00 92.81 368 GLN A O 1
ATOM 2942 N N . THR A 1 369 ? -1.470 2.506 -0.546 1.00 91.44 369 THR A N 1
ATOM 2943 C CA . THR A 1 369 ? -1.385 1.387 0.413 1.00 91.44 369 THR A CA 1
ATOM 2944 C C . THR A 1 369 ? -0.182 1.499 1.344 1.00 91.44 369 THR A C 1
ATOM 2946 O O . THR A 1 369 ? -0.294 1.195 2.525 1.00 91.44 369 THR A O 1
ATOM 2949 N N . PHE A 1 370 ? 0.949 1.996 0.844 1.00 92.25 370 PHE A N 1
ATOM 2950 C CA . PHE A 1 370 ? 2.174 2.129 1.635 1.00 92.25 370 PHE A CA 1
ATOM 2951 C C . PHE A 1 370 ? 2.249 3.431 2.439 1.00 92.25 370 PHE A C 1
ATOM 2953 O O . PHE A 1 370 ? 3.162 3.600 3.249 1.00 92.25 370 PHE A O 1
ATOM 2960 N N . ARG A 1 371 ? 1.284 4.348 2.251 1.00 95.00 371 ARG A N 1
ATOM 2961 C CA . ARG A 1 371 ? 1.368 5.716 2.778 1.00 95.00 371 ARG A CA 1
ATOM 2962 C C . ARG A 1 371 ? 1.596 5.730 4.282 1.00 95.00 371 ARG A C 1
ATOM 2964 O O . ARG A 1 371 ? 2.456 6.472 4.737 1.00 95.00 371 ARG A O 1
ATOM 2971 N N . MET A 1 372 ? 0.874 4.900 5.043 1.00 94.69 372 MET A N 1
ATOM 2972 C CA . MET A 1 372 ? 0.990 4.880 6.504 1.00 94.69 372 MET A CA 1
ATOM 2973 C C . MET A 1 372 ? 2.433 4.631 6.958 1.00 94.69 372 MET A C 1
ATOM 2975 O O . MET A 1 372 ? 2.915 5.351 7.827 1.00 94.69 372 MET A O 1
ATOM 2979 N N . ALA A 1 373 ? 3.136 3.680 6.336 1.00 95.44 373 ALA A N 1
ATOM 2980 C CA . ALA A 1 373 ? 4.530 3.390 6.660 1.00 95.44 373 ALA A CA 1
ATOM 2981 C C . ALA A 1 373 ? 5.480 4.510 6.222 1.00 95.44 373 ALA A C 1
ATOM 2983 O O . ALA A 1 373 ? 6.426 4.829 6.939 1.00 95.44 373 ALA A O 1
ATOM 2984 N N . PHE A 1 374 ? 5.213 5.117 5.062 1.00 95.75 374 PHE A N 1
ATOM 2985 C CA . PHE A 1 374 ? 6.073 6.152 4.486 1.00 95.75 374 PHE A CA 1
ATOM 2986 C C . PHE A 1 374 ? 6.014 7.480 5.249 1.00 95.75 374 PHE A C 1
ATOM 2988 O O . PHE A 1 374 ? 7.001 8.204 5.315 1.00 95.75 374 PHE A O 1
ATOM 2995 N N . VAL A 1 375 ? 4.877 7.797 5.875 1.00 95.44 375 VAL A N 1
ATOM 2996 C CA . VAL A 1 375 ? 4.736 9.019 6.690 1.00 95.44 375 VAL A CA 1
ATOM 2997 C C . VAL A 1 375 ? 5.010 8.787 8.178 1.00 95.44 375 VAL A C 1
ATOM 2999 O O . VAL A 1 375 ? 5.094 9.744 8.951 1.00 95.44 375 VAL A O 1
ATOM 3002 N N . ALA A 1 376 ? 5.108 7.529 8.620 1.00 96.31 376 ALA A N 1
ATOM 3003 C CA . ALA A 1 376 ? 5.250 7.186 10.032 1.00 96.31 376 ALA A CA 1
ATOM 3004 C C . ALA A 1 376 ? 6.513 7.774 10.692 1.00 96.31 376 ALA A C 1
ATOM 3006 O O . ALA A 1 376 ? 6.361 8.361 11.768 1.00 96.31 376 ALA A O 1
ATOM 3007 N N . PRO A 1 377 ? 7.719 7.720 10.085 1.00 97.50 377 PRO A N 1
ATOM 3008 C CA . PRO A 1 377 ? 8.906 8.324 10.690 1.00 97.50 377 PRO A CA 1
ATOM 3009 C C . PRO A 1 377 ? 8.769 9.844 10.833 1.00 97.50 377 PRO A C 1
ATOM 3011 O O . PRO A 1 377 ? 9.072 10.395 11.885 1.00 97.50 377 PRO A O 1
ATOM 3014 N N . THR A 1 378 ? 8.233 10.533 9.825 1.00 97.06 378 THR A N 1
ATOM 3015 C CA . THR A 1 378 ? 8.017 11.988 9.879 1.00 97.06 378 THR A CA 1
ATOM 3016 C C . THR A 1 378 ? 7.026 12.363 10.974 1.00 97.06 378 THR A C 1
ATOM 3018 O O . THR A 1 378 ? 7.305 13.242 11.784 1.00 97.06 378 THR A O 1
ATOM 3021 N N . ASN A 1 379 ? 5.899 11.650 11.069 1.00 95.56 379 ASN A N 1
ATOM 3022 C CA . ASN A 1 379 ? 4.935 11.854 12.151 1.00 95.56 379 ASN A CA 1
ATOM 3023 C C . ASN A 1 379 ? 5.551 11.585 13.530 1.00 95.56 379 ASN A C 1
ATOM 3025 O O . ASN A 1 379 ? 5.207 12.266 14.493 1.00 95.56 379 ASN A O 1
ATOM 3029 N N . TYR A 1 380 ? 6.451 10.607 13.636 1.00 96.50 380 TYR A N 1
ATOM 3030 C CA . TYR A 1 380 ? 7.191 10.343 14.864 1.00 96.50 380 TYR A CA 1
ATOM 3031 C C . TYR A 1 380 ? 8.098 11.526 15.230 1.00 96.50 380 TYR A C 1
ATOM 3033 O O . TYR A 1 380 ? 8.022 12.013 16.354 1.00 96.50 380 TYR A O 1
ATOM 3041 N N . LEU A 1 381 ? 8.879 12.057 14.285 1.00 97.12 381 LEU A N 1
ATOM 3042 C CA . LEU A 1 381 ? 9.743 13.222 14.520 1.00 97.12 381 LEU A CA 1
ATOM 3043 C C . LEU A 1 381 ? 8.953 14.475 14.932 1.00 97.12 381 LEU A C 1
ATOM 3045 O O . LEU A 1 381 ? 9.383 15.195 15.833 1.00 97.12 381 LEU A O 1
ATOM 3049 N N . ILE A 1 382 ? 7.780 14.705 14.333 1.00 96.56 382 ILE A N 1
ATOM 3050 C CA . ILE A 1 382 ? 6.864 15.783 14.739 1.00 96.56 382 ILE A CA 1
ATOM 3051 C C . ILE A 1 382 ? 6.401 15.568 16.185 1.00 96.56 382 ILE A C 1
ATOM 3053 O O . ILE A 1 382 ? 6.504 16.465 17.015 1.00 96.56 382 ILE A O 1
ATOM 3057 N N . ARG A 1 383 ? 5.927 14.362 16.527 1.00 94.38 383 ARG A N 1
ATOM 3058 C CA . ARG A 1 383 ? 5.447 14.043 17.886 1.00 94.38 383 ARG A CA 1
ATOM 3059 C C . ARG A 1 383 ? 6.519 14.220 18.960 1.00 94.38 383 ARG A C 1
ATOM 3061 O O . ARG A 1 383 ? 6.181 14.545 20.091 1.00 94.38 383 ARG A O 1
ATOM 3068 N N . TRP A 1 384 ? 7.783 14.001 18.611 1.00 94.94 384 TRP A N 1
ATOM 3069 C CA . TRP A 1 384 ? 8.927 14.179 19.508 1.00 94.94 384 TRP A CA 1
ATOM 3070 C C . TRP A 1 384 ? 9.459 15.616 19.564 1.00 94.94 384 TRP A C 1
ATOM 3072 O O . TRP A 1 384 ? 10.435 15.868 20.262 1.00 94.94 384 TRP A O 1
ATOM 3082 N N . GLY A 1 385 ? 8.840 16.554 18.843 1.00 95.62 385 GLY A N 1
ATOM 3083 C CA . GLY A 1 385 ? 9.264 17.954 18.815 1.00 95.62 385 GLY A CA 1
ATOM 3084 C C . GLY A 1 385 ? 10.569 18.199 18.052 1.00 95.62 385 GLY A C 1
ATOM 3085 O O . GLY A 1 385 ? 11.129 19.283 18.161 1.00 95.62 385 GLY A O 1
ATOM 3086 N N . ILE A 1 386 ? 11.052 17.216 17.280 1.00 96.94 386 ILE A N 1
ATOM 3087 C CA . ILE A 1 386 ? 12.245 17.356 16.427 1.00 96.94 386 ILE A CA 1
ATOM 3088 C C . ILE A 1 386 ? 11.898 18.150 15.162 1.00 96.94 386 ILE A C 1
ATOM 3090 O O . ILE A 1 386 ? 12.699 18.951 14.687 1.00 96.94 386 ILE A O 1
ATOM 3094 N N . LEU A 1 387 ? 10.699 17.929 14.613 1.00 97.38 387 LEU A N 1
ATOM 3095 C CA . LEU A 1 387 ? 10.147 18.715 13.510 1.00 97.38 387 LEU A CA 1
ATOM 3096 C C . LEU A 1 387 ? 9.009 19.625 14.001 1.00 97.38 387 LEU A C 1
ATOM 3098 O O . LEU A 1 387 ? 8.340 19.283 14.982 1.00 97.38 387 LEU A O 1
ATOM 3102 N N . PRO A 1 388 ? 8.744 20.749 13.307 1.00 96.75 388 PRO A N 1
ATOM 3103 C CA . PRO A 1 388 ? 7.604 21.617 13.591 1.00 96.75 388 PRO A CA 1
ATOM 3104 C C . PRO A 1 388 ? 6.268 20.861 13.638 1.00 96.75 388 PRO A C 1
ATOM 3106 O O . PRO A 1 388 ? 6.025 19.959 12.835 1.00 96.75 388 PRO A O 1
ATOM 3109 N N . GLN A 1 389 ? 5.382 21.268 14.556 1.00 93.00 389 GLN A N 1
ATOM 3110 C CA . GLN A 1 389 ? 4.041 20.676 14.704 1.00 93.00 389 GLN A CA 1
ATOM 3111 C C . GLN A 1 389 ? 3.155 20.904 13.478 1.00 93.00 389 GLN A C 1
ATOM 3113 O O . 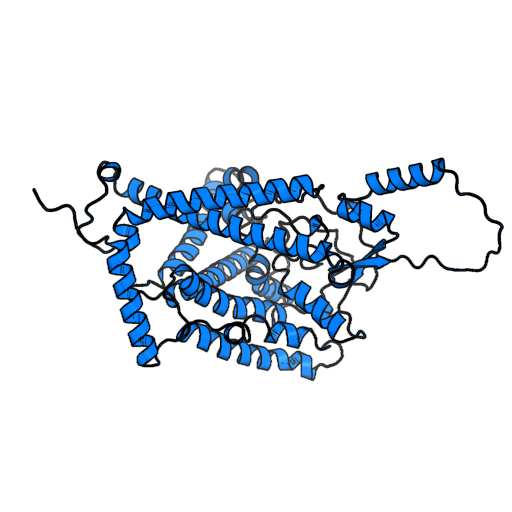GLN A 1 389 ? 2.318 20.061 13.148 1.00 93.00 389 GLN A O 1
ATOM 3118 N N . ASP A 1 390 ? 3.349 22.032 12.794 1.00 91.75 390 ASP A N 1
ATOM 3119 C CA . ASP A 1 390 ? 2.681 22.286 11.530 1.00 91.75 390 ASP A CA 1
ATOM 3120 C C . ASP A 1 390 ? 3.252 21.371 10.438 1.00 91.75 390 ASP A C 1
ATOM 3122 O O . ASP A 1 390 ? 4.416 21.469 10.038 1.00 91.75 390 ASP A O 1
ATOM 3126 N N . LYS A 1 391 ? 2.400 20.479 9.929 1.00 85.38 391 LYS A N 1
ATOM 3127 C CA . LYS A 1 391 ? 2.730 19.563 8.831 1.00 85.38 391 LYS A CA 1
ATOM 3128 C C . LYS A 1 391 ? 3.006 20.294 7.523 1.00 85.38 391 LYS A C 1
ATOM 3130 O O . LYS A 1 391 ? 3.687 19.743 6.663 1.00 85.38 391 LYS A O 1
ATOM 3135 N N . TYR A 1 392 ? 2.489 21.512 7.380 1.00 87.38 392 TYR A N 1
ATOM 3136 C CA . TYR A 1 392 ? 2.704 22.350 6.208 1.00 87.38 392 TYR A CA 1
ATOM 3137 C C . TYR A 1 392 ? 3.956 23.220 6.321 1.00 87.38 392 TYR A C 1
ATOM 3139 O O . TYR A 1 392 ? 4.279 23.945 5.382 1.00 87.38 392 TYR A O 1
ATOM 3147 N N . HIS A 1 393 ? 4.690 23.130 7.433 1.00 91.44 393 HIS A N 1
ATOM 3148 C CA . HIS A 1 393 ? 5.964 23.812 7.562 1.00 91.44 393 HIS A CA 1
ATOM 3149 C C . HIS A 1 393 ? 6.954 23.286 6.500 1.00 91.44 393 HIS A C 1
ATOM 3151 O O . HIS A 1 393 ? 7.120 22.065 6.389 1.00 91.44 393 HIS A O 1
ATOM 3157 N N . PRO A 1 394 ? 7.678 24.157 5.766 1.00 90.69 394 PRO A N 1
ATOM 3158 C CA . PRO A 1 394 ? 8.554 23.743 4.665 1.00 90.69 394 PRO A CA 1
ATOM 3159 C C . PRO A 1 394 ? 9.574 22.665 5.052 1.00 90.69 394 PRO A C 1
ATOM 3161 O O . PRO A 1 394 ? 9.730 21.673 4.346 1.00 90.69 394 PRO A O 1
ATOM 3164 N N . LEU A 1 395 ? 10.216 22.807 6.219 1.00 92.81 395 LEU A N 1
ATOM 3165 C CA . LEU A 1 395 ? 11.139 21.793 6.746 1.00 92.81 395 LEU A CA 1
ATOM 3166 C C . LEU A 1 395 ? 10.466 20.419 6.913 1.00 92.81 395 LEU A C 1
ATOM 3168 O O . LEU A 1 395 ? 11.027 19.405 6.503 1.00 92.81 395 LEU A O 1
ATOM 3172 N N . THR A 1 396 ? 9.257 20.381 7.478 1.00 93.88 396 THR A N 1
ATOM 3173 C CA . THR A 1 396 ? 8.494 19.142 7.674 1.00 93.88 396 THR A CA 1
ATOM 3174 C C . THR A 1 396 ? 8.135 18.501 6.336 1.00 93.88 396 THR A C 1
ATOM 3176 O O . THR A 1 396 ? 8.256 17.286 6.189 1.00 93.88 396 THR A O 1
ATOM 3179 N N . GLN A 1 397 ? 7.756 19.306 5.341 1.00 91.00 397 GLN A N 1
ATOM 3180 C CA . GLN A 1 397 ? 7.424 18.830 3.997 1.00 91.00 397 GLN A CA 1
ATOM 3181 C C . GLN A 1 397 ? 8.646 18.271 3.259 1.00 91.00 397 GLN A C 1
ATOM 3183 O O . GLN A 1 397 ? 8.552 17.206 2.647 1.00 91.00 397 GLN A O 1
ATOM 3188 N N . VAL A 1 398 ? 9.800 18.940 3.351 1.00 92.81 398 VAL A N 1
ATOM 3189 C CA . VAL A 1 398 ? 11.057 18.478 2.740 1.00 92.81 398 VAL A CA 1
ATOM 3190 C C . VAL A 1 398 ? 11.521 17.174 3.384 1.00 92.81 398 VAL A C 1
ATOM 3192 O O . VAL A 1 398 ? 11.740 16.191 2.678 1.00 92.81 398 VAL A O 1
ATOM 3195 N N . VAL A 1 399 ? 11.608 17.126 4.718 1.00 95.19 399 VAL A N 1
ATOM 3196 C CA . VAL A 1 399 ? 12.016 15.910 5.440 1.00 95.19 399 VAL A CA 1
ATOM 3197 C C . VAL A 1 399 ? 11.022 14.778 5.193 1.00 95.19 399 VAL A C 1
ATOM 3199 O O . VAL A 1 399 ? 11.430 13.652 4.921 1.00 95.19 399 VAL A O 1
ATOM 3202 N N . GLY A 1 400 ? 9.720 15.070 5.227 1.00 95.00 400 GLY A N 1
ATOM 3203 C CA . GLY A 1 400 ? 8.670 14.101 4.924 1.00 95.00 400 GLY A CA 1
ATOM 3204 C C . GLY A 1 400 ? 8.789 13.506 3.527 1.00 95.00 400 GLY A C 1
ATOM 3205 O O . GLY A 1 400 ? 8.717 12.289 3.368 1.00 95.00 400 GLY A O 1
ATOM 3206 N N . SER A 1 401 ? 9.046 14.348 2.528 1.00 94.12 401 SER A N 1
ATOM 3207 C CA . SER A 1 401 ? 9.217 13.902 1.146 1.00 94.12 401 SER A CA 1
ATOM 3208 C C . SER A 1 401 ? 10.487 13.068 0.978 1.00 94.12 401 SER A C 1
ATOM 3210 O O . SER A 1 401 ? 10.427 11.982 0.409 1.00 94.12 401 SER A O 1
ATOM 3212 N N . LEU A 1 402 ? 11.623 13.506 1.531 1.00 95.56 402 LEU A N 1
ATOM 3213 C CA . LEU A 1 402 ? 12.879 12.747 1.479 1.00 95.56 402 LEU A CA 1
ATOM 3214 C C . LEU A 1 402 ? 12.744 11.364 2.125 1.00 95.56 402 LEU A C 1
ATOM 3216 O O . LEU A 1 402 ? 13.187 10.372 1.550 1.00 95.56 402 LEU A O 1
ATOM 3220 N N . VAL A 1 403 ? 12.091 11.284 3.288 1.00 96.44 403 VAL A N 1
ATOM 3221 C CA . VAL A 1 403 ? 11.822 10.012 3.972 1.00 96.44 403 VAL A CA 1
ATOM 3222 C C . VAL A 1 403 ? 10.929 9.114 3.117 1.00 96.44 403 VAL A C 1
ATOM 3224 O O . VAL A 1 403 ? 11.292 7.965 2.871 1.00 96.44 403 VAL A O 1
ATOM 3227 N N . ALA A 1 404 ? 9.804 9.629 2.612 1.00 95.69 404 ALA A N 1
ATOM 3228 C CA . ALA A 1 404 ? 8.858 8.837 1.830 1.00 95.69 404 ALA A CA 1
ATOM 3229 C C . ALA A 1 404 ? 9.474 8.314 0.518 1.00 95.69 404 ALA A C 1
ATOM 3231 O O . ALA A 1 404 ? 9.394 7.118 0.224 1.00 95.69 404 ALA A O 1
ATOM 3232 N N . PHE A 1 405 ? 10.142 9.181 -0.250 1.00 95.81 405 PHE A N 1
ATOM 3233 C CA . PHE A 1 405 ? 10.815 8.789 -1.492 1.00 95.81 405 PHE A CA 1
ATOM 3234 C C . PHE A 1 405 ? 12.029 7.890 -1.230 1.00 95.81 405 PHE A C 1
ATOM 3236 O O . PHE A 1 405 ? 12.259 6.950 -1.990 1.00 95.81 405 PHE A O 1
ATOM 3243 N N . GLY A 1 406 ? 12.766 8.101 -0.136 1.00 96.75 406 GLY A N 1
ATOM 3244 C CA . GLY A 1 406 ? 13.862 7.227 0.285 1.00 96.75 406 GLY A CA 1
ATOM 3245 C C . GLY A 1 406 ? 13.384 5.823 0.670 1.00 96.75 406 GLY A C 1
ATOM 3246 O O . GLY A 1 406 ? 13.941 4.829 0.207 1.00 96.75 406 GLY A O 1
ATOM 3247 N N . GLN A 1 407 ? 12.302 5.711 1.443 1.00 96.94 407 GLN A N 1
ATOM 3248 C CA . GLN A 1 407 ? 11.709 4.414 1.790 1.00 96.94 407 GLN A CA 1
ATOM 3249 C C . GLN A 1 407 ? 11.168 3.688 0.552 1.00 96.94 407 GLN A C 1
ATOM 3251 O O . GLN A 1 407 ? 11.403 2.488 0.403 1.00 96.94 407 GLN A O 1
ATOM 3256 N N . SER A 1 408 ? 10.518 4.411 -0.368 1.00 95.88 408 SER A N 1
ATOM 3257 C CA . SER A 1 408 ? 10.094 3.861 -1.662 1.00 95.88 408 SER A CA 1
ATOM 3258 C C . SER A 1 408 ? 11.288 3.379 -2.498 1.00 95.88 408 SER A C 1
ATOM 3260 O O . SER A 1 408 ? 11.261 2.282 -3.056 1.00 95.88 408 SER A O 1
ATOM 3262 N N . SER A 1 409 ? 12.379 4.151 -2.520 1.00 96.50 409 SER A N 1
ATOM 3263 C CA . SER A 1 409 ? 13.625 3.800 -3.215 1.00 96.50 409 SER A CA 1
ATOM 3264 C C . SER A 1 409 ? 14.199 2.475 -2.727 1.00 96.50 409 SER A C 1
ATOM 3266 O O . SER A 1 409 ? 14.484 1.600 -3.540 1.00 96.50 409 SER A O 1
ATOM 3268 N N . ILE A 1 410 ? 14.330 2.305 -1.408 1.00 96.81 410 ILE A N 1
ATOM 3269 C CA . ILE A 1 410 ? 14.874 1.082 -0.800 1.00 96.81 410 ILE A CA 1
ATOM 3270 C C . ILE A 1 410 ? 13.959 -0.111 -1.089 1.00 96.81 410 ILE A C 1
ATOM 3272 O O . ILE A 1 410 ? 14.441 -1.177 -1.466 1.00 96.81 410 ILE A O 1
ATOM 3276 N N . LEU A 1 411 ? 12.641 0.078 -0.963 1.00 96.31 411 LEU A N 1
ATOM 3277 C CA . LEU A 1 411 ? 11.645 -0.955 -1.240 1.00 96.31 411 LEU A CA 1
ATOM 3278 C C . LEU A 1 411 ? 11.794 -1.504 -2.668 1.00 96.31 411 LEU A C 1
ATOM 3280 O O . LEU A 1 411 ? 11.911 -2.712 -2.866 1.00 96.31 411 LEU A O 1
ATOM 3284 N N . HIS A 1 412 ? 11.853 -0.623 -3.664 1.00 96.44 412 HIS A N 1
ATOM 3285 C CA . HIS A 1 412 ? 11.974 -1.035 -5.061 1.00 96.44 412 HIS A CA 1
ATOM 3286 C C . HIS A 1 412 ? 13.389 -1.498 -5.444 1.00 96.44 412 HIS A C 1
ATOM 3288 O O . HIS A 1 412 ? 13.519 -2.380 -6.294 1.00 96.44 412 HIS A O 1
ATOM 3294 N N . ALA A 1 413 ? 14.438 -0.970 -4.804 1.00 97.06 413 ALA A N 1
ATOM 3295 C CA . ALA A 1 413 ? 15.806 -1.469 -4.949 1.00 97.06 413 ALA A CA 1
ATOM 3296 C C . ALA A 1 413 ? 15.924 -2.926 -4.486 1.00 97.06 413 ALA A C 1
ATOM 3298 O O . ALA A 1 413 ? 16.536 -3.736 -5.179 1.00 97.06 413 ALA A O 1
ATOM 3299 N N . ALA A 1 414 ? 15.291 -3.280 -3.363 1.00 96.44 414 ALA A N 1
ATOM 3300 C CA . ALA A 1 414 ? 15.239 -4.654 -2.873 1.00 96.44 414 ALA A CA 1
ATOM 3301 C C . ALA A 1 414 ? 14.477 -5.579 -3.833 1.00 96.44 414 ALA A C 1
ATOM 3303 O O . ALA A 1 414 ? 14.905 -6.707 -4.089 1.00 96.44 414 ALA A O 1
ATOM 3304 N N . GLY A 1 415 ? 13.379 -5.090 -4.421 1.00 95.56 415 GLY A N 1
ATOM 3305 C CA . GLY A 1 415 ? 12.690 -5.794 -5.502 1.00 95.56 415 GLY A CA 1
ATOM 3306 C C . GLY A 1 415 ? 13.637 -6.107 -6.662 1.00 95.56 415 GLY A C 1
ATOM 3307 O O . GLY A 1 415 ? 13.754 -7.259 -7.062 1.00 95.56 415 GLY A O 1
ATOM 3308 N N . SER A 1 416 ? 14.389 -5.117 -7.149 1.00 94.81 416 SER A N 1
ATOM 3309 C CA . SER A 1 416 ? 15.387 -5.334 -8.205 1.00 94.81 416 SER A CA 1
ATOM 3310 C C . SER A 1 416 ? 16.504 -6.293 -7.776 1.00 94.81 416 SER A C 1
ATOM 3312 O O . SER A 1 416 ? 16.879 -7.167 -8.551 1.00 94.81 416 SER A O 1
ATOM 3314 N N . TRP A 1 417 ? 17.000 -6.173 -6.541 1.00 94.56 417 TRP A N 1
ATOM 3315 C CA . TRP A 1 417 ? 18.067 -7.011 -5.979 1.00 94.56 417 TRP A CA 1
ATOM 3316 C C . TRP A 1 417 ? 17.731 -8.505 -5.984 1.00 94.56 417 TRP A C 1
ATOM 3318 O O . TRP A 1 417 ? 18.591 -9.342 -6.222 1.00 94.56 417 TRP A O 1
ATOM 3328 N N . THR A 1 418 ? 16.469 -8.838 -5.724 1.00 94.50 418 THR A N 1
ATOM 3329 C CA . THR A 1 418 ? 16.003 -10.229 -5.613 1.00 94.50 418 THR A CA 1
ATOM 3330 C C . THR A 1 418 ? 15.634 -10.857 -6.956 1.00 94.50 418 THR A C 1
ATOM 3332 O O . THR A 1 418 ? 15.308 -12.044 -7.010 1.00 94.50 418 THR A O 1
ATOM 3335 N N . THR A 1 419 ? 15.688 -10.097 -8.056 1.00 92.50 419 THR A N 1
ATOM 3336 C CA . THR A 1 419 ? 15.513 -10.659 -9.402 1.00 92.50 419 THR A CA 1
ATOM 3337 C C . THR A 1 419 ? 16.732 -11.481 -9.832 1.00 92.50 419 THR A C 1
ATOM 3339 O O . THR A 1 419 ? 17.853 -11.214 -9.424 1.00 92.50 419 THR A O 1
ATOM 3342 N N . LEU A 1 420 ? 16.511 -12.511 -10.657 1.00 85.88 420 LEU A N 1
ATOM 3343 C CA . LEU A 1 420 ? 17.573 -13.440 -11.075 1.00 85.88 420 LEU A CA 1
ATOM 3344 C C . LEU A 1 420 ? 18.683 -12.862 -11.965 1.00 85.88 420 LEU A C 1
ATOM 3346 O O . LEU A 1 420 ? 19.819 -13.326 -11.828 1.00 85.88 420 LEU A O 1
ATOM 3350 N N . PRO A 1 421 ? 18.396 -11.959 -12.927 1.00 83.31 421 PRO A N 1
ATOM 3351 C CA . PRO A 1 421 ? 19.442 -11.447 -13.802 1.00 83.31 421 PRO A CA 1
ATOM 3352 C C . PRO A 1 421 ? 20.545 -10.780 -12.979 1.00 83.31 421 PRO A C 1
ATOM 3354 O O . PRO A 1 421 ? 20.274 -9.852 -12.220 1.00 83.31 421 PRO A O 1
ATOM 3357 N N . ARG A 1 422 ? 21.799 -11.214 -13.154 1.00 80.56 422 ARG A N 1
ATOM 3358 C CA . ARG A 1 422 ? 22.955 -10.583 -12.485 1.00 80.56 422 ARG A CA 1
ATOM 3359 C C . ARG A 1 422 ? 23.167 -9.147 -12.957 1.00 80.56 422 ARG A C 1
ATOM 3361 O O . ARG A 1 422 ? 23.802 -8.356 -12.271 1.00 80.56 422 ARG A O 1
ATOM 3368 N N . GLU A 1 423 ? 22.605 -8.820 -14.115 1.00 84.00 423 GLU A N 1
ATOM 3369 C CA . GLU A 1 423 ? 22.603 -7.486 -14.699 1.00 84.00 423 GLU A CA 1
ATOM 3370 C C . GLU A 1 423 ? 21.510 -6.575 -14.108 1.00 84.00 423 GLU A C 1
ATOM 3372 O O . GLU A 1 423 ? 21.376 -5.424 -14.528 1.00 84.00 423 GLU A O 1
ATOM 3377 N N . ALA A 1 424 ? 20.705 -7.059 -13.151 1.00 86.94 424 ALA A N 1
ATOM 3378 C CA . ALA A 1 424 ? 19.714 -6.237 -12.470 1.00 86.94 424 ALA A CA 1
ATOM 3379 C C . ALA A 1 424 ? 20.375 -5.023 -11.798 1.00 86.94 424 ALA A C 1
ATOM 3381 O O . ALA A 1 424 ? 21.437 -5.109 -11.184 1.00 86.94 424 ALA A O 1
ATOM 3382 N N . ARG A 1 425 ? 19.720 -3.863 -11.907 1.00 91.31 425 ARG A N 1
ATOM 3383 C CA . ARG A 1 425 ? 20.245 -2.571 -11.444 1.00 91.31 425 ARG A CA 1
ATOM 3384 C C . ARG A 1 425 ? 19.494 -2.113 -10.191 1.00 91.31 425 ARG A C 1
ATOM 3386 O O . ARG A 1 425 ? 18.537 -1.344 -10.313 1.00 91.31 425 ARG A O 1
ATOM 3393 N N . PRO A 1 426 ? 19.895 -2.536 -8.976 1.00 93.62 426 PRO A N 1
ATOM 3394 C CA . PRO A 1 426 ? 19.229 -2.123 -7.736 1.00 93.62 426 PRO A CA 1
ATOM 3395 C C . PRO A 1 426 ? 19.330 -0.613 -7.473 1.00 93.62 426 PRO A C 1
ATOM 3397 O O . PRO A 1 426 ? 18.520 -0.066 -6.735 1.00 93.62 426 PRO A O 1
ATOM 3400 N N . TRP A 1 427 ? 20.278 0.080 -8.111 1.00 94.38 427 TRP A N 1
ATOM 3401 C CA . TRP A 1 427 ? 20.433 1.534 -8.030 1.00 94.38 427 TRP A CA 1
ATOM 3402 C C . TRP A 1 427 ? 19.436 2.316 -8.902 1.00 94.38 427 TRP A C 1
ATOM 3404 O O . TRP A 1 427 ? 19.208 3.498 -8.649 1.00 94.38 427 TRP A O 1
ATOM 3414 N N . SER A 1 428 ? 18.816 1.683 -9.906 1.00 93.50 428 SER A N 1
ATOM 3415 C CA . SER A 1 428 ? 17.927 2.375 -10.849 1.00 93.50 428 SER A CA 1
ATOM 3416 C C . SER A 1 428 ? 16.633 2.890 -10.195 1.00 93.50 428 SER A C 1
ATOM 3418 O O . SER A 1 428 ? 16.308 4.061 -10.408 1.00 93.50 428 SER A O 1
ATOM 3420 N N . PRO A 1 429 ? 15.920 2.118 -9.342 1.00 95.00 429 PRO A N 1
ATOM 3421 C CA . PRO A 1 429 ? 14.755 2.649 -8.638 1.00 95.00 429 PRO A CA 1
ATOM 3422 C C . PRO A 1 429 ? 15.068 3.853 -7.729 1.00 95.00 429 PRO A C 1
ATOM 3424 O O . PRO A 1 429 ? 14.337 4.838 -7.821 1.00 95.00 429 PRO A O 1
ATOM 3427 N N . PRO A 1 430 ? 16.143 3.859 -6.908 1.00 96.88 430 PRO A N 1
ATOM 3428 C CA . PRO A 1 430 ? 16.552 5.055 -6.173 1.00 96.88 430 PRO A CA 1
ATOM 3429 C C . PRO A 1 430 ? 16.729 6.302 -7.038 1.00 96.88 430 PRO A C 1
ATOM 3431 O O . PRO A 1 430 ? 16.223 7.363 -6.678 1.00 96.88 430 PRO A O 1
ATOM 3434 N N . VAL A 1 431 ? 17.379 6.179 -8.200 1.00 96.69 431 VAL A N 1
ATOM 3435 C CA . VAL A 1 431 ? 17.509 7.303 -9.140 1.00 96.69 431 VAL A CA 1
ATOM 3436 C C . VAL A 1 431 ? 16.130 7.782 -9.592 1.00 96.69 431 VAL A C 1
ATOM 3438 O O . VAL A 1 431 ? 15.836 8.965 -9.475 1.00 96.69 431 VAL A O 1
ATOM 3441 N N . PHE A 1 432 ? 15.246 6.875 -10.014 1.00 94.75 432 PHE A N 1
ATOM 3442 C CA . PHE A 1 432 ? 13.890 7.224 -10.450 1.00 94.75 432 PHE A CA 1
ATOM 3443 C C . PHE A 1 432 ? 13.085 7.986 -9.380 1.00 94.75 432 PHE A C 1
ATOM 3445 O O . PHE A 1 432 ? 12.479 9.021 -9.671 1.00 94.75 432 PHE A O 1
ATOM 3452 N N . PHE A 1 433 ? 13.081 7.505 -8.136 1.00 95.25 433 PHE A N 1
ATOM 3453 C CA . PHE A 1 433 ? 12.315 8.133 -7.058 1.00 95.25 433 PHE A CA 1
ATOM 3454 C C . PHE A 1 433 ? 12.909 9.483 -6.640 1.00 95.25 433 PHE A C 1
ATOM 3456 O O . PHE A 1 433 ? 12.164 10.449 -6.478 1.00 95.25 433 PHE A O 1
ATOM 3463 N N . LEU A 1 434 ? 14.234 9.599 -6.526 1.00 93.44 434 LEU A N 1
ATOM 3464 C CA . LEU A 1 434 ? 14.873 10.875 -6.194 1.00 93.44 434 LEU A CA 1
ATOM 3465 C C . LEU A 1 434 ? 14.730 11.903 -7.328 1.00 93.44 434 LEU A C 1
ATOM 3467 O O . LEU A 1 434 ? 14.462 13.074 -7.063 1.00 93.44 434 LEU A O 1
ATOM 3471 N N . SER A 1 435 ? 14.805 11.473 -8.591 1.00 95.56 435 SER A N 1
ATOM 3472 C CA . SER A 1 435 ? 14.500 12.325 -9.747 1.00 95.56 435 SER A CA 1
ATOM 3473 C C . SER A 1 435 ? 13.033 12.755 -9.780 1.00 95.56 435 SER A C 1
ATOM 3475 O O . SER A 1 435 ? 12.740 13.887 -10.152 1.00 95.56 435 SER A O 1
ATOM 3477 N N . SER A 1 436 ? 12.104 11.899 -9.344 1.00 94.88 436 SER A N 1
ATOM 3478 C CA . SER A 1 436 ? 10.688 12.266 -9.214 1.00 94.88 436 SER A CA 1
ATOM 3479 C C . SER A 1 436 ? 10.484 13.361 -8.166 1.00 94.88 436 SER A C 1
ATOM 3481 O O . SER A 1 436 ? 9.725 14.298 -8.407 1.00 94.88 436 SER A O 1
ATOM 3483 N N . LEU A 1 437 ? 11.197 13.288 -7.036 1.00 93.88 437 LEU A N 1
ATOM 3484 C CA . LEU A 1 437 ? 11.185 14.343 -6.022 1.00 93.88 437 LEU A CA 1
ATOM 3485 C C . LEU A 1 437 ? 11.728 15.666 -6.580 1.00 93.88 437 LEU A C 1
ATOM 3487 O O . LEU A 1 437 ? 11.094 16.705 -6.402 1.00 93.88 437 LEU A O 1
ATOM 3491 N N . LEU A 1 438 ? 12.842 15.625 -7.318 1.00 95.12 438 LEU A N 1
ATOM 3492 C CA . LEU A 1 438 ? 13.363 16.800 -8.019 1.00 95.12 438 LEU A CA 1
ATOM 3493 C C . LEU A 1 438 ? 12.329 17.371 -9.002 1.00 95.12 438 LEU A C 1
ATOM 3495 O O . LEU A 1 438 ? 12.111 18.578 -9.020 1.00 95.12 438 LEU A O 1
ATOM 3499 N N . GLY A 1 439 ? 11.653 16.512 -9.769 1.00 95.56 439 GLY A N 1
ATOM 3500 C CA . GLY A 1 439 ? 10.588 16.910 -10.691 1.00 95.56 439 GLY A CA 1
ATOM 3501 C C . GLY A 1 439 ? 9.441 17.647 -9.995 1.00 95.56 439 GLY A C 1
ATOM 3502 O O . GLY A 1 439 ? 8.986 18.672 -10.497 1.00 95.56 439 GLY A O 1
ATOM 3503 N N . ILE A 1 440 ? 9.024 17.190 -8.808 1.00 94.00 440 ILE A N 1
ATOM 3504 C CA . ILE A 1 440 ? 8.027 17.891 -7.981 1.00 94.00 440 ILE A CA 1
ATOM 3505 C C . ILE A 1 440 ? 8.529 19.286 -7.594 1.00 94.00 440 ILE A C 1
ATOM 3507 O O . ILE A 1 440 ? 7.791 20.261 -7.730 1.00 94.00 440 ILE A O 1
ATOM 3511 N N . THR A 1 441 ? 9.775 19.403 -7.125 1.00 91.81 441 THR A N 1
ATOM 3512 C CA . THR A 1 441 ? 10.354 20.693 -6.718 1.00 91.81 441 THR A CA 1
ATOM 3513 C C . THR A 1 441 ? 10.483 21.659 -7.894 1.00 91.81 441 THR A C 1
ATOM 3515 O O . THR A 1 441 ? 10.139 22.832 -7.758 1.00 91.81 441 THR A O 1
ATOM 3518 N N . VAL A 1 442 ? 10.926 21.174 -9.056 1.00 94.94 442 VAL A N 1
ATOM 3519 C CA . VAL A 1 442 ? 11.028 21.972 -10.286 1.00 94.94 442 VAL A CA 1
ATOM 3520 C C . VAL A 1 442 ? 9.649 22.449 -10.733 1.00 94.94 442 VAL A C 1
ATOM 3522 O O . VAL A 1 442 ? 9.484 23.637 -11.007 1.00 94.94 442 VAL A O 1
ATOM 3525 N N . GLN A 1 443 ? 8.645 21.565 -10.748 1.00 94.25 443 GLN A N 1
ATOM 3526 C CA . GLN A 1 443 ? 7.275 21.943 -11.092 1.00 94.25 443 GLN A CA 1
ATOM 3527 C C . GLN A 1 443 ? 6.732 23.012 -10.129 1.00 94.25 443 GLN A C 1
ATOM 3529 O O . GLN A 1 443 ? 6.187 24.017 -10.579 1.00 94.25 443 GLN A O 1
ATOM 3534 N N . ALA A 1 444 ? 6.926 22.841 -8.819 1.00 88.56 444 ALA A N 1
ATOM 3535 C CA . ALA A 1 444 ? 6.469 23.807 -7.821 1.00 88.56 444 ALA A CA 1
ATOM 3536 C C . ALA A 1 444 ? 7.156 25.178 -7.971 1.00 88.56 444 ALA A C 1
ATOM 3538 O O . ALA A 1 444 ? 6.504 26.216 -7.854 1.00 88.56 444 ALA A O 1
ATOM 3539 N N . GLY A 1 445 ? 8.462 25.192 -8.262 1.00 90.12 445 GLY A N 1
ATOM 3540 C CA . GLY A 1 445 ? 9.204 26.421 -8.546 1.00 90.12 445 GLY A CA 1
ATOM 3541 C C . GLY A 1 445 ? 8.699 27.125 -9.808 1.00 90.12 445 GLY A C 1
ATOM 3542 O O . GLY A 1 445 ? 8.500 28.338 -9.799 1.00 90.12 445 GLY A O 1
ATOM 3543 N N . TRP A 1 446 ? 8.419 26.365 -10.869 1.00 92.00 446 TRP A N 1
ATOM 3544 C CA . TRP A 1 446 ? 7.845 26.888 -12.110 1.00 92.00 446 TRP A CA 1
ATOM 3545 C C . TRP A 1 446 ? 6.452 27.498 -11.900 1.00 92.00 446 TRP A C 1
ATOM 3547 O O . TRP A 1 446 ? 6.177 28.602 -12.364 1.00 92.00 446 TRP A O 1
ATOM 3557 N N . GLU A 1 447 ? 5.577 26.821 -11.153 1.00 88.94 447 GLU A N 1
ATOM 3558 C CA . GLU A 1 447 ? 4.244 27.334 -10.813 1.00 88.94 447 GLU A CA 1
ATOM 3559 C C . GLU A 1 447 ? 4.315 28.643 -10.016 1.00 88.94 447 GLU A C 1
ATOM 3561 O O . GLU A 1 447 ? 3.576 29.584 -10.316 1.00 88.94 447 GLU A O 1
ATOM 3566 N N . ALA A 1 448 ? 5.248 28.733 -9.062 1.00 85.94 448 ALA A N 1
ATOM 3567 C CA . ALA A 1 448 ? 5.484 29.952 -8.298 1.00 85.94 448 ALA A CA 1
ATOM 3568 C C . ALA A 1 448 ? 5.960 31.116 -9.189 1.00 85.94 448 ALA A C 1
ATOM 3570 O O . ALA A 1 448 ? 5.471 32.235 -9.032 1.00 85.94 448 ALA A O 1
ATOM 3571 N N . LEU A 1 449 ? 6.854 30.855 -10.154 1.00 90.56 449 LEU A N 1
ATOM 3572 C CA . LEU A 1 449 ? 7.323 31.860 -11.120 1.00 90.56 449 LEU A CA 1
ATOM 3573 C C . LEU A 1 449 ? 6.200 32.378 -12.028 1.00 90.56 449 LEU A C 1
ATOM 3575 O O . LEU A 1 449 ? 6.181 33.557 -12.367 1.00 90.56 449 LEU A O 1
ATOM 3579 N N . LEU A 1 450 ? 5.236 31.526 -12.385 1.00 89.06 450 LEU A N 1
ATOM 3580 C CA . LEU A 1 450 ? 4.075 31.905 -13.199 1.00 89.06 450 LEU A CA 1
ATOM 3581 C C . LEU A 1 450 ? 3.002 32.699 -12.429 1.00 89.06 450 LEU A C 1
ATOM 3583 O O . LEU A 1 450 ? 1.905 32.906 -12.947 1.00 89.06 450 LEU A O 1
ATOM 3587 N N . GLY A 1 451 ? 3.263 33.109 -11.185 1.00 73.88 451 GLY A N 1
ATOM 3588 C CA . GLY A 1 451 ? 2.304 33.862 -10.370 1.00 73.88 451 GLY A CA 1
ATOM 3589 C C . GLY A 1 451 ? 1.100 33.036 -9.907 1.00 73.88 451 GLY A C 1
ATOM 3590 O O . GLY A 1 451 ? 0.201 33.563 -9.248 1.00 73.88 451 GLY A O 1
ATOM 3591 N N . LYS A 1 452 ? 1.085 31.725 -10.179 1.00 67.44 452 LYS A N 1
ATOM 3592 C CA . LYS A 1 452 ? 0.176 30.776 -9.532 1.00 67.44 452 LYS A CA 1
ATOM 3593 C C . LYS A 1 452 ? 0.744 30.515 -8.138 1.00 67.44 452 LYS A C 1
ATOM 3595 O O . LYS A 1 452 ? 1.435 29.525 -7.924 1.00 67.44 452 LYS A O 1
ATOM 3600 N N . GLY A 1 453 ? 0.551 31.464 -7.214 1.00 53.88 453 GLY A N 1
ATOM 3601 C CA . GLY A 1 453 ? 1.196 31.441 -5.895 1.00 53.88 453 GLY A CA 1
ATOM 3602 C C . GLY A 1 453 ? 1.107 30.060 -5.251 1.00 53.88 453 GLY A C 1
ATOM 3603 O O . GLY A 1 453 ? -0.001 29.544 -5.204 1.00 53.88 453 GLY A O 1
ATOM 3604 N N . LEU A 1 454 ? 2.252 29.486 -4.827 1.00 51.59 454 LEU A N 1
ATOM 3605 C CA . LEU A 1 454 ? 2.467 28.130 -4.264 1.00 51.59 454 LEU A CA 1
ATOM 3606 C C . LEU A 1 454 ? 1.162 27.335 -4.055 1.00 51.59 454 LEU A C 1
ATOM 3608 O O . LEU A 1 454 ? 0.635 27.190 -2.945 1.00 51.59 454 LEU A O 1
ATOM 3612 N N . GLY A 1 455 ? 0.576 26.903 -5.170 1.00 41.28 455 GLY A N 1
ATOM 3613 C CA . GLY A 1 455 ? -0.847 26.614 -5.240 1.00 41.28 455 GLY A CA 1
ATOM 3614 C C . GLY A 1 455 ? -1.129 25.190 -4.821 1.00 41.28 455 GLY A C 1
ATOM 3615 O O . GLY A 1 455 ? -1.016 24.296 -5.639 1.00 41.28 455 GLY A O 1
ATOM 3616 N N . ARG A 1 456 ? -1.541 24.986 -3.563 1.00 46.88 456 ARG A N 1
ATOM 3617 C CA . ARG A 1 456 ? -2.219 23.779 -3.026 1.00 46.88 456 ARG A CA 1
ATOM 3618 C C . ARG A 1 456 ? -1.500 22.417 -3.132 1.00 46.88 456 ARG A C 1
ATOM 3620 O O . ARG A 1 456 ? -1.812 21.556 -2.312 1.00 46.88 456 ARG A O 1
ATOM 3627 N N . GLY A 1 457 ? -0.511 22.222 -4.004 1.00 40.50 457 GLY A N 1
ATOM 3628 C CA . GLY A 1 457 ? 0.171 20.941 -4.227 1.00 40.50 457 GLY A CA 1
ATOM 3629 C C . GLY A 1 457 ? 0.909 20.413 -2.997 1.00 40.50 457 GLY A C 1
ATOM 3630 O O . GLY A 1 457 ? 0.959 19.207 -2.772 1.00 40.50 457 GLY A O 1
ATOM 3631 N N . VAL A 1 458 ? 1.377 21.306 -2.118 1.00 40.12 458 VAL A N 1
ATOM 3632 C CA . VAL A 1 458 ? 2.025 20.918 -0.853 1.00 40.12 458 VAL A CA 1
ATOM 3633 C C . VAL A 1 458 ? 1.035 20.635 0.287 1.00 40.12 458 VAL A C 1
ATOM 3635 O O . VAL A 1 458 ? 1.429 20.170 1.355 1.00 40.12 458 VAL A O 1
ATOM 3638 N N . ARG A 1 459 ? -0.270 20.868 0.076 1.00 38.69 459 ARG A N 1
ATOM 3639 C CA . ARG A 1 459 ? -1.322 20.569 1.066 1.00 38.69 459 ARG A CA 1
ATOM 3640 C C . ARG A 1 459 ? -1.870 19.140 0.971 1.00 38.69 459 ARG A C 1
ATOM 3642 O O . ARG A 1 459 ? -2.713 18.770 1.778 1.00 38.69 459 ARG A O 1
ATOM 3649 N N . CYS A 1 460 ? -1.388 18.335 0.022 1.00 35.09 460 CYS A N 1
ATOM 3650 C CA . CYS A 1 460 ? -1.785 16.929 -0.142 1.00 35.09 460 CYS A CA 1
ATOM 3651 C C . CYS A 1 460 ? -0.912 15.934 0.661 1.00 35.09 460 CYS A C 1
ATOM 3653 O O . CYS A 1 460 ? -0.993 14.724 0.429 1.00 35.09 460 CYS A O 1
ATOM 3655 N N . GLY A 1 461 ? -0.070 16.426 1.581 1.00 33.53 461 GLY A N 1
ATOM 3656 C CA . GLY A 1 461 ? 0.787 15.632 2.481 1.00 33.53 461 GLY A CA 1
ATOM 3657 C C . GLY A 1 461 ? 0.065 15.045 3.690 1.00 33.53 461 GLY A C 1
ATOM 3658 O O . GLY A 1 461 ? -0.731 15.767 4.322 1.00 33.53 461 GLY A O 1
#

pLDDT: mean 88.9, std 14.31, range [30.78, 98.31]

InterPro domains:
  IPR032805 Wax synthase domain [PF13813] (342-434)
  IPR044851 Wax synthase [PTHR31595] (211-450)

Radius of gyration: 25.58 Å; chains: 1; bounding box: 75×60×81 Å

Organism: NCBI:txid177199

Foldseek 3Di:
DPDPPDPLLLVVLLVVLVVLQVVCVVVQQADADDPPQLVCLQPVLQLLLQLADCPPPVPSLVCLVVSLVVSLVSLVCQLRHHFDSPLVVLLVSLLSSLNSNLLSCLDNPLDPQLPAKWFKFKDADPPDPDDDPDDDDDPDPVVVVVVLVVLVVQAQAPVSSVCVNVRMFIFIAHQPNPDDSLVSSLVSNCVSVLLQQQRMPLHDVQAFHFDDDPGRDHGHGTRRNRTDQAGLQAKGFDRYPVVLLVVLVVLQVVLVVLLVVLVVVLSQWVCNSPNDVDPPGPGDPVCPPPDPVVVVVVNVVSVVSNVSSVQSNVLSVVLVVQLVVCVVPVVSNTCSVPRSSRIDQFGDCCSQPVVQNLLSVVLRGPRCSNVSSLQSVLSSCCVVVVDPVPCLPPVSLVVSLCSNLVSQLSSSLSSQSSGSPPPRDSVVSSVVSVVSVVVSVVVQVVCCVVVVNSPCSSVSD